Protein AF-A0A812WK33-F1 (afdb_monomer_lite)

pLDDT: mean 70.23, std 19.05, range [26.06, 97.31]

Radius of gyration: 43.23 Å; chains: 1; bounding box: 97×96×117 Å

Sequence (669 aa):
VSVQILHFWTKILGMTPVLATSDSNVAVDNICEGLRSRGVKAVRVGRPEKVRSVIEDMTLEAEVKRLKEQEAADRSGKGDADGNLEAPGQRGLVGGKGKAGGKFGGKSGMKGGEDVGEAVARHFEDRRAQNRQDFELQMKILREADVICTTTIAAGMDFLARLSSFEGILVDEVAQNDIQAAVEVDCGSGWVVLYPKQRLQIAGSAESLWMRLREDYTITSHVYIHAEAGLFSSEMCTSELGPFNIQAERWLEREKMSVALAEAQALLRKVRDKSLTTHDLEKSQKVCQRRLLIFLLLYMVLTLALSGLTMHFAPELTLKGWVAFCSVTAVFTWTMRHINKPLVHLEKRYGTGASLVLMWSSFLFFLLGPYVLLIGRICQDIQHDFWECMMAVADITDFIPLCILPVGLTIHWFVRKFHGKLAVQLYPDLLERHVAQRALENCIVFHGRVLEGMGRGCVCSWPGKYAPAWDAMVRSSKKGNTSAAVVFLPEGSQLFGLHDSIPDDDDLKDLTGSWVIVEQSACWCVPLYGERKPWGCKWWTKWIANVEEAVRQGAKLEVYFFANSKGKGKAQSFGTCGSEHLRREALWRRREFQSSALFQDALRSGLEELSKGYSREKDRLFLDWLPPDDRQFLRDSQGLGESQKAEVAWLERKGYPYEEVDVKKWLYM

Foldseek 3Di:
DLLVVLCCCCVPVVFPDEEEAEQDLVVLLVSQVSNVVVVAQEAEEDDHPDPDPVSVCRYLVNVLVVVVVVVVVVVVVVPPDDDDDDDDDDDDDDDDDDDDDDDDDDDDDDDDPDVVVVVVVVVVVVVVVVVVVSLVSSLVSRRPGNYYRYYPVVCPDPSVVPDDDGPYYHYPPAAFQCQLAWKWKDQPPDTDIFHGRFGDQRDLPRQKMKMAGPVDRVLIAIGGDDNVCVVPRPGHYPVVRPPSVVVSVVVVVVVVVVVVVVVVVVVVVVVLVVVVVVVVVVVVVVVVVVVVVVVVVVVVVVVVVVLVVCCVPPVPCSVVVVVVVVVVVVVVVVVCCVPDPVNVVVCVVVNPPVVVVVVVVVVCCVPVVVVVVVLVVVVVPDPDDPVVNVVVVVVVVVCVVVPPVVVVVVVVVVVVPVVPPPPPPPVVVVVCVVVSVVCVVVPPFDLFAADFDAAAEEELADAPVDVQLVSVQSVCVVVVNHGYLAGDADPPRPCFQEFDADDPDPLCDVLVDDDDDDPDGDTPCCLQAVDADRRYDSSVVSSVVSVVVCVVSNYAYAHEWEAVQWPFQADPASSCLRVLNVLVVVLVPPPVLCVDPLNVVCVVSHLVSSPPCNVVVSVVSSLVPDDPVSSVSVRRNHIHDSNSNNSVNVCVSVVNDHDYHYSVVSVVD

Secondary structure (DSSP, 8-state):
-HHHHHHHHHHTS---SEEEEES-HHHHHHHHHHHHTTT--EEE-S---S--HHHHTTBHHHHHHHHHHHHHHHHHHTSTTS------------------------------TTHHHHHHHHHHHHHHHHHHHHHHHHHHHHHT-SEEEEEHHHHTSTTGGGSPPPSEEEEES-----SSS-EEEESSS-EEEE-TT------TT-SEEEEEESS-TTSEEEEE--GGGGGS-----GGGGTHHHHHHHHHHHHHHHHHHHHHHHHHHHHHHHHHHHHHHHHHHHHHHHHHHHHHHHHHHHHHHHHHHHHHHH-HHHHHHHHHHHHHHHHHHHHHHHHH-HHHHHHHHHH-HHHHHHHHHHHHHHHHHHHHHHHHHHHHHH----HHHHHHHHHHHHTTHHHHHHHHHHHHHHHHHHHTTTHHHHHHHHHHHHHHHHHHHTT---B--B----TT-EEEEE--TT-HHHHHHHHHHHHTTSSEE---B--TTSTTTT---BPP--GGGHHHH-SS----S--BTHHHHHSS--TT-SHHHHHHHHHHHHHHHTT-EEEEEEPTT-TT-S--S-TTTHHHHHHHHHHHHT-GGGGGSHHHHHHHHTTGGG-TTTHHHHHHHHHHHHS-HHHHHHHHHTTTS-HHHHHHHHHHHHTT--EEEEETHHHH--

Structure (mmCIF, N/CA/C/O backbone):
data_AF-A0A812WK33-F1
#
_entry.id   AF-A0A812WK33-F1
#
loop_
_atom_site.group_PDB
_atom_site.id
_atom_site.type_symbol
_atom_site.label_atom_id
_atom_site.label_alt_id
_atom_site.label_comp_id
_atom_site.label_asym_id
_atom_site.label_entity_id
_atom_site.label_seq_id
_atom_site.pdbx_PDB_ins_code
_atom_site.Cartn_x
_atom_site.Cartn_y
_atom_site.Cartn_z
_atom_site.occupancy
_atom_site.B_iso_or_equiv
_atom_site.auth_seq_id
_atom_site.auth_comp_id
_atom_site.auth_asym_id
_atom_site.auth_atom_id
_atom_site.pdbx_PDB_model_num
ATOM 1 N N . VAL A 1 1 ? -30.652 -1.594 28.661 1.00 68.75 1 VAL A N 1
ATOM 2 C CA . VAL A 1 1 ? -30.270 -2.055 30.018 1.00 68.75 1 VAL A CA 1
ATOM 3 C C . VAL A 1 1 ? -30.083 -0.866 30.959 1.00 68.75 1 VAL A C 1
ATOM 5 O O . VAL A 1 1 ? -30.768 -0.798 31.971 1.00 68.75 1 VAL A O 1
ATOM 8 N N . SER A 1 2 ? -29.301 0.139 30.567 1.00 80.94 2 SER A N 1
ATOM 9 C CA . SER A 1 2 ? -28.993 1.379 31.309 1.00 80.94 2 SER A CA 1
ATOM 10 C C . SER A 1 2 ? -30.211 2.076 31.931 1.00 80.94 2 SER A C 1
ATOM 12 O O . SER A 1 2 ? -30.233 2.359 33.124 1.00 80.94 2 SER A O 1
ATOM 14 N N . VAL A 1 3 ? -31.297 2.251 31.166 1.00 86.81 3 VAL A N 1
ATOM 15 C CA . VAL A 1 3 ? -32.546 2.871 31.660 1.00 86.81 3 VAL A CA 1
ATOM 16 C C . VAL A 1 3 ? -33.204 2.063 32.790 1.00 86.81 3 VAL A C 1
ATOM 18 O O . VAL A 1 3 ? -33.843 2.640 33.661 1.00 86.81 3 VAL A O 1
ATOM 21 N N . GLN A 1 4 ? -33.100 0.730 32.781 1.00 81.50 4 GLN A N 1
ATOM 22 C CA . GLN A 1 4 ? -33.673 -0.106 33.848 1.00 81.50 4 GLN A CA 1
ATOM 23 C C . GLN A 1 4 ? -32.847 -0.012 35.132 1.00 81.50 4 GLN A C 1
ATOM 25 O O . GLN A 1 4 ? -33.432 0.103 36.204 1.00 81.50 4 GLN A O 1
ATOM 30 N N . ILE A 1 5 ? -31.516 0.006 35.016 1.00 83.25 5 ILE A N 1
ATOM 31 C CA . ILE A 1 5 ? -30.600 0.174 36.153 1.00 83.25 5 ILE A CA 1
ATOM 32 C C . ILE A 1 5 ? -30.833 1.532 36.821 1.00 83.25 5 ILE A C 1
ATOM 34 O O . ILE A 1 5 ? -31.105 1.597 38.015 1.00 83.25 5 ILE A O 1
ATOM 38 N N . LEU A 1 6 ? -30.833 2.612 36.037 1.00 86.62 6 LEU A N 1
ATOM 39 C CA . LEU A 1 6 ? -31.068 3.971 36.538 1.00 86.62 6 LEU A CA 1
ATOM 40 C C . LEU A 1 6 ? -32.468 4.142 37.147 1.00 86.62 6 LEU A C 1
ATOM 42 O O . LEU A 1 6 ? -32.635 4.825 38.156 1.00 86.62 6 LEU A O 1
ATOM 46 N N . HIS A 1 7 ? -33.486 3.498 36.571 1.00 87.81 7 HIS A N 1
ATOM 47 C CA . HIS A 1 7 ? -34.824 3.471 37.161 1.00 87.81 7 HIS A CA 1
ATOM 48 C C . HIS A 1 7 ? -34.848 2.726 38.502 1.00 87.81 7 HIS A C 1
ATOM 50 O O . HIS A 1 7 ? -35.475 3.197 39.445 1.00 87.81 7 HIS A O 1
ATOM 56 N N . PHE A 1 8 ? -34.146 1.596 38.609 1.00 86.75 8 PHE A N 1
ATOM 57 C CA . PHE A 1 8 ? -34.015 0.857 39.861 1.00 86.75 8 PHE A CA 1
ATOM 58 C C . PHE A 1 8 ? -33.292 1.687 40.933 1.00 86.75 8 PHE A C 1
ATOM 60 O O . PHE A 1 8 ? -33.804 1.821 42.043 1.00 86.75 8 PHE A O 1
ATOM 67 N N . TRP A 1 9 ? -32.166 2.324 40.598 1.00 87.44 9 TRP A N 1
ATOM 68 C CA . TRP A 1 9 ? -31.430 3.194 41.526 1.00 87.44 9 TRP A CA 1
ATOM 69 C C . TRP A 1 9 ? -32.299 4.329 42.061 1.00 87.44 9 TRP A C 1
ATOM 71 O O . TRP A 1 9 ? -32.370 4.542 43.265 1.00 87.44 9 TRP A O 1
ATOM 81 N N . THR A 1 10 ? -33.025 5.009 41.179 1.00 90.56 10 THR A N 1
ATOM 82 C CA . THR A 1 10 ? -33.823 6.178 41.572 1.00 90.56 10 THR A CA 1
ATOM 83 C C . THR A 1 10 ? -35.131 5.805 42.266 1.00 90.56 10 THR A C 1
ATOM 85 O O . THR A 1 10 ? -35.447 6.358 43.314 1.00 90.56 10 THR A O 1
ATOM 88 N N . LYS A 1 11 ? -35.917 4.873 41.713 1.00 88.12 11 LYS A N 1
ATOM 89 C CA . LYS A 1 11 ? -37.269 4.571 42.219 1.00 88.12 11 LYS A CA 1
ATOM 90 C C . LYS A 1 11 ? -37.317 3.476 43.275 1.00 88.12 11 LYS A C 1
ATOM 92 O O . LYS A 1 11 ? -38.278 3.451 44.037 1.00 88.12 11 LYS A O 1
ATOM 97 N N . ILE A 1 12 ? -36.330 2.582 43.315 1.00 83.00 12 ILE A N 1
ATOM 98 C CA . ILE A 1 12 ? -36.296 1.478 44.285 1.00 83.00 12 ILE A CA 1
ATOM 99 C C . ILE A 1 12 ? -35.279 1.752 45.390 1.00 83.00 12 ILE A C 1
ATOM 101 O O . ILE A 1 12 ? -35.621 1.613 46.560 1.00 83.00 12 ILE A O 1
ATOM 105 N N . LEU A 1 13 ? -34.057 2.164 45.039 1.00 80.50 13 LEU A N 1
ATOM 106 C CA . LEU A 1 13 ? -33.010 2.452 46.030 1.00 80.50 13 LEU A CA 1
ATOM 107 C C . LEU A 1 13 ? -33.055 3.888 46.570 1.00 80.50 13 LEU A C 1
ATOM 109 O O . LEU A 1 13 ? -32.399 4.173 47.566 1.00 80.50 13 LEU A O 1
ATOM 113 N N . GLY A 1 14 ? -33.827 4.781 45.942 1.00 85.62 14 GLY A N 1
ATOM 114 C CA . GLY A 1 14 ? -33.957 6.174 46.370 1.00 85.62 14 GLY A CA 1
ATOM 115 C C . GLY A 1 14 ? -32.708 7.024 46.130 1.00 85.62 14 GLY A C 1
ATOM 116 O O . GLY A 1 14 ? -32.562 8.054 46.777 1.00 85.62 14 GLY A O 1
ATOM 117 N N . MET A 1 15 ? -31.815 6.603 45.228 1.00 84.00 15 MET A N 1
ATOM 118 C CA . MET A 1 15 ? -30.568 7.315 44.951 1.00 84.00 15 MET A CA 1
ATOM 119 C C . MET A 1 15 ? -30.833 8.577 44.131 1.00 84.00 15 MET A C 1
ATOM 121 O O . MET A 1 15 ? -31.328 8.472 43.003 1.00 84.00 15 MET A O 1
ATOM 125 N N . THR A 1 16 ? -30.473 9.751 44.653 1.00 82.12 16 THR A N 1
ATOM 126 C CA . THR A 1 16 ? -30.591 11.044 43.949 1.00 82.12 16 THR A CA 1
ATOM 127 C C . THR A 1 16 ? -29.599 12.077 44.512 1.00 82.12 16 THR A C 1
ATOM 129 O O . THR A 1 16 ? -29.554 12.241 45.728 1.00 82.12 16 THR A O 1
ATOM 132 N N . PRO A 1 17 ? -28.867 12.850 43.685 1.00 85.38 17 PRO A N 1
ATOM 133 C CA . PRO A 1 17 ? -28.873 12.846 42.224 1.00 85.38 17 PRO A CA 1
ATOM 134 C C . PRO A 1 17 ? -27.938 11.773 41.638 1.00 85.38 17 PRO A C 1
ATOM 136 O O . PRO A 1 17 ? -26.831 11.545 42.134 1.00 85.38 17 PRO A O 1
ATOM 139 N N . VAL A 1 18 ? -28.364 11.152 40.535 1.00 89.88 18 VAL A N 1
ATOM 140 C CA . VAL A 1 18 ? -27.566 10.185 39.760 1.00 89.88 18 VAL A CA 1
ATOM 141 C C . VAL A 1 18 ? -27.085 10.820 38.454 1.00 89.88 18 VAL A C 1
ATOM 143 O O . VAL A 1 18 ? -27.828 11.549 37.797 1.00 89.88 18 VAL A O 1
ATOM 146 N N . LEU A 1 19 ? -25.853 10.530 38.042 1.00 89.06 19 LEU A N 1
ATOM 147 C CA . LEU A 1 19 ? -25.299 10.973 36.762 1.00 89.06 19 LEU A CA 1
ATOM 148 C C . LEU A 1 19 ? -25.362 9.838 35.733 1.00 89.06 19 LEU A C 1
ATOM 150 O O . LEU A 1 19 ? -24.887 8.737 35.992 1.00 89.06 19 LEU A O 1
ATOM 154 N N . ALA A 1 20 ? -25.914 10.113 34.554 1.00 88.75 20 ALA A N 1
ATOM 155 C CA . ALA A 1 20 ? -25.893 9.214 33.407 1.00 88.75 20 ALA A CA 1
ATOM 156 C C . ALA A 1 20 ? -25.122 9.869 32.258 1.00 88.75 20 ALA A C 1
ATOM 158 O O . ALA A 1 20 ? -25.465 10.974 31.824 1.00 88.75 20 ALA A O 1
ATOM 159 N N . THR A 1 21 ? -24.087 9.196 31.767 1.00 84.38 21 THR A N 1
ATOM 160 C CA . THR A 1 21 ? -23.199 9.744 30.744 1.00 84.38 21 THR A CA 1
ATOM 161 C C . THR A 1 21 ? -22.872 8.762 29.629 1.00 84.38 21 THR A C 1
ATOM 163 O O . THR A 1 21 ? -22.948 7.557 29.821 1.00 84.38 21 THR A O 1
ATOM 166 N N . SER A 1 22 ? -22.545 9.281 28.447 1.00 82.56 22 SER A N 1
ATOM 167 C CA . SER A 1 22 ? -22.043 8.518 27.299 1.00 82.56 22 SER A CA 1
ATOM 168 C C . SER A 1 22 ? -21.254 9.441 26.363 1.00 82.56 22 SER A C 1
ATOM 170 O O . SER A 1 22 ? -21.455 10.658 26.377 1.00 82.56 22 SER A O 1
ATOM 172 N N . ASP A 1 23 ? -20.383 8.892 25.518 1.00 76.75 23 ASP A N 1
ATOM 173 C CA . ASP A 1 23 ? -19.645 9.676 24.516 1.00 76.75 23 ASP A CA 1
ATOM 174 C C . ASP A 1 23 ? -20.528 10.129 23.341 1.00 76.75 23 ASP A C 1
ATOM 176 O O . ASP A 1 23 ? -20.226 11.114 22.665 1.00 76.75 23 ASP A O 1
ATOM 180 N N . SER A 1 24 ? -21.655 9.452 23.112 1.00 78.06 24 SER A N 1
ATOM 181 C CA . SER A 1 24 ? -22.588 9.759 22.026 1.00 78.06 24 SER A CA 1
ATOM 182 C C . SER A 1 24 ? -23.788 10.568 22.513 1.00 78.06 24 SER A C 1
ATOM 184 O O . SER A 1 24 ? -24.541 10.115 23.377 1.00 78.06 24 SER A O 1
ATOM 186 N N . ASN A 1 25 ? -24.060 11.719 21.882 1.00 82.06 25 ASN A N 1
ATOM 187 C CA . ASN A 1 25 ? -25.288 12.488 22.131 1.00 82.06 25 ASN A CA 1
ATOM 188 C C . ASN A 1 25 ? -26.549 11.629 21.945 1.00 82.06 25 ASN A C 1
ATOM 190 O O . ASN A 1 25 ? -27.485 11.741 22.729 1.00 82.06 25 ASN A O 1
ATOM 194 N N . VAL A 1 26 ? -26.560 10.736 20.947 1.00 82.62 26 VAL A N 1
ATOM 195 C CA . VAL A 1 26 ? -27.710 9.866 20.649 1.00 82.62 26 VAL A CA 1
ATOM 196 C C . VAL A 1 26 ? -27.973 8.874 21.784 1.00 82.62 26 VAL A C 1
ATOM 198 O O . VAL A 1 26 ? -29.133 8.614 22.112 1.00 82.62 26 VAL A O 1
ATOM 201 N N . ALA A 1 27 ? -26.917 8.333 22.395 1.00 80.19 27 ALA A N 1
ATOM 202 C CA . ALA A 1 27 ? -27.037 7.416 23.525 1.00 80.19 27 ALA A CA 1
ATOM 203 C C . ALA A 1 27 ? -27.597 8.138 24.761 1.00 80.19 27 ALA A C 1
ATOM 205 O O . ALA A 1 27 ? -28.577 7.678 25.350 1.00 80.19 27 ALA A O 1
ATOM 206 N N . VAL A 1 28 ? -27.066 9.323 25.083 1.00 85.12 28 VAL A N 1
ATOM 207 C CA . VAL A 1 28 ? -27.577 10.168 26.179 1.00 85.12 28 VAL A CA 1
ATOM 208 C C . VAL A 1 28 ? -29.049 10.535 25.960 1.00 85.12 28 VAL A C 1
ATOM 210 O O . VAL A 1 28 ? -29.858 10.450 26.887 1.00 85.12 28 VAL A O 1
ATOM 213 N N . ASP A 1 29 ? -29.418 10.891 24.728 1.00 87.62 29 ASP A N 1
ATOM 214 C CA . ASP A 1 29 ? -30.791 11.236 24.357 1.00 87.62 29 ASP A CA 1
ATOM 215 C C . ASP A 1 29 ? -31.744 10.034 24.553 1.00 87.62 29 ASP A C 1
ATOM 217 O O . ASP A 1 29 ? -32.834 10.194 25.105 1.00 87.62 29 ASP A O 1
ATOM 221 N N . ASN A 1 30 ? -31.324 8.816 24.178 1.00 88.38 30 ASN A N 1
ATOM 222 C CA . ASN A 1 30 ? -32.092 7.580 24.400 1.00 88.38 30 ASN A CA 1
ATOM 223 C C . ASN A 1 30 ? -32.291 7.265 25.890 1.00 88.38 30 ASN A C 1
ATOM 225 O O . ASN A 1 30 ? -33.376 6.832 26.290 1.00 88.38 30 ASN A O 1
ATOM 229 N N . ILE A 1 31 ? -31.256 7.466 26.711 1.00 89.06 31 ILE A N 1
ATOM 230 C CA . ILE A 1 31 ? -31.337 7.246 28.160 1.00 89.06 31 ILE A CA 1
ATOM 231 C C . ILE A 1 31 ? -32.334 8.226 28.778 1.00 89.06 31 ILE A C 1
ATOM 233 O O . ILE A 1 31 ? -33.231 7.808 29.514 1.00 89.06 31 ILE A O 1
ATOM 237 N N . CYS A 1 32 ? -32.214 9.513 28.444 1.00 90.81 32 CYS A N 1
ATOM 238 C CA . CYS A 1 32 ? -33.073 10.565 28.979 1.00 90.81 32 CYS A CA 1
ATOM 239 C C . CYS A 1 32 ? -34.552 10.334 28.612 1.00 90.81 32 CYS A C 1
ATOM 241 O O . CYS A 1 32 ? -35.418 10.337 29.492 1.00 90.81 32 CYS A O 1
ATOM 243 N N . GLU A 1 33 ? -34.829 10.034 27.338 1.00 89.81 33 GLU A N 1
ATOM 244 C CA . GLU A 1 33 ? -36.166 9.698 26.826 1.00 89.81 33 GLU A CA 1
ATOM 245 C C . GLU A 1 33 ? -36.745 8.459 27.530 1.00 89.81 33 GLU A C 1
ATOM 247 O O . GLU A 1 33 ? -37.875 8.476 28.033 1.00 89.81 33 GLU A O 1
ATOM 252 N N . GLY A 1 34 ? -35.943 7.398 27.654 1.00 89.81 34 GLY A N 1
ATOM 253 C CA . GLY A 1 34 ? -36.345 6.170 28.333 1.00 89.81 34 GLY A CA 1
ATOM 254 C C . GLY A 1 34 ? -36.678 6.380 29.812 1.00 89.81 34 GLY A C 1
ATOM 255 O O . GLY A 1 34 ? -37.651 5.808 30.307 1.00 89.81 34 GLY A O 1
ATOM 256 N N . LEU A 1 35 ? -35.919 7.215 30.523 1.00 92.06 35 LEU A N 1
ATOM 257 C CA . LEU A 1 35 ? -36.149 7.507 31.942 1.00 92.06 35 LEU A CA 1
ATOM 258 C C . LEU A 1 35 ? -37.421 8.323 32.166 1.00 92.06 35 LEU A C 1
ATOM 260 O O . LEU A 1 35 ? -38.223 8.002 33.048 1.00 92.06 35 LEU A O 1
ATOM 264 N N . ARG A 1 36 ? -37.646 9.335 31.327 1.00 89.88 36 ARG A N 1
ATOM 265 C CA . ARG A 1 36 ? -38.836 10.191 31.399 1.00 89.88 36 ARG A CA 1
ATOM 266 C C . ARG A 1 36 ? -40.114 9.420 31.105 1.00 89.88 36 ARG A C 1
ATOM 268 O O . ARG A 1 36 ? -41.095 9.599 31.825 1.00 89.88 36 ARG A O 1
ATOM 275 N N . SER A 1 37 ? -40.074 8.476 30.160 1.00 87.38 37 SER A N 1
ATOM 276 C CA . SER A 1 37 ? -41.200 7.564 29.896 1.00 87.38 37 SER A CA 1
ATOM 277 C C . SER A 1 37 ? -41.594 6.696 31.106 1.00 87.38 37 SER A C 1
ATOM 279 O O . SER A 1 37 ? -42.704 6.174 31.156 1.00 87.38 37 SER A O 1
ATOM 281 N N . ARG A 1 38 ? -40.707 6.569 32.104 1.00 90.19 38 ARG A N 1
ATOM 282 C CA . ARG A 1 38 ? -40.898 5.786 33.337 1.00 90.19 38 ARG A CA 1
ATOM 283 C C . ARG A 1 38 ? -41.075 6.655 34.587 1.00 90.19 38 ARG A C 1
ATOM 285 O O . ARG A 1 38 ? -40.899 6.168 35.702 1.00 90.19 38 ARG A O 1
ATOM 292 N N . GLY A 1 39 ? -41.388 7.941 34.418 1.00 88.75 39 GLY A N 1
ATOM 293 C CA . GLY A 1 39 ? -41.667 8.856 35.530 1.00 88.75 39 GLY A CA 1
ATOM 294 C C . GLY A 1 39 ? -40.443 9.236 36.375 1.00 88.75 39 GLY A C 1
ATOM 295 O O . GLY A 1 39 ? -40.593 9.676 37.517 1.00 88.75 39 GLY A O 1
ATOM 296 N N . VAL A 1 40 ? -39.227 9.057 35.852 1.00 92.00 40 VAL A N 1
ATOM 297 C CA . VAL A 1 40 ? -37.990 9.552 36.479 1.00 92.00 40 VAL A CA 1
ATOM 298 C C . VAL A 1 40 ? -37.751 10.991 36.016 1.00 92.00 40 VAL A C 1
ATOM 300 O O . VAL A 1 40 ? -37.842 11.280 34.817 1.00 92.00 40 VAL A O 1
ATOM 303 N N . LYS A 1 41 ? -37.447 11.912 36.939 1.00 92.31 41 LYS A N 1
ATOM 304 C CA . LYS A 1 41 ? -37.169 13.323 36.615 1.00 92.31 41 LYS A CA 1
ATOM 305 C C . LYS A 1 41 ? -35.753 13.468 36.040 1.00 92.31 41 LYS A C 1
ATOM 307 O O . LYS A 1 41 ? -34.840 13.914 36.726 1.00 92.31 41 LYS A O 1
ATOM 312 N N . ALA A 1 42 ? -35.571 13.060 34.782 1.00 93.38 42 ALA A N 1
ATOM 313 C CA . ALA A 1 42 ? -34.280 13.105 34.093 1.00 93.38 42 ALA A CA 1
ATOM 314 C C . ALA A 1 42 ? -34.057 14.425 33.325 1.00 93.38 42 ALA A C 1
ATOM 316 O O . ALA A 1 42 ? -34.903 14.822 32.526 1.00 93.38 42 ALA A O 1
ATOM 317 N N . VAL A 1 43 ? -32.933 15.110 33.523 1.00 93.00 43 VAL A N 1
ATOM 318 C CA . VAL A 1 43 ? -32.628 16.394 32.856 1.00 93.00 43 VAL A CA 1
ATOM 319 C C . VAL A 1 43 ? -31.466 16.221 31.882 1.00 93.00 43 VAL A C 1
ATOM 321 O O . VAL A 1 43 ? -30.407 15.738 32.279 1.00 93.00 43 VAL A O 1
ATOM 324 N N . ARG A 1 44 ? -31.642 16.622 30.616 1.00 92.62 44 ARG A N 1
ATOM 325 C CA . ARG A 1 44 ? -30.582 16.600 29.594 1.00 92.62 44 ARG A CA 1
ATOM 326 C C . ARG A 1 44 ? -29.770 17.896 29.644 1.00 92.62 44 ARG A C 1
ATOM 328 O O . ARG A 1 44 ? -30.312 18.974 29.423 1.00 92.62 44 ARG A O 1
ATOM 335 N N . VAL A 1 45 ? -28.466 17.800 29.893 1.00 89.00 45 VAL A N 1
ATOM 336 C CA . VAL A 1 45 ? -27.545 18.953 29.913 1.00 89.00 45 VAL A CA 1
ATOM 337 C C . VAL A 1 45 ? -26.707 18.961 28.641 1.00 89.00 45 VAL A C 1
ATOM 339 O O . VAL A 1 45 ? -25.936 18.032 28.420 1.00 89.00 45 VAL A O 1
ATOM 342 N N . GLY A 1 46 ? -26.844 19.995 27.810 1.00 83.00 46 GLY A N 1
ATOM 343 C CA . GLY A 1 46 ? -26.150 20.127 26.524 1.00 83.00 46 GLY A CA 1
ATOM 344 C C . GLY A 1 46 ? -27.093 20.045 25.322 1.00 83.00 46 GLY A C 1
ATOM 345 O O . GLY A 1 46 ? -28.296 19.838 25.466 1.00 83.00 46 GLY A O 1
ATOM 346 N N . ARG A 1 47 ? -26.546 20.231 24.115 1.00 72.25 47 ARG A N 1
ATOM 347 C CA . ARG A 1 47 ? -27.356 20.269 22.889 1.00 72.25 47 ARG A CA 1
ATOM 348 C C . ARG A 1 47 ? -27.784 18.856 22.470 1.00 72.25 47 ARG A C 1
ATOM 350 O O . ARG A 1 47 ? -26.901 18.016 22.299 1.00 72.25 47 ARG A O 1
ATOM 357 N N . PRO A 1 48 ? -29.089 18.599 22.273 1.00 67.69 48 PRO A N 1
ATOM 358 C CA . PRO A 1 48 ? -29.552 17.336 21.718 1.00 67.69 48 PRO A CA 1
ATOM 359 C C . PRO A 1 48 ? -29.191 17.250 20.233 1.00 67.69 48 PRO A C 1
ATOM 361 O O . PRO A 1 48 ? -29.098 18.270 19.544 1.00 67.69 48 PRO A O 1
ATOM 364 N N . GLU A 1 49 ? -28.992 16.032 19.737 1.00 61.31 49 GLU A N 1
ATOM 365 C CA . GLU A 1 49 ? -28.667 15.795 18.321 1.00 61.31 49 GLU A CA 1
ATOM 366 C C . GLU A 1 49 ? -29.847 15.170 17.565 1.00 61.31 49 GLU A C 1
ATOM 368 O O . GLU A 1 49 ? -30.003 15.358 16.355 1.00 61.31 49 GLU A O 1
ATOM 373 N N . LYS A 1 50 ? -30.756 14.494 18.280 1.00 56.72 50 LYS A N 1
ATOM 374 C CA . LYS A 1 50 ? -32.037 14.057 17.716 1.00 56.72 50 LYS A CA 1
ATOM 375 C C . LYS A 1 50 ? -32.949 15.253 17.406 1.00 56.72 50 LYS A C 1
ATOM 377 O O . LYS A 1 50 ? -33.323 16.015 18.286 1.00 56.72 50 LYS A O 1
ATOM 382 N N . VAL A 1 51 ? -33.433 15.310 16.163 1.00 52.62 51 VAL A N 1
ATOM 383 C CA . VAL A 1 51 ? -34.382 16.312 15.620 1.00 52.62 51 VAL A CA 1
ATOM 384 C C . VAL A 1 51 ? -35.837 16.086 16.103 1.00 52.62 51 VAL A C 1
ATOM 386 O O . VAL A 1 51 ? -36.788 16.259 15.343 1.00 52.62 51 VAL A O 1
ATOM 389 N N . ARG A 1 52 ? -36.055 15.605 17.336 1.00 58.84 52 ARG A N 1
ATOM 390 C CA . ARG A 1 52 ? -37.403 15.322 17.878 1.00 58.84 52 ARG A CA 1
ATOM 391 C C . ARG A 1 52 ? -37.744 16.299 19.003 1.00 58.84 52 ARG A C 1
ATOM 393 O O . ARG A 1 52 ? -37.018 16.358 19.990 1.00 58.84 52 ARG A O 1
ATOM 400 N N . SER A 1 53 ? -38.894 16.971 18.891 1.00 60.44 53 SER A N 1
ATOM 401 C CA . SER A 1 53 ? -39.375 17.989 19.845 1.00 60.44 53 SER A CA 1
ATOM 402 C C . SER A 1 53 ? -39.415 17.507 21.300 1.00 60.44 53 SER A C 1
ATOM 404 O O . SER A 1 53 ? -39.118 18.264 22.212 1.00 60.44 53 SER A O 1
ATOM 406 N N . VAL A 1 54 ? -39.698 16.218 21.517 1.00 64.69 54 VAL A N 1
ATOM 407 C CA . VAL A 1 54 ? -39.811 15.619 22.857 1.00 64.69 54 VAL A CA 1
ATOM 408 C C . VAL A 1 54 ? -38.501 15.698 23.650 1.00 64.69 54 VAL A C 1
ATOM 410 O O . VAL A 1 54 ? -38.546 15.853 24.862 1.00 64.69 54 VAL A O 1
ATOM 413 N N . ILE A 1 55 ? -37.335 15.603 22.997 1.00 73.38 55 ILE A N 1
ATOM 414 C CA . ILE A 1 55 ? -36.031 15.682 23.682 1.00 73.38 55 ILE A CA 1
ATOM 415 C C . ILE A 1 55 ? -35.615 17.127 23.936 1.00 73.38 55 ILE A C 1
ATOM 417 O O . ILE A 1 55 ? -35.017 17.403 24.974 1.00 73.38 55 ILE A O 1
ATOM 421 N N . GLU A 1 56 ? -35.981 18.049 23.044 1.00 73.00 56 GLU A N 1
ATOM 422 C CA . GLU A 1 56 ? -35.753 19.482 23.248 1.00 73.00 56 GLU A CA 1
ATOM 423 C C . GLU A 1 56 ? -36.446 19.970 24.526 1.00 73.00 56 GLU A C 1
ATOM 425 O O . GLU A 1 56 ? -35.814 20.664 25.321 1.00 73.00 56 GLU A O 1
ATOM 430 N N . ASP A 1 57 ? -37.671 19.506 24.795 1.00 79.69 57 ASP A N 1
ATOM 431 C CA . ASP A 1 57 ? -38.439 19.841 26.006 1.00 79.69 57 ASP A CA 1
ATOM 432 C C . ASP A 1 57 ? -37.808 19.314 27.311 1.00 79.69 57 ASP A C 1
ATOM 434 O O . ASP A 1 57 ? -38.128 19.790 28.398 1.00 79.69 57 ASP A O 1
ATOM 438 N N . MET A 1 58 ? -36.904 18.332 27.223 1.00 82.25 58 MET A N 1
ATOM 439 C CA . MET A 1 58 ? -36.221 17.725 28.375 1.00 82.25 58 MET A CA 1
ATOM 440 C C . MET A 1 58 ? -34.837 18.339 28.645 1.00 82.25 58 MET A C 1
ATOM 442 O O . MET A 1 58 ? -34.158 17.935 29.599 1.00 82.25 58 MET A O 1
ATOM 446 N N . THR A 1 59 ? -34.404 19.293 27.812 1.00 87.06 59 THR A N 1
ATOM 447 C CA . THR A 1 59 ? -33.143 20.019 28.000 1.00 87.06 59 THR A CA 1
ATOM 448 C C . THR A 1 59 ? -33.216 20.976 29.184 1.00 87.06 59 THR A C 1
ATOM 450 O O . THR A 1 59 ? -34.276 21.511 29.518 1.00 87.06 59 THR A O 1
ATOM 453 N N . LEU A 1 60 ? -32.069 21.226 29.816 1.00 86.56 60 LEU A N 1
ATOM 454 C CA . LEU A 1 60 ? -31.955 22.201 30.897 1.00 86.56 60 LEU A CA 1
ATOM 455 C C . LEU A 1 60 ? -32.453 23.587 30.455 1.00 86.56 60 LEU A C 1
ATOM 457 O O . LEU A 1 60 ? -33.150 24.264 31.208 1.00 86.56 60 LEU A O 1
ATOM 461 N N . GLU A 1 61 ? -32.137 23.999 29.228 1.00 86.19 61 GLU A N 1
ATOM 462 C CA . GLU A 1 61 ? -32.560 25.276 28.656 1.00 86.19 61 GLU A CA 1
ATOM 463 C C . GLU A 1 61 ? -34.084 25.375 28.499 1.00 86.19 61 GLU A C 1
ATOM 465 O O . GLU A 1 61 ? -34.666 26.420 28.810 1.00 86.19 61 GLU A O 1
ATOM 470 N N . ALA A 1 62 ? -34.740 24.301 28.049 1.00 85.00 62 ALA A N 1
ATOM 471 C CA . ALA A 1 62 ? -36.194 24.265 27.927 1.00 85.00 62 ALA A CA 1
ATOM 472 C C . ALA A 1 62 ? -36.884 24.309 29.297 1.00 85.00 62 ALA A C 1
ATOM 474 O O . ALA A 1 62 ? -37.853 25.050 29.474 1.00 85.00 62 ALA A O 1
ATOM 475 N N . GLU A 1 63 ? -36.344 23.601 30.290 1.00 85.06 63 GLU A N 1
ATOM 476 C CA . GLU A 1 63 ? -36.916 23.576 31.639 1.00 85.06 63 GLU A CA 1
ATOM 477 C C . GLU A 1 63 ? -36.788 24.939 32.344 1.00 85.06 63 GLU A C 1
ATOM 479 O O . GLU A 1 63 ? -37.738 25.410 32.974 1.00 85.06 63 GLU A O 1
ATOM 484 N N . VAL A 1 64 ? -35.657 25.634 32.163 1.00 86.44 64 VAL A N 1
ATOM 485 C CA . VAL A 1 64 ? -35.464 27.023 32.628 1.00 86.44 64 VAL A CA 1
ATOM 486 C C . VAL A 1 64 ? -36.498 27.953 32.003 1.00 86.44 64 VAL A C 1
ATOM 488 O O . VAL A 1 64 ? -37.102 28.774 32.697 1.00 86.44 64 VAL A O 1
ATOM 491 N N . LYS A 1 65 ? -36.711 27.838 30.688 1.00 86.38 65 LYS A N 1
ATOM 492 C CA . LYS A 1 65 ? -37.686 28.665 29.972 1.00 86.38 65 LYS A CA 1
ATOM 493 C C . LYS A 1 65 ? -39.103 28.430 30.501 1.00 86.38 65 LYS A C 1
ATOM 495 O O . LYS A 1 65 ? -39.810 29.398 30.773 1.00 86.38 65 LYS A O 1
ATOM 500 N N . ARG A 1 66 ? -39.480 27.169 30.719 1.00 86.56 66 ARG A N 1
ATOM 501 C CA . ARG A 1 66 ? -40.799 26.787 31.239 1.00 86.56 66 ARG A CA 1
ATOM 502 C C . ARG A 1 66 ? -41.058 27.346 32.638 1.00 86.56 66 ARG A C 1
ATOM 504 O O . ARG A 1 66 ? -42.126 27.901 32.878 1.00 86.56 66 ARG A O 1
ATOM 511 N N . LEU A 1 67 ? -40.081 27.251 33.543 1.00 84.75 67 LEU A N 1
ATOM 512 C CA . LEU A 1 67 ? -40.214 27.801 34.896 1.00 84.75 67 LEU A CA 1
ATOM 513 C C . LEU A 1 67 ? -40.354 29.328 34.885 1.00 84.75 67 LEU A C 1
ATOM 515 O O . LEU A 1 67 ? -41.193 29.866 35.600 1.00 84.75 67 LEU A O 1
ATOM 519 N N . LYS A 1 68 ? -39.607 30.032 34.027 1.00 85.88 68 LYS A N 1
ATOM 520 C CA . LYS A 1 68 ? -39.753 31.490 33.873 1.00 85.88 68 LYS A CA 1
ATOM 521 C C . LYS A 1 68 ? -41.138 31.895 33.375 1.00 85.88 68 LYS A C 1
ATOM 523 O O . LYS A 1 68 ? -41.691 32.883 33.853 1.00 85.88 68 LYS A O 1
ATOM 528 N N . GLU A 1 69 ? -41.687 31.156 32.413 1.00 85.00 69 GLU A N 1
ATOM 529 C CA . GLU A 1 69 ? -43.037 31.391 31.888 1.00 85.00 69 GLU A CA 1
ATOM 530 C C . GLU A 1 69 ? -44.106 31.135 32.962 1.00 85.00 69 GLU A C 1
ATOM 532 O O . GLU A 1 69 ? -45.031 31.935 33.099 1.00 85.00 69 GLU A O 1
ATOM 537 N N . GLN A 1 70 ? -43.938 30.091 33.782 1.00 82.50 70 GLN A N 1
ATOM 538 C CA . GLN A 1 70 ? -44.811 29.807 34.928 1.00 82.50 70 GLN A CA 1
ATOM 539 C C . GLN A 1 70 ? -44.742 30.908 35.993 1.00 82.50 70 GLN A C 1
ATOM 541 O O . GLN A 1 70 ? -45.772 31.448 36.381 1.00 82.50 70 GLN A O 1
ATOM 546 N N . GLU A 1 71 ? -43.543 31.333 36.401 1.00 82.31 71 GLU A N 1
ATOM 547 C CA . GLU A 1 71 ? -43.383 32.430 37.365 1.00 82.31 71 GLU A CA 1
ATOM 548 C C . GLU A 1 71 ? -43.917 33.770 36.833 1.00 82.31 71 GLU A C 1
ATOM 550 O O . GLU A 1 71 ? -44.303 34.646 37.608 1.00 82.31 71 GLU A O 1
ATOM 555 N N . ALA A 1 72 ? -43.892 33.988 35.516 1.00 79.19 72 ALA A N 1
ATOM 556 C CA . ALA A 1 72 ? -44.496 35.165 34.897 1.00 79.19 72 ALA A CA 1
ATOM 557 C C . ALA A 1 72 ? -46.033 35.094 34.930 1.00 79.19 72 ALA A C 1
ATOM 559 O O . ALA A 1 72 ? -46.669 36.093 35.262 1.00 79.19 72 ALA A O 1
ATOM 560 N N . ALA A 1 73 ? -46.613 33.921 34.657 1.00 76.69 73 ALA A N 1
ATOM 561 C CA . ALA A 1 73 ? -48.055 33.684 34.727 1.00 76.69 73 ALA A CA 1
ATOM 562 C C . ALA A 1 73 ? -48.603 33.763 36.166 1.00 76.69 73 ALA A C 1
ATOM 564 O O . ALA A 1 73 ? -49.652 34.359 36.404 1.00 76.69 73 ALA A O 1
ATOM 565 N N . ASP A 1 74 ? -47.866 33.241 37.148 1.00 76.00 74 ASP A N 1
ATOM 566 C CA . ASP A 1 74 ? -48.242 33.319 38.566 1.00 76.00 74 ASP A CA 1
ATOM 567 C C . ASP A 1 74 ? -48.182 34.759 39.103 1.00 76.00 74 ASP A C 1
ATOM 569 O O . ASP A 1 74 ? -48.946 35.137 39.996 1.00 76.00 74 ASP A O 1
ATOM 573 N N . ARG A 1 75 ? -47.282 35.585 38.549 1.00 72.44 75 ARG A N 1
ATOM 574 C CA . ARG A 1 75 ? -47.191 37.019 38.860 1.00 72.44 75 ARG A CA 1
ATOM 575 C C . ARG A 1 75 ? -48.333 37.822 38.244 1.00 72.44 75 ARG A C 1
ATOM 577 O O . ARG A 1 75 ? -48.827 38.730 38.905 1.00 72.44 75 ARG A O 1
ATOM 584 N N . SER A 1 76 ? -48.776 37.489 37.030 1.00 64.25 76 SER A N 1
ATOM 585 C CA . SER A 1 76 ? -49.932 38.148 36.411 1.00 64.25 76 SER A CA 1
ATOM 586 C C . SER A 1 76 ? -51.271 37.688 37.000 1.00 64.25 76 SER A C 1
ATOM 588 O O . SER A 1 76 ? -52.192 38.492 37.074 1.00 64.25 76 SER A O 1
ATOM 590 N N . GLY A 1 77 ? -51.382 36.452 37.500 1.00 58.38 77 GLY A N 1
ATOM 591 C CA . GLY A 1 77 ? -52.608 35.928 38.126 1.00 58.38 77 GLY A CA 1
ATOM 592 C C . GLY A 1 77 ? -52.900 36.430 39.550 1.00 58.38 77 GLY A C 1
ATOM 593 O O . GLY A 1 77 ? -54.017 36.273 40.033 1.00 58.38 77 GLY A O 1
ATOM 594 N N . LYS A 1 78 ? -51.924 37.044 40.234 1.00 53.66 78 LYS A N 1
ATOM 595 C CA . LYS A 1 78 ? -52.086 37.619 41.588 1.00 53.66 78 LYS A CA 1
ATOM 596 C C . LYS A 1 78 ? -52.460 39.111 41.603 1.00 53.66 78 LYS A C 1
ATOM 598 O O . LYS A 1 78 ? -52.618 39.666 42.685 1.00 53.66 78 LYS A O 1
ATOM 603 N N . GLY A 1 79 ? -52.581 39.753 40.437 1.00 47.31 79 GLY A N 1
ATOM 604 C CA . GLY A 1 79 ? -52.786 41.202 40.305 1.00 47.31 79 GLY A CA 1
ATOM 605 C C . GLY A 1 79 ? -54.239 41.701 40.313 1.00 47.31 79 GLY A C 1
ATOM 606 O O . GLY A 1 79 ? -54.443 42.892 40.510 1.00 47.31 79 GLY A O 1
ATOM 607 N N . ASP A 1 80 ? -55.244 40.832 40.162 1.00 44.16 80 ASP A N 1
ATOM 608 C CA . ASP A 1 80 ? -56.649 41.246 39.975 1.00 44.16 80 ASP A CA 1
ATOM 609 C C . ASP A 1 80 ? -57.502 41.121 41.256 1.00 44.16 80 ASP A C 1
ATOM 611 O O . ASP A 1 80 ? -58.563 40.495 41.261 1.00 44.16 80 ASP A O 1
ATOM 615 N N . ALA A 1 81 ? -57.043 41.702 42.370 1.00 45.44 81 ALA A N 1
ATOM 616 C CA . ALA A 1 81 ? -57.838 41.788 43.604 1.00 45.44 81 ALA A CA 1
ATOM 617 C C . ALA A 1 81 ? -57.737 43.126 44.359 1.00 45.44 81 ALA A C 1
ATOM 619 O O . ALA A 1 81 ? -58.224 43.205 45.485 1.00 45.44 81 ALA A O 1
ATOM 620 N N . ASP A 1 82 ? -57.175 44.185 43.768 1.00 40.16 82 ASP A N 1
ATOM 621 C CA . ASP A 1 82 ? -57.360 45.532 44.319 1.00 40.16 82 ASP A CA 1
ATOM 622 C C . ASP A 1 82 ? -57.443 46.595 43.217 1.00 40.16 82 ASP A C 1
ATOM 624 O O . ASP A 1 82 ? -56.798 46.499 42.173 1.00 40.16 82 ASP A O 1
ATOM 628 N N . GLY A 1 83 ? -58.355 47.541 43.407 1.00 36.91 83 GLY A N 1
ATOM 629 C CA . GLY A 1 83 ? -59.008 48.283 42.336 1.00 36.91 83 GLY A CA 1
ATOM 630 C C . GLY A 1 83 ? -58.219 49.433 41.696 1.00 36.91 83 GLY A C 1
ATOM 631 O O . GLY A 1 83 ? -57.512 50.184 42.351 1.00 36.91 83 GLY A O 1
ATOM 632 N N . ASN A 1 84 ? -58.500 49.610 40.401 1.00 34.97 84 ASN A N 1
ATOM 633 C CA . ASN A 1 84 ? -58.829 50.870 39.719 1.00 34.97 84 ASN A CA 1
ATOM 634 C C . ASN A 1 84 ? -57.831 52.054 39.797 1.00 34.97 84 ASN A C 1
ATOM 636 O O . ASN A 1 84 ? -57.849 52.805 40.766 1.00 34.97 84 ASN A O 1
ATOM 640 N N . LEU A 1 85 ? -57.089 52.312 38.704 1.00 37.00 85 LEU A N 1
ATOM 641 C CA . LEU A 1 85 ? -57.105 53.579 37.932 1.00 37.00 85 LEU A CA 1
ATOM 642 C C . LEU A 1 85 ? -56.056 53.586 36.789 1.00 37.00 85 LEU A C 1
ATOM 644 O O . LEU A 1 85 ? -54.855 53.523 37.011 1.00 37.00 85 LEU A O 1
ATOM 648 N N . GLU A 1 86 ? -56.600 53.702 35.573 1.00 32.81 86 GLU A N 1
ATOM 649 C CA . GLU A 1 86 ? -56.104 54.346 34.340 1.00 32.81 86 GLU A CA 1
ATOM 650 C C . GLU A 1 86 ? -54.791 53.919 33.644 1.00 32.81 86 GLU A C 1
ATOM 652 O O . GLU A 1 86 ? -53.669 54.210 34.048 1.00 32.81 86 GLU A O 1
ATOM 657 N N . ALA A 1 87 ? -54.983 53.354 32.443 1.00 34.38 87 ALA A N 1
ATOM 658 C CA . ALA A 1 87 ? -54.010 53.295 31.355 1.00 34.38 87 ALA A CA 1
ATOM 659 C C . ALA A 1 87 ? -53.873 54.658 30.646 1.00 34.38 87 ALA A C 1
ATOM 661 O O . ALA A 1 87 ? -54.840 55.420 30.573 1.00 34.38 87 ALA A O 1
ATOM 662 N N . PRO A 1 88 ? -52.742 54.900 29.958 1.00 37.62 88 PRO A N 1
ATOM 663 C CA . PRO A 1 88 ? -52.885 55.024 28.506 1.00 37.62 88 PRO A CA 1
ATOM 664 C C . PRO A 1 88 ? -51.741 54.405 27.684 1.00 37.62 88 PRO A C 1
ATOM 666 O O . PRO A 1 88 ? -50.562 54.582 27.973 1.00 37.62 88 PRO A O 1
ATOM 669 N N . GLY A 1 89 ? -52.118 53.815 26.542 1.00 27.83 89 GLY A N 1
ATOM 670 C CA . GLY A 1 89 ? -51.354 53.992 25.301 1.00 27.83 89 GLY A CA 1
ATOM 671 C C . GLY A 1 89 ? -50.702 52.756 24.682 1.00 27.83 89 GLY A C 1
ATOM 672 O O . GLY A 1 89 ? -49.490 52.590 24.733 1.00 27.83 89 GLY A O 1
ATOM 673 N N . GLN A 1 90 ? -51.502 51.953 23.975 1.00 35.84 90 GLN A N 1
ATOM 674 C CA . GLN A 1 90 ? -51.043 51.008 22.950 1.00 35.84 90 GLN A CA 1
ATOM 675 C C . GLN A 1 90 ? -50.191 51.675 21.852 1.00 35.84 90 GLN A C 1
ATOM 677 O O . GLN A 1 90 ? -50.566 52.726 21.336 1.00 35.84 90 GLN A O 1
ATOM 682 N N . ARG A 1 91 ? -49.139 50.972 21.408 1.00 26.53 91 ARG A N 1
ATOM 683 C CA . ARG A 1 91 ? -48.640 50.799 20.016 1.00 26.53 91 ARG A CA 1
ATOM 684 C C . ARG A 1 91 ? -47.469 49.806 20.132 1.00 26.53 91 ARG A C 1
ATOM 686 O O . ARG A 1 91 ? -46.474 50.133 20.754 1.00 26.53 91 ARG A O 1
ATOM 693 N N . GLY A 1 92 ? -47.538 48.541 19.725 1.00 27.53 92 GLY A N 1
ATOM 694 C CA . GLY A 1 92 ? -48.019 48.010 18.455 1.00 27.53 92 GLY A CA 1
ATOM 695 C C . GLY A 1 92 ? -46.820 47.781 17.521 1.00 27.53 92 GLY A C 1
ATOM 696 O O . GLY A 1 92 ? -46.045 48.711 17.332 1.00 27.53 92 GLY A O 1
ATOM 697 N N . LEU A 1 93 ? -46.758 46.587 16.908 1.00 30.83 93 LEU A N 1
ATOM 698 C CA . LEU A 1 93 ? -45.921 46.133 15.769 1.00 30.83 93 LEU A CA 1
ATOM 699 C C . LEU A 1 93 ? -44.812 45.128 16.146 1.00 30.83 93 LEU A C 1
ATOM 701 O O . LEU A 1 93 ? -43.797 45.478 16.730 1.00 30.83 93 LEU A O 1
ATOM 705 N N . VAL A 1 94 ? -45.081 43.823 16.015 1.00 29.61 94 VAL A N 1
ATOM 706 C CA . VAL A 1 94 ? -45.043 42.989 14.785 1.00 29.61 94 VAL A CA 1
ATOM 707 C C . VAL A 1 94 ? -43.634 42.464 14.507 1.00 29.61 94 VAL A C 1
ATOM 709 O O . VAL A 1 94 ? -42.704 43.204 14.203 1.00 29.61 94 VAL A O 1
ATOM 712 N N . GLY A 1 95 ? -43.513 41.139 14.609 1.00 32.75 95 GLY A N 1
ATOM 713 C CA . GLY A 1 95 ? -42.314 40.390 14.278 1.00 32.75 95 GLY A CA 1
ATOM 714 C C . GLY A 1 95 ? -41.976 40.442 12.789 1.00 32.75 95 GLY A C 1
ATOM 715 O O . GLY A 1 95 ? -42.844 40.380 11.921 1.00 32.75 95 GLY A O 1
ATOM 716 N N . GLY A 1 96 ? -40.677 40.485 12.509 1.00 27.92 96 GLY A N 1
ATOM 717 C CA . GLY A 1 96 ? -40.113 40.349 11.176 1.00 27.92 96 GLY A CA 1
ATOM 718 C C . GLY A 1 96 ? -38.687 39.821 11.269 1.00 27.92 96 GLY A C 1
ATOM 719 O O . GLY A 1 96 ? -37.809 40.465 11.831 1.00 27.92 96 GLY A O 1
ATOM 720 N N . LYS A 1 97 ? -38.477 38.616 10.732 1.00 32.59 97 LYS A N 1
ATOM 721 C CA . LYS A 1 97 ? -37.176 37.967 10.518 1.00 32.59 97 LYS A CA 1
ATOM 722 C C . LYS A 1 97 ? -36.188 38.901 9.805 1.00 32.59 97 LYS A C 1
ATOM 724 O O . LYS A 1 97 ? -36.546 39.509 8.803 1.00 32.59 97 LYS A O 1
ATOM 729 N N . GLY A 1 98 ? -34.915 38.867 10.201 1.00 26.06 98 GLY A N 1
ATOM 730 C CA . GLY A 1 98 ? -33.838 39.474 9.417 1.00 26.06 98 GLY A CA 1
ATOM 731 C C . GLY A 1 98 ? -32.439 39.103 9.903 1.00 26.06 98 GLY A C 1
ATOM 732 O O . GLY A 1 98 ? -31.943 39.662 10.870 1.00 26.06 98 GLY A O 1
ATOM 733 N N . LYS A 1 99 ? -31.797 38.163 9.201 1.00 35.19 99 LYS A N 1
ATOM 734 C CA . LYS A 1 99 ? -30.348 37.909 9.238 1.00 35.19 99 LYS A CA 1
ATOM 735 C C . LYS A 1 99 ? -29.564 39.167 8.832 1.00 35.19 99 LYS A C 1
ATOM 737 O O . LYS A 1 99 ? -29.863 39.719 7.781 1.00 35.19 99 LYS A O 1
ATOM 742 N N . ALA A 1 100 ? -28.491 39.490 9.555 1.00 28.38 100 ALA A N 1
ATOM 743 C CA . ALA A 1 100 ? -27.270 40.155 9.065 1.00 28.38 100 ALA A CA 1
ATOM 744 C C . ALA A 1 100 ? -26.240 40.152 10.222 1.00 28.38 100 ALA A C 1
ATOM 746 O O . ALA A 1 100 ? -26.617 40.404 11.355 1.00 28.38 100 ALA A O 1
ATOM 747 N N . GLY A 1 101 ? -24.951 39.834 10.086 1.00 32.50 101 GLY A N 1
ATOM 748 C CA . GLY A 1 101 ? -24.122 39.796 8.888 1.00 32.50 101 GLY A CA 1
ATOM 749 C C . GLY A 1 101 ? -23.702 41.201 8.451 1.00 32.50 101 GLY A C 1
ATOM 750 O O . GLY A 1 101 ? -24.269 41.721 7.501 1.00 32.50 101 GLY A O 1
ATOM 751 N N . GLY A 1 102 ? -22.705 41.806 9.105 1.00 26.67 102 GLY A N 1
ATOM 752 C CA . GLY A 1 102 ? -22.080 43.057 8.646 1.00 26.67 102 GLY A CA 1
ATOM 753 C C . GLY A 1 102 ? -21.156 43.651 9.708 1.00 26.67 102 GLY A C 1
ATOM 754 O O . GLY A 1 102 ? -21.615 44.094 10.747 1.00 26.67 102 GLY A O 1
ATOM 755 N N . LYS A 1 103 ? -19.839 43.462 9.578 1.00 29.72 103 LYS A N 1
ATOM 756 C CA . LYS A 1 103 ? -18.901 44.433 8.982 1.00 29.72 103 LYS A CA 1
ATOM 757 C C . LYS A 1 103 ? -18.832 45.756 9.750 1.00 29.72 103 LYS A C 1
ATOM 759 O O . LYS A 1 103 ? -19.604 46.675 9.516 1.00 29.72 103 LYS A O 1
ATOM 764 N N . PHE A 1 104 ? -17.801 45.843 10.587 1.00 31.55 104 PHE A N 1
ATOM 765 C CA . PHE A 1 104 ? -17.213 47.100 11.026 1.00 31.55 104 PHE A CA 1
ATOM 766 C C . PHE A 1 104 ? -16.709 47.892 9.818 1.00 31.55 104 PHE A C 1
ATOM 768 O O . PHE A 1 104 ? -15.890 47.402 9.037 1.00 31.55 104 PHE A O 1
ATOM 775 N N . GLY A 1 105 ? -17.175 49.128 9.697 1.00 29.83 105 GLY A N 1
ATOM 776 C CA . GLY A 1 105 ? -16.636 50.103 8.767 1.00 29.83 105 GLY A CA 1
ATOM 777 C C . GLY A 1 105 ? -17.373 51.432 8.864 1.00 29.83 105 GLY A C 1
ATOM 778 O O . GLY A 1 105 ? -18.544 51.504 8.519 1.00 29.83 105 GLY A O 1
ATOM 779 N N . GLY A 1 106 ? -16.650 52.482 9.259 1.00 29.88 106 GLY A N 1
ATOM 780 C CA . GLY A 1 106 ? -16.957 53.848 8.828 1.00 29.88 106 GLY A CA 1
ATOM 781 C C . GLY A 1 106 ? -17.553 54.794 9.871 1.00 29.88 106 GLY A C 1
ATOM 782 O O . GLY A 1 106 ? -18.731 54.748 10.184 1.00 29.88 106 GLY A O 1
ATOM 783 N N . LYS A 1 107 ? -16.687 55.709 10.318 1.00 38.72 107 LYS A N 1
ATOM 784 C CA . LYS A 1 107 ? -16.917 57.010 10.968 1.00 38.72 107 LYS A CA 1
ATOM 785 C C . LYS A 1 107 ? -18.238 57.728 10.622 1.00 38.72 107 LYS A C 1
ATOM 787 O O . LYS A 1 107 ? -18.483 58.006 9.454 1.00 38.72 107 LYS A O 1
ATOM 792 N N . SER A 1 108 ? -18.892 58.282 11.644 1.00 30.55 108 SER A N 1
ATOM 793 C CA . SER A 1 108 ? -19.371 59.677 11.647 1.00 30.55 108 SER A CA 1
ATOM 794 C C . SER A 1 108 ? -19.636 60.131 13.083 1.00 30.55 108 SER A C 1
ATOM 796 O O . SER A 1 108 ? -20.183 59.373 13.878 1.00 30.55 108 SER A O 1
ATOM 798 N N . GLY A 1 109 ? -19.202 61.344 13.426 1.00 38.62 109 GLY A N 1
ATOM 799 C CA . GLY A 1 109 ? -19.311 61.887 14.777 1.00 38.62 109 GLY A CA 1
ATOM 800 C C . GLY A 1 109 ? -20.741 62.208 15.205 1.00 38.62 109 GLY A C 1
ATOM 801 O O . GLY A 1 109 ? -21.584 62.542 14.380 1.00 38.62 109 GLY A O 1
ATOM 802 N N . MET A 1 110 ? -20.970 62.179 16.517 1.00 35.41 110 MET A N 1
ATOM 803 C CA . MET A 1 110 ? -22.022 62.951 17.167 1.00 35.41 110 MET A CA 1
ATOM 804 C C . MET A 1 110 ? -21.598 63.230 18.614 1.00 35.41 110 MET A C 1
ATOM 806 O O . MET A 1 110 ? -21.195 62.326 19.344 1.00 35.41 110 MET A O 1
ATOM 810 N N . LYS A 1 111 ? -21.646 64.507 19.000 1.00 42.16 111 LYS A N 1
ATOM 811 C CA . LYS A 1 111 ? -21.571 64.974 20.388 1.00 42.16 111 LYS A CA 1
ATOM 812 C C . LYS A 1 111 ? -22.772 64.417 21.165 1.00 42.16 111 LYS A C 1
ATOM 814 O O . LYS A 1 111 ? -23.887 64.487 20.661 1.00 42.16 111 LYS A O 1
ATOM 819 N N . GLY A 1 112 ? -22.535 63.912 22.375 1.00 37.50 112 GLY A N 1
ATOM 820 C CA . GLY A 1 112 ? -23.559 63.367 23.277 1.00 37.50 112 GLY A CA 1
ATOM 821 C C . GLY A 1 112 ? -22.955 62.366 24.263 1.00 37.50 112 GLY A C 1
ATOM 822 O O . GLY A 1 112 ? -23.358 61.209 24.298 1.00 37.50 112 GLY A O 1
ATOM 823 N N . GLY A 1 113 ? -21.895 62.777 24.964 1.00 48.31 113 GLY A N 1
ATOM 824 C CA . GLY A 1 113 ? -21.183 61.946 25.930 1.00 48.31 113 GLY A CA 1
ATOM 825 C C . GLY A 1 113 ? -21.704 62.206 27.335 1.00 48.31 113 GLY A C 1
ATOM 826 O O . GLY A 1 113 ? -21.358 63.232 27.895 1.00 48.31 113 GLY A O 1
ATOM 827 N N . GLU A 1 114 ? -22.559 61.308 27.825 1.00 44.97 114 GLU A N 1
ATOM 828 C CA . GLU A 1 114 ? -22.679 60.851 29.226 1.00 44.97 114 GLU A CA 1
ATOM 829 C C . GLU A 1 114 ? -23.834 59.827 29.317 1.00 44.97 114 GLU A C 1
ATOM 831 O O . GLU A 1 114 ? -23.622 58.703 29.765 1.00 44.97 114 GLU A O 1
ATOM 836 N N . ASP A 1 115 ? -24.985 60.114 28.699 1.00 51.66 115 ASP A N 1
ATOM 837 C CA . ASP A 1 115 ? -26.203 59.276 28.780 1.00 51.66 115 ASP A CA 1
ATOM 838 C C . ASP A 1 115 ? -26.102 57.901 28.076 1.00 51.66 115 ASP A C 1
ATOM 840 O O . ASP A 1 115 ? -26.641 56.890 28.533 1.00 51.66 115 ASP A O 1
ATOM 844 N N . VAL A 1 116 ? -25.372 57.817 26.953 1.00 55.09 116 VAL A N 1
ATOM 845 C CA . VAL A 1 116 ? -25.223 56.558 26.189 1.00 55.09 116 VAL A CA 1
ATOM 846 C C . VAL A 1 116 ? -24.311 55.565 26.917 1.00 55.09 116 VAL A C 1
ATOM 848 O O . VAL A 1 116 ? -24.534 54.357 26.850 1.00 55.09 116 VAL A O 1
ATOM 851 N N . GLY A 1 117 ? -23.299 56.059 27.639 1.00 55.31 117 GLY A N 1
ATOM 852 C CA . GLY A 1 117 ? -22.406 55.216 28.438 1.00 55.31 117 GLY A CA 1
ATOM 853 C C . GLY A 1 117 ? -23.142 54.569 29.608 1.00 55.31 117 GLY A C 1
ATOM 854 O O . GLY A 1 117 ? -22.976 53.376 29.857 1.00 55.31 117 GLY A O 1
ATOM 855 N N . GLU A 1 118 ? -24.022 55.329 30.259 1.00 56.16 118 GLU A N 1
ATOM 856 C CA . GLU A 1 118 ? -24.836 54.854 31.375 1.00 56.16 118 GLU A CA 1
ATOM 857 C C . GLU A 1 118 ? -25.944 53.890 30.924 1.00 56.16 118 GLU A C 1
ATOM 859 O O . GLU A 1 118 ? -26.206 52.893 31.593 1.00 56.16 118 GLU A O 1
ATOM 864 N N . ALA A 1 119 ? -26.564 54.115 29.760 1.00 60.25 119 ALA A N 1
ATOM 865 C CA . ALA A 1 119 ? -27.530 53.175 29.181 1.00 60.25 119 ALA A CA 1
ATOM 866 C C . ALA A 1 119 ? -26.879 51.837 28.780 1.00 60.25 119 ALA A C 1
ATOM 868 O O . ALA A 1 119 ? -27.448 50.766 29.005 1.00 60.25 119 ALA A O 1
ATOM 869 N N . VAL A 1 120 ? -25.665 51.882 28.222 1.00 66.00 120 VAL A N 1
ATOM 870 C CA . VAL A 1 120 ? -24.893 50.678 27.881 1.00 66.00 120 VAL A CA 1
ATOM 871 C C . VAL A 1 120 ? -24.438 49.947 29.149 1.00 66.00 120 VAL A C 1
ATOM 873 O O . VAL A 1 120 ? -24.566 48.724 29.211 1.00 66.00 120 VAL A O 1
ATOM 876 N N . ALA A 1 121 ? -23.968 50.668 30.173 1.00 66.31 121 ALA A N 1
ATOM 877 C CA . ALA A 1 121 ? -23.599 50.090 31.466 1.00 66.31 121 ALA A CA 1
ATOM 878 C C . ALA A 1 121 ? -24.796 49.409 32.151 1.00 66.31 121 ALA A C 1
ATOM 880 O O . ALA A 1 121 ? -24.685 48.239 32.520 1.00 66.31 121 ALA A O 1
ATOM 881 N N . ARG A 1 122 ? -25.960 50.075 32.198 1.00 67.88 122 ARG A N 1
ATOM 882 C CA . ARG A 1 122 ? -27.220 49.499 32.705 1.00 67.88 122 ARG A CA 1
ATOM 883 C C . ARG A 1 122 ? -27.610 48.224 31.961 1.00 67.88 122 ARG A C 1
ATOM 885 O O . ARG A 1 122 ? -27.852 47.202 32.590 1.00 67.88 122 ARG A O 1
ATOM 892 N N . HIS A 1 123 ? -27.541 48.218 30.629 1.00 70.88 123 HIS A N 1
ATOM 893 C CA . HIS A 1 123 ? -27.825 47.016 29.837 1.00 70.88 123 HIS A CA 1
ATOM 894 C C . HIS A 1 123 ? -26.852 45.854 30.137 1.00 70.88 123 HIS A C 1
ATOM 896 O O . HIS A 1 123 ? -27.241 44.682 30.128 1.00 70.88 123 HIS A O 1
ATOM 902 N N . PHE A 1 124 ? -25.570 46.137 30.396 1.00 68.75 124 PHE A N 1
ATOM 903 C CA . PHE A 1 124 ? -24.609 45.106 30.808 1.00 68.75 124 PHE A CA 1
ATOM 904 C C . PHE A 1 124 ? -24.881 44.580 32.222 1.00 68.75 124 PHE A C 1
ATOM 906 O O . PHE A 1 124 ? -24.738 43.374 32.450 1.00 68.75 124 PHE A O 1
ATOM 913 N N . GLU A 1 125 ? -25.274 45.450 33.151 1.00 74.12 125 GLU A N 1
ATOM 914 C CA . GLU A 1 125 ? -25.645 45.081 34.519 1.00 74.12 125 GLU A CA 1
ATOM 915 C C . GLU A 1 125 ? -26.925 44.248 34.559 1.00 74.12 125 GLU A C 1
ATOM 917 O O . GLU A 1 125 ? -26.920 43.184 35.185 1.00 74.12 125 GLU A O 1
ATOM 922 N N . ASP A 1 126 ? -27.953 44.645 33.807 1.00 75.69 126 ASP A N 1
ATOM 923 C CA . ASP A 1 126 ? -29.207 43.904 33.648 1.00 75.69 126 ASP A CA 1
ATOM 924 C C . ASP A 1 126 ? -28.947 42.517 33.063 1.00 75.69 126 ASP A C 1
ATOM 926 O O . ASP A 1 126 ? -29.395 41.505 33.605 1.00 75.69 126 ASP A O 1
ATOM 930 N N . ARG A 1 127 ? -28.117 42.429 32.013 1.00 73.62 127 ARG A N 1
ATOM 931 C CA . ARG A 1 127 ? -27.739 41.137 31.422 1.00 73.62 127 ARG A CA 1
ATOM 932 C C . ARG A 1 127 ? -26.951 40.267 32.399 1.00 73.62 127 ARG A C 1
ATOM 934 O O . ARG A 1 127 ? -27.099 39.048 32.407 1.00 73.62 127 ARG A O 1
ATOM 941 N N . ARG A 1 128 ? -26.107 40.867 33.243 1.00 72.88 128 ARG A N 1
ATOM 942 C CA . ARG A 1 128 ? -25.360 40.142 34.281 1.00 72.88 128 ARG A CA 1
ATOM 943 C C . ARG A 1 128 ? -26.279 39.672 35.409 1.00 72.88 128 ARG A C 1
ATOM 945 O O . ARG A 1 128 ? -26.066 38.580 35.930 1.00 72.88 128 ARG A O 1
ATOM 952 N N . ALA A 1 129 ? -27.278 40.468 35.783 1.00 76.38 129 ALA A N 1
ATOM 953 C CA . ALA A 1 129 ? -28.298 40.097 36.756 1.00 76.38 129 ALA A CA 1
ATOM 954 C C . ALA A 1 129 ? -29.172 38.953 36.230 1.00 76.38 129 ALA A C 1
ATOM 956 O O . ALA A 1 129 ? -29.335 37.957 36.930 1.00 76.38 129 ALA A O 1
ATOM 957 N N . GLN A 1 130 ? -29.612 39.038 34.975 1.00 77.19 130 GLN A N 1
ATOM 958 C CA . GLN A 1 130 ? -30.366 37.981 34.309 1.00 77.19 130 GLN A CA 1
ATOM 959 C C . GLN A 1 130 ? -29.550 36.688 34.212 1.00 77.19 130 GLN A C 1
ATOM 961 O O . GLN A 1 130 ? -30.031 35.632 34.595 1.00 77.19 130 GLN A O 1
ATOM 966 N N . ASN A 1 131 ? -28.273 36.762 33.824 1.00 75.38 131 ASN A N 1
ATOM 967 C CA . ASN A 1 131 ? -27.404 35.582 33.792 1.00 75.38 131 ASN A CA 1
ATOM 968 C C . ASN A 1 131 ? -27.212 34.941 35.179 1.00 75.38 131 ASN A C 1
ATOM 970 O O . ASN A 1 131 ? -27.067 33.725 35.265 1.00 75.38 131 ASN A O 1
ATOM 974 N N . ARG A 1 132 ? -27.192 35.733 36.262 1.00 79.69 132 ARG A N 1
ATOM 975 C CA . ARG A 1 132 ? -27.138 35.200 37.636 1.00 79.69 132 ARG A CA 1
ATOM 976 C C . ARG A 1 132 ? -28.432 34.482 38.008 1.00 79.69 132 ARG A C 1
ATOM 978 O O . ARG A 1 132 ? -28.360 33.372 38.520 1.00 79.69 132 ARG A O 1
ATOM 985 N N . GLN A 1 133 ? -29.580 35.081 37.700 1.00 79.75 133 GLN A N 1
ATOM 986 C CA . GLN A 1 133 ? -30.889 34.463 37.930 1.00 79.75 133 GLN A CA 1
ATOM 987 C C . GLN A 1 133 ? -31.045 33.163 37.131 1.00 79.75 133 GLN A C 1
ATOM 989 O O . GLN A 1 133 ? -31.478 32.148 37.669 1.00 79.75 133 GLN A O 1
ATOM 994 N N . ASP A 1 134 ? -30.621 33.165 35.867 1.00 81.94 134 ASP A N 1
ATOM 995 C CA . ASP A 1 134 ? -30.651 31.988 34.998 1.00 81.94 134 ASP A CA 1
ATOM 996 C C . ASP A 1 134 ? -29.764 30.875 35.546 1.00 81.94 134 ASP A C 1
ATOM 998 O O . ASP A 1 134 ? -30.177 29.718 35.589 1.00 81.94 134 ASP A O 1
ATOM 1002 N N . PHE A 1 135 ? -28.570 31.230 36.019 1.00 83.62 135 PHE A N 1
ATOM 1003 C CA . PHE A 1 135 ? -27.650 30.292 36.646 1.00 83.62 135 PHE A CA 1
ATOM 1004 C C . PHE A 1 135 ? -28.228 29.686 37.936 1.00 83.62 135 PHE A C 1
ATOM 1006 O O . PHE A 1 135 ? -28.144 28.477 38.146 1.00 83.62 135 PHE A O 1
ATOM 1013 N N . GLU A 1 136 ? -28.841 30.498 38.799 1.00 84.94 136 GLU A N 1
ATOM 1014 C CA . GLU A 1 136 ? -29.487 30.018 40.028 1.00 84.94 136 GLU A CA 1
ATOM 1015 C C . GLU A 1 136 ? -30.648 29.066 39.724 1.00 84.94 136 GLU A C 1
ATOM 1017 O O . GLU A 1 136 ? -30.763 28.006 40.348 1.00 84.94 136 GLU A O 1
ATOM 1022 N N . LEU A 1 137 ? -31.461 29.395 38.719 1.00 86.06 137 LEU A N 1
ATOM 1023 C CA . LEU A 1 137 ? -32.577 28.565 38.280 1.00 86.06 137 LEU A CA 1
ATOM 1024 C C . LEU A 1 137 ? -32.097 27.243 37.667 1.00 86.06 137 LEU A C 1
ATOM 1026 O O . LEU A 1 137 ? -32.638 26.186 37.986 1.00 86.06 137 LEU A O 1
ATOM 1030 N N . GLN A 1 138 ? -31.039 27.278 36.856 1.00 87.38 138 GLN A N 1
ATOM 1031 C CA . GLN A 1 138 ? -30.392 26.073 36.336 1.00 87.38 138 GLN A CA 1
ATOM 1032 C C . GLN A 1 138 ? -29.916 25.155 37.468 1.00 87.38 138 GLN A C 1
ATOM 1034 O O . GLN A 1 138 ? -30.213 23.961 37.463 1.00 87.38 138 GLN A O 1
ATOM 1039 N N . MET A 1 139 ? -29.233 25.704 38.476 1.00 88.75 139 MET A N 1
ATOM 1040 C CA . MET A 1 139 ? -28.754 24.917 39.618 1.00 88.75 139 MET A CA 1
ATOM 1041 C C . MET A 1 139 ? -29.902 24.364 40.464 1.00 88.75 139 MET A C 1
ATOM 1043 O O . MET A 1 139 ? -29.797 23.250 40.975 1.00 88.75 139 MET A O 1
ATOM 1047 N N . LYS A 1 140 ? -31.012 25.100 40.588 1.00 88.50 140 LYS A N 1
ATOM 1048 C CA . LYS A 1 140 ? -32.232 24.607 41.238 1.00 88.50 140 LYS A CA 1
ATOM 1049 C C . LYS A 1 140 ? -32.795 23.387 40.502 1.00 88.50 140 LYS A C 1
ATOM 1051 O O . LYS A 1 140 ? -33.013 22.357 41.131 1.00 88.50 140 LYS A O 1
ATOM 1056 N N . ILE A 1 141 ? -32.945 23.465 39.178 1.00 89.56 141 ILE A N 1
ATOM 1057 C CA . ILE A 1 141 ? -33.454 22.357 38.350 1.00 89.56 141 ILE A CA 1
ATOM 1058 C C . ILE A 1 141 ? -32.579 21.109 38.490 1.00 89.56 141 ILE A C 1
ATOM 1060 O O . ILE A 1 141 ? -33.104 20.011 38.656 1.00 89.56 141 ILE A O 1
ATOM 1064 N N . LEU A 1 142 ? -31.254 21.277 38.447 1.00 89.50 142 LEU A N 1
ATOM 1065 C CA . LEU A 1 142 ? -30.313 20.159 38.541 1.00 89.50 142 LEU A CA 1
ATOM 1066 C C . LEU A 1 142 ? -30.305 19.508 39.927 1.00 89.50 142 LEU A C 1
ATOM 1068 O O . LEU A 1 142 ? -30.193 18.290 40.013 1.00 89.50 142 LEU A O 1
ATOM 1072 N N . ARG A 1 143 ? -30.464 20.288 41.005 1.00 87.50 143 ARG A N 1
ATOM 1073 C CA . ARG A 1 143 ? -30.565 19.755 42.378 1.00 87.50 143 ARG A CA 1
ATOM 1074 C C . ARG A 1 143 ? -31.843 18.965 42.621 1.00 87.50 143 ARG A C 1
ATOM 1076 O O . ARG A 1 143 ? -31.846 18.059 43.440 1.00 87.50 143 ARG A O 1
ATOM 1083 N N . GLU A 1 144 ? -32.922 19.321 41.936 1.00 89.69 144 GLU A N 1
ATOM 1084 C CA . GLU A 1 144 ? -34.194 18.612 42.046 1.00 89.69 144 GLU A CA 1
ATOM 1085 C C . GLU A 1 144 ? -34.340 17.469 41.025 1.00 89.69 144 GLU A C 1
ATOM 1087 O O . GLU A 1 144 ? -35.431 16.906 40.913 1.00 89.69 144 GLU A O 1
ATOM 1092 N N . ALA A 1 145 ? -33.322 17.186 40.207 1.00 91.25 145 ALA A N 1
ATOM 1093 C CA . ALA A 1 145 ? -33.365 16.120 39.212 1.00 91.25 145 ALA A CA 1
ATOM 1094 C C . ALA A 1 145 ? -33.027 14.761 39.844 1.00 91.25 145 ALA A C 1
ATOM 1096 O O . ALA A 1 145 ? -32.066 14.646 40.602 1.00 91.25 145 ALA A O 1
ATOM 1097 N N . ASP A 1 146 ? -33.770 13.719 39.461 1.00 92.94 146 ASP A N 1
ATOM 1098 C CA . ASP A 1 146 ? -33.460 12.339 39.856 1.00 92.94 146 ASP A CA 1
ATOM 1099 C C . ASP A 1 146 ? -32.188 11.864 39.124 1.00 92.94 146 ASP A C 1
ATOM 1101 O O . ASP A 1 146 ? -31.301 11.243 39.710 1.00 92.94 146 ASP A O 1
ATOM 1105 N N . VAL A 1 147 ? -32.100 12.175 37.821 1.00 93.75 147 VAL A N 1
ATOM 1106 C CA . VAL A 1 147 ? -30.976 11.800 36.950 1.00 93.75 147 VAL A CA 1
ATOM 1107 C C . VAL A 1 147 ? -30.550 12.978 36.081 1.00 93.75 147 VAL A C 1
ATOM 1109 O O . VAL A 1 147 ? -31.369 13.578 35.384 1.00 93.75 147 VAL A O 1
ATOM 1112 N N . ILE A 1 148 ? -29.255 13.266 36.044 1.00 93.62 148 ILE A N 1
ATOM 1113 C CA . ILE A 1 148 ? -28.660 14.229 35.114 1.00 93.62 148 ILE A CA 1
ATOM 1114 C C . ILE A 1 148 ? -28.054 13.448 33.947 1.00 93.62 148 ILE A C 1
ATOM 1116 O O . ILE A 1 148 ? -27.175 12.617 34.146 1.00 93.62 148 ILE A O 1
ATOM 1120 N N . CYS A 1 149 ? -28.540 13.691 32.731 1.00 93.12 149 CYS A N 1
ATOM 1121 C CA . CYS A 1 149 ? -28.084 13.042 31.501 1.00 93.12 14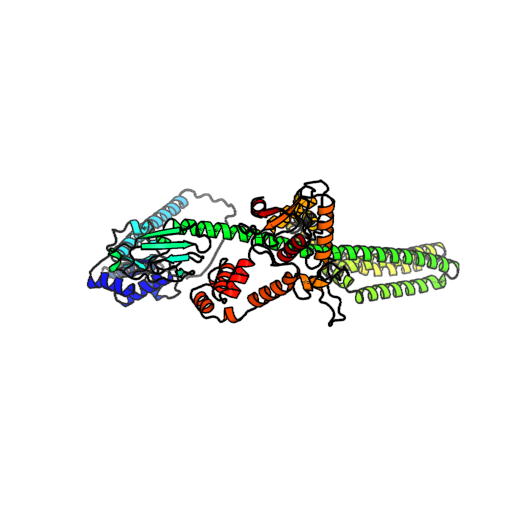9 CYS A CA 1
ATOM 1122 C C . CYS A 1 149 ? -27.196 14.008 30.707 1.00 93.12 149 CYS A C 1
ATOM 1124 O O . CYS A 1 149 ? -27.654 15.074 30.287 1.00 93.12 149 CYS A O 1
ATOM 1126 N N . THR A 1 150 ? -25.937 13.656 30.476 1.00 90.62 150 THR A N 1
ATOM 1127 C CA . THR A 1 150 ? -24.977 14.520 29.770 1.00 90.62 150 THR A CA 1
ATOM 1128 C C . THR A 1 150 ? -23.944 13.689 29.013 1.00 90.62 150 THR A C 1
ATOM 1130 O O . THR A 1 150 ? -23.852 12.492 29.231 1.00 90.62 150 THR A O 1
ATOM 1133 N N . THR A 1 151 ? -23.179 14.280 28.098 1.00 86.94 151 THR A N 1
ATOM 1134 C CA . THR A 1 151 ? -22.047 13.564 27.475 1.00 86.94 151 THR A CA 1
ATOM 1135 C C . THR A 1 151 ? -20.849 13.490 28.418 1.00 86.94 151 THR A C 1
ATOM 1137 O O . THR A 1 151 ? -20.693 14.402 29.231 1.00 86.94 151 THR A O 1
ATOM 1140 N N . THR A 1 152 ? -19.940 12.526 28.246 1.00 82.69 152 THR A N 1
ATOM 1141 C CA . THR A 1 152 ? -18.770 12.336 29.137 1.00 82.69 152 THR A CA 1
ATOM 1142 C C . THR A 1 152 ? -17.907 13.587 29.253 1.00 82.69 152 THR A C 1
ATOM 1144 O O . THR A 1 152 ? -17.527 13.991 30.348 1.00 82.69 152 THR A O 1
ATOM 1147 N N . ILE A 1 153 ? -17.695 14.293 28.141 1.00 79.00 153 ILE A N 1
ATOM 1148 C CA . ILE A 1 153 ? -16.972 15.574 28.127 1.00 79.00 153 ILE A CA 1
ATOM 1149 C C . ILE A 1 153 ? -17.722 16.642 28.935 1.00 79.00 153 ILE A C 1
ATOM 1151 O O . ILE A 1 153 ? -17.130 17.388 29.712 1.00 79.00 153 ILE A O 1
ATOM 1155 N N . ALA A 1 154 ? -19.041 16.715 28.764 1.00 77.62 154 ALA A N 1
ATOM 1156 C CA . ALA A 1 154 ? -19.876 17.697 29.443 1.00 77.62 154 ALA A CA 1
ATOM 1157 C C . ALA A 1 154 ? -20.075 17.380 30.940 1.00 77.62 154 ALA A C 1
ATOM 1159 O O . ALA A 1 154 ? -20.343 18.293 31.720 1.00 77.62 154 ALA A O 1
ATOM 1160 N N . ALA A 1 155 ? -19.904 16.124 31.364 1.00 80.12 155 ALA A N 1
ATOM 1161 C CA . ALA A 1 155 ? -19.886 15.741 32.776 1.00 80.12 155 ALA A CA 1
ATOM 1162 C C . ALA A 1 155 ? -18.742 16.425 33.550 1.00 80.12 155 ALA A C 1
ATOM 1164 O O . ALA A 1 155 ? -18.909 16.755 34.721 1.00 80.12 155 ALA A O 1
ATOM 1165 N N . GLY A 1 156 ? -17.612 16.691 32.884 1.00 73.25 156 GLY A N 1
ATOM 1166 C CA . GLY A 1 156 ? -16.427 17.328 33.469 1.00 73.25 156 GLY A CA 1
ATOM 1167 C C . GLY A 1 156 ? -16.445 18.861 33.504 1.00 73.25 156 GLY A C 1
ATOM 1168 O O . GLY A 1 156 ? -15.431 19.468 33.833 1.00 73.25 156 GLY A O 1
ATOM 1169 N N . MET A 1 157 ? -17.550 19.516 33.134 1.00 74.38 157 MET A N 1
ATOM 1170 C CA . MET A 1 157 ? -17.620 20.982 33.122 1.00 74.38 157 MET A CA 1
ATOM 1171 C C . MET A 1 157 ? -17.691 21.555 34.546 1.00 74.38 157 MET A C 1
ATOM 1173 O O . MET A 1 157 ? -18.473 21.074 35.367 1.00 74.38 157 MET A O 1
ATOM 1177 N N . ASP A 1 158 ? -17.001 22.678 34.794 1.00 71.88 158 ASP A N 1
ATOM 1178 C CA . ASP A 1 158 ? -17.061 23.446 36.059 1.00 71.88 158 ASP A CA 1
ATOM 1179 C C . ASP A 1 158 ? -18.494 23.752 36.521 1.00 71.88 158 ASP A C 1
ATOM 1181 O O . ASP A 1 158 ? -18.770 23.937 37.705 1.00 71.88 158 ASP A O 1
ATOM 1185 N N . PHE A 1 159 ? -19.419 23.821 35.566 1.00 78.50 159 PHE A N 1
ATOM 1186 C CA . PHE A 1 159 ? -20.842 23.991 35.803 1.00 78.50 159 PHE A CA 1
ATOM 1187 C C . PHE A 1 159 ? -21.439 22.872 36.677 1.00 78.50 159 PHE A C 1
ATOM 1189 O O . PHE A 1 159 ? -22.125 23.170 37.653 1.00 78.50 159 PHE A O 1
ATOM 1196 N N . LEU A 1 160 ? -21.138 21.603 36.375 1.00 79.19 160 LEU A N 1
ATOM 1197 C CA . LEU A 1 160 ? -21.617 20.449 37.145 1.00 79.19 160 LEU A CA 1
ATOM 1198 C C . LEU A 1 160 ? -20.774 20.197 38.398 1.00 79.19 160 LEU A C 1
ATOM 1200 O O . LEU A 1 160 ? -21.305 19.696 39.383 1.00 79.19 160 LEU A O 1
ATOM 1204 N N . ALA A 1 161 ? -19.510 20.633 38.415 1.00 75.25 161 ALA A N 1
ATOM 1205 C CA . ALA A 1 161 ? -18.649 20.564 39.602 1.00 75.25 161 ALA A CA 1
ATOM 1206 C C . ALA A 1 161 ? -19.186 21.374 40.801 1.00 75.25 161 ALA A C 1
ATOM 1208 O O . ALA A 1 161 ? -18.754 21.178 41.934 1.00 75.25 161 ALA A O 1
ATOM 1209 N N . ARG A 1 162 ? -20.126 22.299 40.565 1.00 77.31 162 ARG A N 1
ATOM 1210 C CA . ARG A 1 162 ? -20.807 23.081 41.611 1.00 77.31 162 ARG A CA 1
ATOM 1211 C C . ARG A 1 162 ? -21.998 22.354 42.247 1.00 77.31 162 ARG A C 1
ATOM 1213 O O . ARG A 1 162 ? -22.611 22.899 43.170 1.00 77.31 162 ARG A O 1
ATOM 1220 N N . LEU A 1 163 ? -22.373 21.184 41.735 1.00 75.50 163 LEU A N 1
ATOM 1221 C CA . LEU A 1 163 ? -23.326 20.290 42.388 1.00 75.50 163 LEU A CA 1
ATOM 1222 C C . LEU A 1 163 ? -22.608 19.493 43.488 1.00 75.50 163 LEU A C 1
ATOM 1224 O O . LEU A 1 163 ? -21.388 19.353 43.478 1.00 75.50 163 LEU A O 1
ATOM 1228 N N . SER A 1 164 ? -23.367 18.997 44.466 1.00 67.81 164 SER A N 1
ATOM 1229 C CA . SER A 1 164 ? -22.853 18.019 45.430 1.00 67.81 164 SER A CA 1
ATOM 1230 C C . SER A 1 164 ? -22.440 16.723 44.719 1.00 67.81 164 SER A C 1
ATOM 1232 O O . SER A 1 164 ? -22.790 16.508 43.559 1.00 67.81 164 SER A O 1
ATOM 1234 N N . SER A 1 165 ? -21.716 15.843 45.415 1.00 76.50 165 SER A N 1
ATOM 1235 C CA . SER A 1 165 ? -21.371 14.514 44.898 1.00 76.50 165 SER A CA 1
ATOM 1236 C C . SER A 1 165 ? -22.609 13.760 44.400 1.00 76.50 165 SER A C 1
ATOM 1238 O O . SER A 1 165 ? -23.661 13.810 45.036 1.00 76.50 165 SER A O 1
ATOM 1240 N N . PHE A 1 166 ? -22.464 13.043 43.286 1.00 82.81 166 PHE A N 1
ATOM 1241 C CA . PHE A 1 166 ? -23.482 12.126 42.780 1.00 82.81 166 PHE A CA 1
ATOM 1242 C C . PHE A 1 166 ? -23.480 10.837 43.600 1.00 82.81 166 PHE A C 1
ATOM 1244 O O . PHE A 1 166 ? -22.413 10.299 43.893 1.00 82.81 166 PHE A O 1
ATOM 1251 N N . GLU A 1 167 ? -24.660 10.324 43.940 1.00 83.19 167 GLU A N 1
ATOM 1252 C CA . GLU A 1 167 ? -24.782 9.062 44.687 1.00 83.19 167 GLU A CA 1
ATOM 1253 C C . GLU A 1 167 ? -24.507 7.839 43.803 1.00 83.19 167 GLU A C 1
ATOM 1255 O O . GLU A 1 167 ? -24.130 6.779 44.295 1.00 83.19 167 GLU A O 1
ATOM 1260 N N . GLY A 1 168 ? -24.663 7.990 42.485 1.00 79.75 168 GLY A N 1
ATOM 1261 C CA . GLY A 1 168 ? -24.326 6.973 41.498 1.00 79.75 168 GLY A CA 1
ATOM 1262 C C . GLY A 1 168 ? -23.969 7.597 40.155 1.00 79.75 168 GLY A C 1
ATOM 1263 O O . GLY A 1 168 ? -24.516 8.635 39.774 1.00 79.75 168 GLY A O 1
ATOM 1264 N N . ILE A 1 169 ? -23.054 6.953 39.433 1.00 84.25 169 ILE A N 1
ATOM 1265 C CA . ILE A 1 169 ? -22.663 7.330 38.075 1.00 84.25 169 ILE A CA 1
ATOM 1266 C C . ILE A 1 169 ? -22.821 6.098 37.185 1.00 84.25 169 ILE A C 1
ATOM 1268 O O . ILE A 1 169 ? -22.275 5.041 37.490 1.00 84.25 169 ILE A O 1
ATOM 1272 N N . LEU A 1 170 ? -23.569 6.235 36.092 1.00 82.12 170 LEU A N 1
ATOM 1273 C CA . LEU A 1 170 ? -23.651 5.241 35.028 1.00 82.12 170 LEU A CA 1
ATOM 1274 C C . LEU A 1 170 ? -23.035 5.822 33.758 1.00 82.12 170 LEU A C 1
ATOM 1276 O O . LEU A 1 170 ? -23.471 6.870 33.280 1.00 82.12 170 LEU A O 1
ATOM 1280 N N . VAL A 1 171 ? -22.056 5.116 33.202 1.00 81.62 171 VAL A N 1
ATOM 1281 C CA . VAL A 1 171 ? -21.480 5.402 31.886 1.00 81.62 171 VAL A CA 1
ATOM 1282 C C . VAL A 1 171 ? -22.018 4.354 30.911 1.00 81.62 171 VAL A C 1
ATOM 1284 O O . VAL A 1 171 ? -21.901 3.161 31.176 1.00 81.62 171 VAL A O 1
ATOM 1287 N N . ASP A 1 172 ? -22.667 4.786 29.833 1.00 74.19 172 ASP A N 1
ATOM 1288 C CA . ASP A 1 172 ? -23.201 3.926 28.772 1.00 74.19 172 ASP A CA 1
ATOM 1289 C C . ASP A 1 172 ? -22.298 3.991 27.532 1.00 74.19 172 ASP A C 1
ATOM 1291 O O . ASP A 1 172 ? -21.714 5.042 27.251 1.00 74.19 172 ASP A O 1
ATOM 1295 N N . GLU A 1 173 ? -22.235 2.897 26.769 1.00 63.91 173 GLU A N 1
ATOM 1296 C CA . GLU A 1 173 ? -21.302 2.684 25.642 1.00 63.91 173 GLU A CA 1
ATOM 1297 C C . GLU A 1 173 ? -19.818 2.551 26.055 1.00 63.91 173 GLU A C 1
ATOM 1299 O O . GLU A 1 173 ? -18.928 3.050 25.371 1.00 63.91 173 GLU A O 1
ATOM 1304 N N . VAL A 1 174 ? -19.532 1.864 27.171 1.00 57.53 174 VAL A N 1
ATOM 1305 C CA . VAL A 1 174 ? -18.157 1.725 27.693 1.00 57.53 174 VAL A CA 1
ATOM 1306 C C . VAL A 1 174 ? -17.324 0.709 26.895 1.00 57.53 174 VAL A C 1
ATOM 1308 O O . VAL A 1 174 ? -16.160 0.977 26.637 1.00 57.53 174 VAL A O 1
ATOM 1311 N N . ALA A 1 175 ? -17.862 -0.418 26.410 1.00 48.66 175 ALA A N 1
ATOM 1312 C CA . ALA A 1 175 ? -17.056 -1.375 25.632 1.00 48.66 175 ALA A CA 1
ATOM 1313 C C . ALA A 1 175 ? -17.152 -1.148 24.120 1.00 48.66 175 ALA A C 1
ATOM 1315 O O . ALA A 1 175 ? -18.041 -1.677 23.451 1.00 48.66 175 ALA A O 1
ATOM 1316 N N . GLN A 1 176 ? -16.181 -0.437 23.551 1.00 52.56 176 GLN A N 1
ATOM 1317 C CA . GLN A 1 176 ? -15.964 -0.386 22.109 1.00 52.56 176 GLN A CA 1
ATOM 1318 C C . GLN A 1 176 ? -14.463 -0.296 21.828 1.00 52.56 176 GLN A C 1
ATOM 1320 O O . GLN A 1 176 ? -13.794 0.533 22.433 1.00 52.56 176 GLN A O 1
ATOM 1325 N N . ASN A 1 177 ? -13.934 -1.107 20.898 1.00 56.59 177 ASN A N 1
ATOM 1326 C CA . ASN A 1 177 ? -12.616 -0.829 20.322 1.00 56.59 177 ASN A CA 1
ATOM 1327 C C . ASN A 1 177 ? -12.695 0.495 19.537 1.00 56.59 177 ASN A C 1
ATOM 1329 O O . ASN A 1 177 ? -13.183 0.533 18.402 1.00 56.59 177 ASN A O 1
ATOM 1333 N N . ASP A 1 178 ? -12.293 1.581 20.187 1.00 60.16 178 ASP A N 1
ATOM 1334 C CA . ASP A 1 178 ? -12.262 2.957 19.679 1.00 60.16 178 ASP A CA 1
ATOM 1335 C C . ASP A 1 178 ? -11.019 3.244 18.820 1.00 60.16 178 ASP A C 1
ATOM 1337 O O . ASP A 1 178 ? -10.985 4.206 18.045 1.00 60.16 178 ASP A O 1
ATOM 1341 N N . ILE A 1 179 ? -10.022 2.360 18.883 1.00 66.56 179 ILE A N 1
ATOM 1342 C CA . ILE A 1 179 ? -8.795 2.452 18.103 1.00 66.56 179 ILE A CA 1
ATOM 1343 C C . ILE A 1 179 ? -9.096 2.042 16.654 1.00 66.56 179 ILE A C 1
ATOM 1345 O O . ILE A 1 179 ? -9.588 0.952 16.368 1.00 66.56 179 ILE A O 1
ATOM 1349 N N . GLN A 1 180 ? -8.740 2.899 15.690 1.00 72.44 180 GLN A N 1
ATOM 1350 C CA . GLN A 1 180 ? -8.851 2.614 14.246 1.00 72.44 180 GLN A CA 1
ATOM 1351 C C . GLN A 1 180 ? -7.785 1.608 13.743 1.00 72.44 180 GLN A C 1
ATOM 1353 O O . GLN A 1 180 ? -7.255 1.758 12.637 1.00 72.44 180 GLN A O 1
ATOM 1358 N N . ALA A 1 181 ? -7.437 0.614 14.559 1.00 76.50 181 ALA A N 1
ATOM 1359 C CA . ALA A 1 181 ? -6.461 -0.437 14.287 1.00 76.50 181 ALA A CA 1
ATOM 1360 C C . ALA A 1 181 ? -6.928 -1.774 14.883 1.00 76.50 181 ALA A C 1
ATOM 1362 O O . ALA A 1 181 ? -7.794 -1.810 15.760 1.00 76.50 181 ALA A O 1
ATOM 1363 N N . ALA A 1 182 ? -6.365 -2.880 14.394 1.00 82.44 182 ALA A N 1
ATOM 1364 C CA . ALA A 1 182 ? -6.678 -4.197 14.929 1.00 82.44 182 ALA A CA 1
ATOM 1365 C C . ALA A 1 182 ? -5.857 -4.458 16.200 1.00 82.44 182 ALA A C 1
ATOM 1367 O O . ALA A 1 182 ? -4.639 -4.262 16.230 1.00 82.44 182 ALA A O 1
ATOM 1368 N N . VAL A 1 183 ? -6.515 -4.936 17.250 1.00 80.31 183 VAL A N 1
ATOM 1369 C CA . VAL A 1 183 ? -5.885 -5.251 18.538 1.00 80.31 183 VAL A CA 1
ATOM 1370 C C . VAL A 1 183 ? -6.028 -6.743 18.794 1.00 80.31 183 VAL A C 1
ATOM 1372 O O . VAL A 1 183 ? -7.065 -7.328 18.509 1.00 80.31 183 VAL A O 1
ATOM 1375 N N . GLU A 1 184 ? -4.988 -7.384 19.311 1.00 86.31 184 GLU A N 1
ATOM 1376 C CA . GLU A 1 184 ? -5.074 -8.766 19.777 1.00 86.31 184 GLU A CA 1
ATOM 1377 C C . GLU A 1 184 ? -5.209 -8.780 21.295 1.00 86.31 184 GLU A C 1
ATOM 1379 O O . GLU A 1 184 ? -4.468 -8.076 21.984 1.00 86.31 184 GLU A O 1
ATOM 1384 N N . VAL A 1 185 ? -6.138 -9.588 21.803 1.00 80.44 185 VAL A N 1
ATOM 1385 C CA . VAL A 1 185 ? -6.438 -9.723 23.231 1.00 80.44 185 VAL A CA 1
ATOM 1386 C C . VAL A 1 185 ? -6.396 -11.189 23.633 1.00 80.44 185 VAL A C 1
ATOM 1388 O O . VAL A 1 185 ? -6.972 -12.027 22.947 1.00 80.44 185 VAL A O 1
ATOM 1391 N N . ASP A 1 186 ? -5.728 -11.501 24.738 1.00 82.31 186 ASP A N 1
ATOM 1392 C CA . ASP A 1 186 ? -5.678 -12.841 25.324 1.00 82.31 186 ASP A CA 1
ATOM 1393 C C . ASP A 1 186 ? -6.190 -12.803 26.766 1.00 82.31 186 ASP A C 1
ATOM 1395 O O . ASP A 1 186 ? -5.648 -12.101 27.622 1.00 82.31 186 ASP A O 1
ATOM 1399 N N . CYS A 1 187 ? -7.247 -13.571 27.025 1.00 73.81 187 CYS A N 1
ATOM 1400 C CA . CYS A 1 187 ? -7.861 -13.744 28.345 1.00 73.81 187 CYS A CA 1
ATOM 1401 C C . CYS A 1 187 ? -7.562 -15.136 28.944 1.00 73.81 187 CYS A C 1
ATOM 1403 O O . CYS A 1 187 ? -8.349 -15.648 29.738 1.00 73.81 187 CYS A O 1
ATOM 1405 N N . GLY A 1 188 ? -6.476 -15.793 28.519 1.00 70.69 188 GLY A N 1
ATOM 1406 C CA . GLY A 1 188 ? -6.047 -17.112 29.005 1.00 70.69 188 GLY A CA 1
ATOM 1407 C C . GLY A 1 188 ? -6.546 -18.303 28.179 1.00 70.69 188 GLY A C 1
ATOM 1408 O O . GLY A 1 188 ? -6.228 -19.445 28.500 1.00 70.69 188 GLY A O 1
ATOM 1409 N N . SER A 1 189 ? -7.302 -18.057 27.105 1.00 70.19 189 SER A N 1
ATOM 1410 C CA . SER A 1 189 ? -7.767 -19.081 26.149 1.00 70.19 189 SER A CA 1
ATOM 1411 C C . SER A 1 189 ? -7.129 -18.942 24.761 1.00 70.19 189 SER A C 1
ATOM 1413 O O . SER A 1 189 ? -7.471 -19.690 23.843 1.00 70.19 189 SER A O 1
ATOM 1415 N N . GLY A 1 190 ? -6.167 -18.025 24.618 1.00 77.94 190 GLY A N 1
ATOM 1416 C CA . GLY A 1 190 ? -5.489 -17.715 23.369 1.00 77.94 190 GLY A CA 1
ATOM 1417 C C . GLY A 1 190 ? -5.852 -16.330 22.834 1.00 77.94 190 GLY A C 1
ATOM 1418 O O . GLY A 1 190 ? -6.789 -15.675 23.285 1.00 77.94 190 GLY A O 1
ATOM 1419 N N . TRP A 1 191 ? -5.081 -15.887 21.841 1.00 83.00 191 TRP A N 1
ATOM 1420 C CA . TRP A 1 191 ? -5.218 -14.561 21.245 1.00 83.00 191 TRP A CA 1
ATOM 1421 C C . TRP A 1 191 ? -6.439 -14.471 20.327 1.00 83.00 191 TRP A C 1
ATOM 1423 O O . TRP A 1 191 ? -6.556 -15.214 19.350 1.00 83.00 191 TRP A O 1
ATOM 1433 N N . VAL A 1 192 ? -7.299 -13.497 20.598 1.00 81.75 192 VAL A N 1
ATOM 1434 C CA . VAL A 1 192 ? -8.462 -13.127 19.789 1.00 81.75 192 VAL A CA 1
ATOM 1435 C C . VAL A 1 192 ? -8.215 -11.765 19.149 1.00 81.75 192 VAL A C 1
ATOM 1437 O O . VAL A 1 192 ? -7.673 -10.859 19.776 1.00 81.75 192 VAL A O 1
ATOM 1440 N N . VAL A 1 193 ? -8.612 -11.611 17.885 1.00 83.25 193 VAL A N 1
ATOM 1441 C CA . VAL A 1 193 ? -8.488 -10.345 17.150 1.00 83.25 193 VAL A CA 1
ATOM 1442 C C . VAL A 1 193 ? -9.739 -9.509 17.355 1.00 83.25 193 VAL A C 1
ATOM 1444 O O . VAL A 1 193 ? -10.843 -9.963 17.060 1.00 83.25 193 VAL A O 1
ATOM 1447 N N . LEU A 1 194 ? -9.549 -8.279 17.815 1.00 78.56 194 LEU A N 1
ATOM 1448 C CA . LEU A 1 194 ? -10.574 -7.257 17.928 1.00 78.56 194 LEU A CA 1
ATOM 1449 C C . LEU A 1 194 ? -10.364 -6.199 16.854 1.00 78.56 194 LEU A C 1
ATOM 1451 O O . LEU A 1 194 ? -9.376 -5.461 16.843 1.00 78.56 194 LEU A O 1
ATOM 1455 N N . TYR A 1 195 ? -11.326 -6.133 15.947 1.00 80.12 195 TYR A N 1
ATOM 1456 C CA . TYR A 1 195 ? -11.424 -5.090 14.937 1.00 80.12 195 TYR A CA 1
ATOM 1457 C C . TYR A 1 195 ? -12.070 -3.823 15.519 1.00 80.12 195 TYR A C 1
ATOM 1459 O O . TYR A 1 195 ? -12.660 -3.878 16.605 1.00 80.12 195 TYR A O 1
ATOM 1467 N N . PRO A 1 196 ? -11.952 -2.664 14.845 1.00 72.88 196 PRO A N 1
ATOM 1468 C CA . PRO A 1 196 ? -12.593 -1.437 15.303 1.00 72.88 196 PRO A CA 1
ATOM 1469 C C . PRO A 1 196 ? -14.099 -1.638 15.496 1.00 72.88 196 PRO A C 1
ATOM 1471 O O . PRO A 1 196 ? -14.748 -2.316 14.701 1.00 72.88 196 PRO A O 1
ATOM 1474 N N . LYS A 1 197 ? -14.660 -1.019 16.538 1.00 66.50 197 LYS A N 1
ATOM 1475 C CA . LYS A 1 197 ? -16.080 -1.102 16.933 1.00 66.50 197 LYS A CA 1
ATOM 1476 C C . LYS A 1 197 ? -16.559 -2.469 17.449 1.00 66.50 197 LYS A C 1
ATOM 1478 O O . LYS A 1 197 ? -17.711 -2.580 17.866 1.00 66.50 197 LYS A O 1
ATOM 1483 N N . GLN A 1 198 ? -15.705 -3.493 17.464 1.00 66.12 198 GLN A N 1
ATOM 1484 C CA . GLN A 1 198 ? -16.049 -4.810 17.992 1.00 66.12 198 GLN A CA 1
ATOM 1485 C C . GLN A 1 198 ? -15.983 -4.824 19.526 1.00 66.12 198 GLN A C 1
ATOM 1487 O O . GLN A 1 198 ? -15.123 -4.179 20.129 1.00 66.12 198 GLN A O 1
ATOM 1492 N N . ARG A 1 199 ? -16.891 -5.583 20.152 1.00 64.25 199 ARG A N 1
ATOM 1493 C CA . ARG A 1 199 ? -16.919 -5.815 21.603 1.00 64.25 199 ARG A CA 1
ATOM 1494 C C . ARG A 1 199 ? -16.427 -7.221 21.916 1.00 64.25 199 ARG A C 1
ATOM 1496 O O . ARG A 1 199 ? -16.788 -8.164 21.212 1.00 64.25 199 ARG A O 1
ATOM 1503 N N . LEU A 1 200 ? -15.647 -7.359 22.984 1.00 66.06 200 LEU A N 1
ATOM 1504 C CA . LEU A 1 200 ? -15.274 -8.654 23.545 1.00 66.06 200 LEU A CA 1
ATOM 1505 C C . LEU A 1 200 ? -16.035 -8.862 24.850 1.00 66.06 200 LEU A C 1
ATOM 1507 O O . LEU A 1 200 ? -15.918 -8.046 25.759 1.00 66.06 200 LEU A O 1
ATOM 1511 N N . GLN A 1 201 ? -16.779 -9.963 24.958 1.00 59.78 201 GLN A N 1
ATOM 1512 C CA . GLN A 1 201 ? -17.286 -10.393 26.257 1.00 59.78 201 GLN A CA 1
ATOM 1513 C C . GLN A 1 201 ? -16.187 -11.150 26.990 1.00 59.78 201 GLN A C 1
ATOM 1515 O O . GLN A 1 201 ? -15.750 -12.215 26.552 1.00 59.78 201 GLN A O 1
ATOM 1520 N N . ILE A 1 202 ? -15.738 -10.584 28.103 1.00 60.88 202 ILE A N 1
ATOM 1521 C CA . ILE A 1 202 ? -14.765 -11.222 28.981 1.00 60.88 202 ILE A CA 1
ATOM 1522 C C . ILE A 1 202 ? -15.521 -12.224 29.857 1.00 60.88 202 ILE A C 1
ATOM 1524 O O . ILE A 1 202 ? -16.525 -11.881 30.485 1.00 60.88 202 ILE A O 1
ATOM 1528 N N . ALA A 1 203 ? -15.053 -13.473 29.890 1.00 55.44 203 ALA A N 1
ATOM 1529 C CA . ALA A 1 203 ? -15.600 -14.478 30.792 1.00 55.44 203 ALA A CA 1
ATOM 1530 C C . ALA A 1 203 ? -15.405 -14.017 32.245 1.00 55.44 203 ALA A C 1
ATOM 1532 O O . ALA A 1 203 ? -14.297 -13.644 32.625 1.00 55.44 203 ALA A O 1
ATOM 1533 N N . GLY A 1 204 ? -16.457 -14.074 33.068 1.00 53.16 204 GLY A N 1
ATOM 1534 C CA . GLY A 1 204 ? -16.448 -13.551 34.444 1.00 53.16 204 GLY A CA 1
ATOM 1535 C C . GLY A 1 204 ? -15.433 -14.189 35.408 1.00 53.16 204 GLY A C 1
ATOM 1536 O O . GLY A 1 204 ? -15.361 -13.776 36.557 1.00 53.16 204 GLY A O 1
ATOM 1537 N N . SER A 1 205 ? -14.658 -15.185 34.964 1.00 54.66 205 SER A N 1
ATOM 1538 C CA . SER A 1 205 ? -13.578 -15.839 35.714 1.00 54.66 205 SER A CA 1
ATOM 1539 C C . SER A 1 205 ? -12.166 -15.355 35.348 1.00 54.66 205 SER A C 1
ATOM 1541 O O . SER A 1 205 ? -11.198 -15.884 35.888 1.00 54.66 205 SER A O 1
ATOM 1543 N N . ALA A 1 206 ? -12.009 -14.437 34.390 1.00 57.91 206 ALA A N 1
ATOM 1544 C CA . ALA A 1 206 ? -10.693 -13.941 33.993 1.00 57.91 206 ALA A CA 1
ATOM 1545 C C . ALA A 1 206 ? -10.173 -12.908 35.010 1.00 57.91 206 ALA A C 1
ATOM 1547 O O . ALA A 1 206 ? -10.806 -11.881 35.225 1.00 57.91 206 ALA A O 1
ATOM 1548 N N . GLU A 1 207 ? -9.012 -13.172 35.619 1.00 66.50 207 GLU A N 1
ATOM 1549 C CA . GLU A 1 207 ? -8.369 -12.266 36.594 1.00 66.50 207 GLU A CA 1
ATOM 1550 C C . GLU A 1 207 ? -7.501 -11.188 35.921 1.00 66.50 207 GLU A C 1
ATOM 1552 O O . GLU A 1 207 ? -7.230 -10.132 36.493 1.00 66.50 207 GLU A O 1
ATOM 1557 N N . SER A 1 208 ? -7.034 -11.443 34.696 1.00 72.25 208 SER A N 1
ATOM 1558 C CA . SER A 1 208 ? -6.270 -10.483 33.901 1.00 72.25 208 SER A CA 1
ATOM 1559 C C . SER A 1 208 ? -6.380 -10.778 32.405 1.00 72.25 208 SER A C 1
ATOM 1561 O O . SER A 1 208 ? -6.753 -11.883 32.005 1.00 72.25 208 SER A O 1
ATOM 1563 N N . LEU A 1 209 ? -6.043 -9.790 31.580 1.00 77.81 209 LEU A N 1
ATOM 1564 C CA . LEU A 1 209 ? -5.969 -9.906 30.129 1.00 77.81 209 LEU A CA 1
ATOM 1565 C C . LEU A 1 209 ? -4.689 -9.261 29.587 1.00 77.81 209 LEU A C 1
ATOM 1567 O O . LEU A 1 209 ? -4.172 -8.286 30.139 1.00 77.81 209 LEU A O 1
ATOM 1571 N N . TRP A 1 210 ? -4.178 -9.814 28.494 1.00 80.81 210 TRP A N 1
ATOM 1572 C CA . TRP A 1 210 ? -3.074 -9.256 27.719 1.00 80.81 210 TRP A CA 1
ATOM 1573 C C . TRP A 1 210 ? -3.599 -8.632 26.439 1.00 80.81 210 TRP A C 1
ATOM 1575 O O . TRP A 1 210 ? -4.490 -9.181 25.798 1.00 80.81 210 TRP A O 1
ATOM 1585 N N . MET A 1 211 ? -3.019 -7.505 26.038 1.00 81.94 211 MET A N 1
ATOM 1586 C CA . MET A 1 211 ? -3.375 -6.808 24.806 1.00 81.94 211 MET A CA 1
ATOM 1587 C C . MET A 1 211 ? -2.127 -6.405 24.042 1.00 81.94 211 MET A C 1
ATOM 1589 O O . MET A 1 211 ? -1.116 -6.027 24.639 1.00 81.94 211 MET A O 1
ATOM 1593 N N . ARG A 1 212 ? -2.189 -6.453 22.713 1.00 87.06 212 ARG A N 1
ATOM 1594 C CA . ARG A 1 212 ? -1.121 -5.942 21.849 1.00 87.06 212 ARG A CA 1
ATOM 1595 C C . ARG A 1 212 ? -1.655 -5.392 20.541 1.00 87.06 212 ARG A C 1
ATOM 1597 O O . ARG A 1 212 ? -2.651 -5.885 20.011 1.00 87.06 212 ARG A O 1
ATOM 1604 N N . LEU A 1 213 ? -0.969 -4.389 20.001 1.00 84.56 213 LEU A N 1
ATOM 1605 C CA . LEU A 1 213 ? -1.287 -3.875 18.676 1.00 84.56 213 LEU A CA 1
ATOM 1606 C C . LEU A 1 213 ? -0.903 -4.925 17.631 1.00 84.56 213 LEU A C 1
ATOM 1608 O O . LEU A 1 213 ? 0.221 -5.432 17.628 1.00 84.56 213 LEU A O 1
ATOM 1612 N N . ARG A 1 214 ? -1.822 -5.251 16.722 1.00 83.81 214 ARG A N 1
ATOM 1613 C CA . ARG A 1 214 ? -1.593 -6.310 15.732 1.00 83.81 214 ARG A CA 1
ATOM 1614 C C . ARG A 1 214 ? -0.553 -5.911 14.685 1.00 83.81 214 ARG A C 1
ATOM 1616 O O . ARG A 1 214 ? 0.076 -6.759 14.052 1.00 83.81 214 ARG A O 1
ATOM 1623 N N . GLU A 1 215 ? -0.369 -4.619 14.457 1.00 78.38 215 GLU A N 1
ATOM 1624 C CA . GLU A 1 215 ? 0.615 -4.064 13.532 1.00 78.38 215 GLU A CA 1
ATOM 1625 C C . GLU A 1 215 ? 2.003 -3.871 14.155 1.00 78.38 215 GLU A C 1
ATOM 1627 O O . GLU A 1 215 ? 2.985 -3.835 13.411 1.00 78.38 215 GLU A O 1
ATOM 1632 N N . ASP A 1 216 ? 2.100 -3.793 15.484 1.00 78.00 216 ASP A N 1
ATOM 1633 C CA . ASP A 1 216 ? 3.359 -3.644 16.212 1.00 78.00 216 ASP A CA 1
ATOM 1634 C C . ASP A 1 216 ? 3.287 -4.336 17.581 1.00 78.00 216 ASP A C 1
ATOM 1636 O O . ASP A 1 216 ? 2.840 -3.763 18.573 1.00 78.00 216 ASP A O 1
ATOM 1640 N N . TYR A 1 217 ? 3.784 -5.574 17.641 1.00 83.81 217 TYR A N 1
ATOM 1641 C CA . TYR A 1 217 ? 3.799 -6.373 18.868 1.00 83.81 217 TYR A CA 1
ATOM 1642 C C . TYR A 1 217 ? 4.720 -5.827 19.968 1.00 83.81 217 TYR A C 1
ATOM 1644 O O . TYR A 1 217 ? 4.758 -6.408 21.048 1.00 83.81 217 TYR A O 1
ATOM 1652 N N . THR A 1 218 ? 5.468 -4.743 19.729 1.00 80.50 218 THR A N 1
ATOM 1653 C CA . THR A 1 218 ? 6.185 -4.041 20.809 1.00 80.50 218 THR A CA 1
ATOM 1654 C C . THR A 1 218 ? 5.246 -3.188 21.659 1.00 80.50 218 THR A C 1
ATOM 1656 O O . THR A 1 218 ? 5.531 -2.940 22.831 1.00 80.50 218 THR A O 1
ATOM 1659 N N . ILE A 1 219 ? 4.102 -2.786 21.099 1.00 81.44 219 ILE A N 1
ATOM 1660 C CA . ILE A 1 219 ? 3.060 -2.044 21.800 1.00 81.44 219 ILE A CA 1
ATOM 1661 C C . ILE A 1 219 ? 2.138 -3.067 22.462 1.00 81.44 219 ILE A C 1
ATOM 1663 O O . ILE A 1 219 ? 1.281 -3.668 21.811 1.00 81.44 219 ILE A O 1
ATOM 1667 N N . THR A 1 220 ? 2.338 -3.287 23.760 1.00 84.88 220 THR A N 1
ATOM 1668 C CA . THR A 1 220 ? 1.587 -4.268 24.558 1.00 84.88 220 THR A CA 1
ATOM 1669 C C . THR A 1 220 ? 1.134 -3.669 25.883 1.00 84.88 220 THR A C 1
ATOM 1671 O O . THR A 1 220 ? 1.681 -2.662 26.336 1.00 84.88 220 THR A O 1
ATOM 1674 N N . SER A 1 221 ? 0.127 -4.281 26.497 1.00 79.88 221 SER A N 1
ATOM 1675 C CA . SER A 1 221 ? -0.348 -3.939 27.833 1.00 79.88 221 SER A CA 1
ATOM 1676 C C . SER A 1 221 ? -0.903 -5.169 28.539 1.00 79.88 221 SER A C 1
ATOM 1678 O O . SER A 1 221 ? -1.415 -6.087 27.896 1.00 79.88 221 SER A O 1
ATOM 1680 N N . HIS A 1 222 ? -0.799 -5.180 29.864 1.00 79.81 222 HIS A N 1
ATOM 1681 C CA . HIS A 1 222 ? -1.355 -6.212 30.734 1.00 79.81 222 HIS A CA 1
ATOM 1682 C C . HIS A 1 222 ? -2.292 -5.542 31.731 1.00 79.81 222 HIS A C 1
ATOM 1684 O O . HIS A 1 222 ? -1.918 -4.547 32.355 1.00 79.81 222 HIS A O 1
ATOM 1690 N N . VAL A 1 223 ? -3.519 -6.046 31.833 1.00 71.00 223 VAL A N 1
ATOM 1691 C CA . VAL A 1 223 ? -4.603 -5.402 32.583 1.00 71.00 223 VAL A CA 1
ATOM 1692 C C . VAL A 1 223 ? -5.224 -6.398 33.551 1.00 71.00 223 VAL A C 1
ATOM 1694 O O . VAL A 1 223 ? -5.577 -7.505 33.156 1.00 71.00 223 VAL A O 1
ATOM 1697 N N . TYR A 1 224 ? -5.363 -6.003 34.817 1.00 67.31 224 TYR A N 1
ATOM 1698 C CA . TYR A 1 224 ? -5.998 -6.805 35.864 1.00 67.31 224 TYR A CA 1
ATOM 1699 C C . TYR A 1 224 ? -7.491 -6.475 35.957 1.00 67.31 224 TYR A C 1
ATOM 1701 O O . TYR A 1 224 ? -7.872 -5.305 35.948 1.00 67.31 224 TYR A O 1
ATOM 1709 N N . ILE A 1 225 ? -8.330 -7.505 36.051 1.00 64.69 225 ILE A N 1
ATOM 1710 C CA . ILE A 1 225 ? -9.788 -7.377 36.141 1.00 64.69 225 ILE A CA 1
ATOM 1711 C C . ILE A 1 225 ? -10.161 -7.452 37.628 1.00 64.69 225 ILE A C 1
ATOM 1713 O O . ILE A 1 225 ? -10.028 -8.498 38.261 1.00 64.69 225 ILE A O 1
ATOM 1717 N N . HIS A 1 226 ? -10.580 -6.331 38.221 1.00 53.72 226 HIS A N 1
ATOM 1718 C CA . HIS A 1 226 ? -10.912 -6.271 39.649 1.00 53.72 226 HIS A CA 1
ATOM 1719 C C . HIS A 1 226 ? -12.262 -6.949 39.962 1.00 53.72 226 HIS A C 1
ATOM 1721 O O . HIS A 1 226 ? -13.273 -6.683 39.317 1.00 53.72 226 HIS A O 1
ATOM 1727 N N . ALA A 1 227 ? -12.286 -7.792 41.003 1.00 41.81 227 ALA A N 1
ATOM 1728 C CA . ALA A 1 227 ? -13.409 -8.663 41.379 1.00 41.81 227 ALA A CA 1
ATOM 1729 C C . ALA A 1 227 ? -14.724 -7.943 41.772 1.00 41.81 227 ALA A C 1
ATOM 1731 O O . ALA A 1 227 ? -15.790 -8.556 41.739 1.00 41.81 227 ALA A O 1
ATOM 1732 N N . GLU A 1 228 ? -14.694 -6.646 42.094 1.00 41.81 228 GLU A N 1
ATOM 1733 C CA . GLU A 1 228 ? -15.907 -5.853 42.383 1.00 41.81 228 GLU A CA 1
ATOM 1734 C C . GLU A 1 228 ? -16.731 -5.520 41.121 1.00 41.81 228 GLU A C 1
ATOM 1736 O O . GLU A 1 228 ? -17.896 -5.133 41.220 1.00 41.81 228 GLU A O 1
ATOM 1741 N N . ALA A 1 229 ? -16.185 -5.772 39.926 1.00 43.06 229 ALA A N 1
ATOM 1742 C CA . ALA A 1 229 ? -16.916 -5.712 38.660 1.00 43.06 229 ALA A CA 1
ATOM 1743 C C . ALA A 1 229 ? -17.922 -6.870 38.476 1.00 43.06 229 ALA A C 1
ATOM 1745 O O . ALA A 1 229 ? -18.674 -6.877 37.509 1.00 43.06 229 ALA A O 1
ATOM 1746 N N . GLY A 1 230 ? -17.994 -7.834 39.405 1.00 36.28 230 GLY A N 1
ATOM 1747 C CA . GLY A 1 230 ? -18.931 -8.965 39.342 1.00 36.28 230 GLY A CA 1
ATOM 1748 C C . GLY A 1 230 ? -20.422 -8.609 39.482 1.00 36.28 230 GLY A C 1
ATOM 1749 O O . GLY A 1 230 ? -21.265 -9.472 39.243 1.00 36.28 230 GLY A O 1
ATOM 1750 N N . LEU A 1 231 ? -20.769 -7.366 39.847 1.00 34.81 231 LEU A N 1
ATOM 1751 C CA . LEU A 1 231 ? -22.159 -6.872 39.904 1.00 34.81 231 LEU A CA 1
ATOM 1752 C C . LEU A 1 231 ? -22.538 -5.900 38.772 1.00 34.81 231 LEU A C 1
ATOM 1754 O O . LEU A 1 231 ? -23.713 -5.556 38.635 1.00 34.81 231 LEU A O 1
ATOM 1758 N N . PHE A 1 232 ? -21.578 -5.476 37.952 1.00 36.25 232 PHE A N 1
ATOM 1759 C CA . PHE A 1 232 ? -21.780 -4.521 36.863 1.00 36.25 232 PHE A CA 1
ATOM 1760 C C . PHE A 1 232 ? -21.478 -5.223 35.538 1.00 36.25 232 PHE A C 1
ATOM 1762 O O . PHE A 1 232 ? -20.585 -6.058 35.472 1.00 36.25 232 PHE A O 1
ATOM 1769 N N . SER A 1 233 ? -22.254 -4.960 34.483 1.00 38.00 233 SER A N 1
ATOM 1770 C CA . SER A 1 233 ? -22.034 -5.600 33.181 1.00 38.00 233 SER A CA 1
ATOM 1771 C C . SER A 1 233 ? -20.573 -5.444 32.757 1.00 38.00 233 SER A C 1
ATOM 1773 O O . SER A 1 233 ? -20.091 -4.319 32.649 1.00 38.00 233 SER A O 1
ATOM 1775 N N . SER A 1 234 ? -19.886 -6.568 32.546 1.00 42.56 234 SER A N 1
ATOM 1776 C CA . SER A 1 234 ? -18.466 -6.656 32.207 1.00 42.56 234 SER A CA 1
ATOM 1777 C C . SER A 1 234 ? -18.197 -6.141 30.791 1.00 42.56 234 SER A C 1
ATOM 1779 O O . SER A 1 234 ? -18.001 -6.898 29.841 1.00 42.56 234 SER A O 1
ATOM 1781 N N . GLU A 1 235 ? -18.205 -4.822 30.656 1.00 48.47 235 GLU A N 1
ATOM 1782 C CA . GLU A 1 235 ? -17.844 -4.080 29.457 1.00 48.47 235 GLU A CA 1
ATOM 1783 C C . GLU A 1 235 ? -16.670 -3.151 29.818 1.00 48.47 235 GLU A C 1
ATOM 1785 O O . GLU A 1 235 ? -16.869 -2.133 30.468 1.00 48.47 235 GLU A O 1
ATOM 1790 N N . MET A 1 236 ? -15.441 -3.531 29.435 1.00 46.06 236 MET A N 1
ATOM 1791 C CA . MET A 1 236 ? -14.231 -2.701 29.584 1.00 46.06 236 MET A CA 1
ATOM 1792 C C . MET A 1 236 ? -13.958 -1.921 28.295 1.00 46.06 236 MET A C 1
ATOM 1794 O O . MET A 1 236 ? -14.035 -2.494 27.201 1.00 46.06 236 MET A O 1
ATOM 1798 N N . CYS A 1 237 ? -13.596 -0.642 28.415 1.00 44.97 237 CYS A N 1
ATOM 1799 C CA . CYS A 1 237 ? -13.192 0.165 27.261 1.00 44.97 237 CYS A CA 1
ATOM 1800 C C . CYS A 1 237 ? -11.713 -0.039 26.921 1.00 44.97 237 CYS A C 1
ATOM 1802 O O . CYS A 1 237 ? -10.875 -0.192 27.811 1.00 44.97 237 CYS A O 1
ATOM 1804 N N . THR A 1 238 ? -11.345 0.082 25.643 1.00 45.66 238 THR A N 1
ATOM 1805 C CA . THR A 1 238 ? -9.936 0.266 25.260 1.00 45.66 238 THR A CA 1
ATOM 1806 C C . THR A 1 238 ? -9.357 1.594 25.766 1.00 45.66 238 THR A C 1
ATOM 1808 O O . THR A 1 238 ? -8.147 1.697 25.978 1.00 45.66 238 THR A O 1
ATOM 1811 N N . SER A 1 239 ? -10.203 2.592 26.039 1.00 42.28 239 SER A N 1
ATOM 1812 C CA . SER A 1 239 ? -9.798 3.875 26.626 1.00 42.28 239 SER A CA 1
ATOM 1813 C C . SER A 1 239 ? -9.392 3.775 28.106 1.00 42.28 239 SER A C 1
ATOM 1815 O O . SER A 1 239 ? -8.563 4.561 28.568 1.00 42.28 239 SER A O 1
ATOM 1817 N N . GLU A 1 240 ? -9.859 2.750 28.829 1.00 46.38 240 GLU A N 1
ATOM 1818 C CA . GLU A 1 240 ? -9.474 2.461 30.222 1.00 46.38 240 GLU A CA 1
ATOM 1819 C C . GLU A 1 240 ? -8.094 1.773 30.328 1.00 46.38 240 GLU A C 1
ATOM 1821 O O . GLU A 1 240 ? -7.559 1.596 31.421 1.00 46.38 240 GLU A O 1
ATOM 1826 N N . LEU A 1 241 ? -7.459 1.440 29.195 1.00 54.31 241 LEU A N 1
ATOM 1827 C CA . LEU A 1 241 ? -6.159 0.747 29.116 1.00 54.31 241 LEU A CA 1
ATOM 1828 C C . LEU A 1 241 ? -4.935 1.674 29.247 1.00 54.31 241 LEU A C 1
ATOM 1830 O O . LEU A 1 241 ? -3.796 1.241 29.028 1.00 54.31 241 LEU A O 1
ATOM 1834 N N . GLY A 1 242 ? -5.150 2.955 29.556 1.00 56.00 242 GLY A N 1
ATOM 1835 C CA . GLY A 1 242 ? -4.108 3.932 29.878 1.00 56.00 242 GLY A CA 1
ATOM 1836 C C . GLY A 1 242 ? -2.955 4.007 28.850 1.00 56.00 242 GLY A C 1
ATOM 1837 O O . GLY A 1 242 ? -3.177 4.464 27.725 1.00 56.00 242 GLY A O 1
ATOM 1838 N N . PRO A 1 243 ? -1.708 3.601 29.193 1.00 62.12 243 PRO A N 1
ATOM 1839 C CA . PRO A 1 243 ? -0.520 3.757 28.338 1.00 62.12 243 PRO A CA 1
ATOM 1840 C C . PRO A 1 243 ? -0.601 3.082 26.964 1.00 62.12 243 PRO A C 1
ATOM 1842 O O . PRO A 1 243 ? 0.132 3.483 26.055 1.00 62.12 243 PRO A O 1
ATOM 1845 N N . PHE A 1 244 ? -1.438 2.050 26.815 1.00 71.19 244 PHE A N 1
ATOM 1846 C CA . PHE A 1 244 ? -1.607 1.329 25.553 1.00 71.19 244 PHE A CA 1
ATOM 1847 C C . PHE A 1 244 ? -2.221 2.221 24.477 1.00 71.19 244 PHE A C 1
ATOM 1849 O O . PHE A 1 244 ? -1.673 2.322 23.379 1.00 71.19 244 PHE A O 1
ATOM 1856 N N . ASN A 1 245 ? -3.316 2.911 24.814 1.00 68.44 245 ASN A N 1
ATOM 1857 C CA . ASN A 1 245 ? -4.074 3.701 23.851 1.00 68.44 245 ASN A CA 1
ATOM 1858 C C . ASN A 1 245 ? -3.224 4.860 23.309 1.00 68.44 245 ASN A C 1
ATOM 1860 O O . ASN A 1 245 ? -3.064 5.010 22.105 1.00 68.44 245 ASN A O 1
ATOM 1864 N N . ILE A 1 246 ? -2.512 5.569 24.194 1.00 69.44 246 ILE A N 1
ATOM 1865 C CA . ILE A 1 246 ? -1.592 6.653 23.805 1.00 69.44 246 ILE A CA 1
ATOM 1866 C C . ILE A 1 246 ? -0.510 6.156 22.831 1.00 69.44 246 ILE A C 1
ATOM 1868 O O . ILE A 1 246 ? -0.136 6.858 21.889 1.00 69.44 246 ILE A O 1
ATOM 1872 N N . GLN A 1 247 ? 0.036 4.956 23.047 1.00 74.75 247 GLN A N 1
ATOM 1873 C CA . GLN A 1 247 ? 1.058 4.390 22.163 1.00 74.75 247 GLN A CA 1
ATOM 1874 C C . GLN A 1 247 ? 0.473 3.948 20.817 1.00 74.75 247 GLN A C 1
ATOM 1876 O O . GLN A 1 247 ? 1.080 4.225 19.777 1.00 74.75 247 GLN A O 1
ATOM 1881 N N . ALA A 1 248 ? -0.702 3.317 20.830 1.00 74.44 248 ALA A N 1
ATOM 1882 C CA . ALA A 1 248 ? -1.419 2.892 19.633 1.00 74.44 248 ALA A CA 1
ATOM 1883 C C . ALA A 1 248 ? -1.879 4.091 18.781 1.00 74.44 248 ALA A C 1
ATOM 1885 O O . ALA A 1 248 ? -1.647 4.106 17.570 1.00 74.44 248 ALA A O 1
ATOM 1886 N N . GLU A 1 249 ? -2.425 5.143 19.395 1.00 73.38 249 GLU A N 1
ATOM 1887 C CA . GLU A 1 249 ? -2.813 6.389 18.721 1.00 73.38 249 GLU A CA 1
ATOM 1888 C C . GLU A 1 249 ? -1.609 7.116 18.120 1.00 73.38 249 GLU A C 1
ATOM 1890 O O . GLU A 1 249 ? -1.628 7.484 16.946 1.00 73.38 249 GLU A O 1
ATOM 1895 N N . ARG A 1 250 ? -0.505 7.254 18.867 1.00 75.19 250 ARG A N 1
ATOM 1896 C CA . ARG A 1 250 ? 0.737 7.848 18.334 1.00 75.19 250 ARG A CA 1
ATOM 1897 C C . ARG A 1 250 ? 1.328 7.036 17.187 1.00 75.19 250 ARG A C 1
ATOM 1899 O O . ARG A 1 250 ? 1.975 7.588 16.293 1.00 75.19 250 ARG A O 1
ATOM 1906 N N . TRP A 1 251 ? 1.189 5.713 17.220 1.00 80.81 251 TRP A N 1
ATOM 1907 C CA . TRP A 1 251 ? 1.566 4.861 16.095 1.00 80.81 251 TRP A CA 1
ATOM 1908 C C . TRP A 1 251 ? 0.664 5.138 14.880 1.00 80.81 251 TRP A C 1
ATOM 1910 O O . TRP A 1 251 ? 1.179 5.404 13.791 1.00 80.81 251 TRP A O 1
ATOM 1920 N N . LEU A 1 252 ? -0.655 5.204 15.087 1.00 74.81 252 LEU A N 1
ATOM 1921 C CA . LEU A 1 252 ? -1.650 5.540 14.064 1.00 74.81 252 LEU A CA 1
ATOM 1922 C C . LEU A 1 252 ? -1.401 6.916 13.432 1.00 74.81 252 LEU A C 1
ATOM 1924 O O . LEU A 1 252 ? -1.476 7.045 12.211 1.00 74.81 252 LEU A O 1
ATOM 1928 N N . GLU A 1 253 ? -1.082 7.941 14.220 1.00 70.19 253 GLU A N 1
ATOM 1929 C CA . GLU A 1 253 ? -0.771 9.287 13.722 1.00 70.19 253 GLU A CA 1
ATOM 1930 C C . GLU A 1 253 ? 0.488 9.308 12.852 1.00 70.19 253 GLU A C 1
ATOM 1932 O O . GLU A 1 253 ? 0.477 9.870 11.750 1.00 70.19 253 GLU A O 1
ATOM 1937 N N . ARG A 1 254 ? 1.564 8.647 13.301 1.00 70.50 254 ARG A N 1
ATOM 1938 C CA . ARG A 1 254 ? 2.805 8.520 12.519 1.00 70.50 254 ARG A CA 1
ATOM 1939 C C . ARG A 1 254 ? 2.549 7.832 11.181 1.00 70.50 254 ARG A C 1
ATOM 1941 O O . ARG A 1 254 ? 3.032 8.307 10.151 1.00 70.50 254 ARG A O 1
ATOM 1948 N N . GLU A 1 255 ? 1.746 6.773 11.181 1.00 68.12 255 GLU A N 1
ATOM 1949 C CA . GLU A 1 255 ? 1.391 6.050 9.960 1.00 68.12 255 GLU A CA 1
ATOM 1950 C C . GLU A 1 255 ? 0.438 6.857 9.064 1.00 68.12 255 GLU A C 1
ATOM 1952 O O . GLU A 1 255 ? 0.525 6.832 7.831 1.00 68.12 255 GLU A O 1
ATOM 1957 N N . LYS A 1 256 ? -0.459 7.652 9.658 1.00 65.62 256 LYS A N 1
ATOM 1958 C CA . LYS A 1 256 ? -1.315 8.566 8.897 1.00 65.62 256 LYS A CA 1
ATOM 1959 C C . LYS A 1 256 ? -0.474 9.597 8.144 1.00 65.62 256 LYS A C 1
ATOM 1961 O O . LYS A 1 256 ? -0.732 9.814 6.956 1.00 65.62 256 LYS A O 1
ATOM 1966 N N . MET A 1 257 ? 0.537 10.158 8.803 1.00 58.44 257 MET A N 1
ATOM 1967 C CA . MET A 1 257 ? 1.425 11.178 8.246 1.00 58.44 257 MET A CA 1
ATOM 1968 C C . MET A 1 257 ? 2.394 10.623 7.189 1.00 58.44 257 MET A C 1
ATOM 1970 O O . MET A 1 257 ? 2.570 11.252 6.143 1.00 58.44 257 MET A O 1
ATOM 1974 N N . SER A 1 258 ? 2.967 9.432 7.400 1.00 58.56 258 SER A N 1
ATOM 1975 C CA . SER A 1 258 ? 3.866 8.783 6.428 1.00 58.56 258 SER A CA 1
ATOM 1976 C C . SER A 1 258 ? 3.166 8.503 5.090 1.00 58.56 258 SER A C 1
ATOM 1978 O O . SER A 1 258 ? 3.713 8.767 4.016 1.00 58.56 258 SER A O 1
ATOM 1980 N N . VAL A 1 259 ? 1.913 8.046 5.144 1.00 56.78 259 VAL A N 1
ATOM 1981 C CA . VAL A 1 259 ? 1.097 7.767 3.956 1.00 56.78 259 VAL A CA 1
ATOM 1982 C C . VAL A 1 259 ? 0.632 9.048 3.275 1.00 56.78 259 VAL A C 1
ATOM 1984 O O . VAL A 1 259 ? 0.720 9.130 2.055 1.00 56.78 259 VAL A O 1
ATOM 1987 N N . ALA A 1 260 ? 0.192 10.063 4.028 1.00 55.44 260 ALA A N 1
ATOM 1988 C CA . ALA A 1 260 ? -0.193 11.351 3.443 1.00 55.44 260 ALA A CA 1
ATOM 1989 C C . ALA A 1 260 ? 0.973 11.973 2.653 1.00 55.44 260 ALA A C 1
ATOM 1991 O O . ALA A 1 260 ? 0.782 12.504 1.558 1.00 55.44 260 ALA A O 1
ATOM 1992 N N . LEU A 1 261 ? 2.198 11.831 3.168 1.00 50.78 261 LEU A N 1
ATOM 1993 C CA . LEU A 1 261 ? 3.410 12.236 2.463 1.00 50.78 261 LEU A CA 1
ATOM 1994 C C . LEU A 1 261 ? 3.626 11.422 1.175 1.00 50.78 261 LEU A C 1
ATOM 1996 O O . LEU A 1 261 ? 3.914 12.004 0.128 1.00 50.78 261 LEU A O 1
ATOM 2000 N N . ALA A 1 262 ? 3.455 10.098 1.220 1.00 51.38 262 ALA A N 1
ATOM 2001 C CA . ALA A 1 262 ? 3.596 9.230 0.050 1.00 51.38 262 ALA A CA 1
ATOM 2002 C C . ALA A 1 262 ? 2.520 9.490 -1.027 1.00 51.38 262 ALA A C 1
ATOM 2004 O O . ALA A 1 262 ? 2.831 9.515 -2.219 1.00 51.38 262 ALA A O 1
ATOM 2005 N N . GLU A 1 263 ? 1.269 9.730 -0.632 1.00 53.41 263 GLU A N 1
ATOM 2006 C CA . GLU A 1 263 ? 0.164 10.079 -1.532 1.00 53.41 263 GLU A CA 1
ATOM 2007 C C . GLU A 1 263 ? 0.368 11.452 -2.169 1.00 53.41 263 GLU A C 1
ATOM 2009 O O . GLU A 1 263 ? 0.215 11.592 -3.384 1.00 53.41 263 GLU A O 1
ATOM 2014 N N . ALA A 1 264 ? 0.788 12.450 -1.385 1.00 49.97 264 ALA A N 1
ATOM 2015 C CA . ALA A 1 264 ? 1.155 13.762 -1.907 1.00 49.97 264 ALA A CA 1
ATOM 2016 C C . ALA A 1 264 ? 2.291 13.644 -2.936 1.00 49.97 264 ALA A C 1
ATOM 2018 O O . ALA A 1 264 ? 2.208 14.211 -4.028 1.00 49.97 264 ALA A O 1
ATOM 2019 N N . GLN A 1 265 ? 3.315 12.836 -2.648 1.00 50.31 265 GLN A N 1
ATOM 2020 C CA . GLN A 1 265 ? 4.386 12.538 -3.601 1.00 50.31 265 GLN A CA 1
ATOM 2021 C C . GLN A 1 265 ? 3.858 11.830 -4.858 1.00 50.31 265 GLN A C 1
ATOM 2023 O O . GLN A 1 265 ? 4.234 12.200 -5.970 1.00 50.31 265 GLN A O 1
ATOM 2028 N N . ALA A 1 266 ? 2.959 10.853 -4.725 1.00 49.91 266 ALA A N 1
ATOM 2029 C CA . ALA A 1 266 ? 2.363 10.151 -5.861 1.00 49.91 266 ALA A CA 1
ATOM 2030 C C . ALA A 1 266 ? 1.491 11.072 -6.734 1.00 49.91 266 ALA A C 1
ATOM 2032 O O . ALA A 1 266 ? 1.534 10.982 -7.963 1.00 49.91 266 ALA A O 1
ATOM 2033 N N . LEU A 1 267 ? 0.736 11.991 -6.127 1.00 52.50 267 LEU A N 1
ATOM 2034 C CA . LEU A 1 267 ? -0.035 13.012 -6.840 1.00 52.50 267 LEU A CA 1
ATOM 2035 C C . LEU A 1 267 ? 0.884 13.960 -7.611 1.00 52.50 267 LEU A C 1
ATOM 2037 O O . LEU A 1 267 ? 0.645 14.204 -8.795 1.00 52.50 267 LEU A O 1
ATOM 2041 N N . LEU A 1 268 ? 1.978 14.411 -6.992 1.00 53.91 268 LEU A N 1
ATOM 2042 C CA . LEU A 1 268 ? 2.998 15.213 -7.673 1.00 53.91 268 LEU A CA 1
ATOM 2043 C C . LEU A 1 268 ? 3.598 14.465 -8.874 1.00 53.91 268 LEU A C 1
ATOM 2045 O O . LEU A 1 268 ? 3.805 15.067 -9.929 1.00 53.91 268 LEU A O 1
ATOM 2049 N N . ARG A 1 269 ? 3.805 13.144 -8.769 1.00 52.84 269 ARG A N 1
ATOM 2050 C CA . ARG A 1 269 ? 4.246 12.308 -9.902 1.00 52.84 269 ARG A CA 1
ATOM 2051 C C . ARG A 1 269 ? 3.197 12.234 -11.019 1.00 52.84 269 ARG A C 1
ATOM 2053 O O . ARG A 1 269 ? 3.553 12.399 -12.179 1.00 52.84 269 ARG A O 1
ATOM 2060 N N . LYS A 1 270 ? 1.909 12.066 -10.698 1.00 50.00 270 LYS A N 1
ATOM 2061 C CA . LYS A 1 270 ? 0.827 12.042 -11.707 1.00 50.00 270 LYS A CA 1
ATOM 2062 C C . LYS A 1 270 ? 0.676 13.376 -12.442 1.00 50.00 270 LYS A C 1
ATOM 2064 O O . LYS A 1 270 ? 0.431 13.395 -13.648 1.00 50.00 270 LYS A O 1
ATOM 2069 N N . VAL A 1 271 ? 0.814 14.494 -11.726 1.00 55.12 271 VAL A N 1
ATOM 2070 C CA . VAL A 1 271 ? 0.802 15.840 -12.325 1.00 55.12 271 VAL A CA 1
ATOM 2071 C C . VAL A 1 271 ? 2.014 16.026 -13.244 1.00 55.12 271 VAL A C 1
ATOM 2073 O O . VAL A 1 271 ? 1.873 16.529 -14.359 1.00 55.12 271 VAL A O 1
ATOM 2076 N N . ARG A 1 272 ? 3.187 15.539 -12.823 1.00 49.25 272 ARG A N 1
ATOM 2077 C CA . ARG A 1 272 ? 4.421 15.525 -13.620 1.00 49.25 272 ARG A CA 1
ATOM 2078 C C . ARG A 1 272 ? 4.277 14.731 -14.922 1.00 49.25 272 ARG A C 1
ATOM 2080 O O . ARG A 1 272 ? 4.657 15.248 -15.969 1.00 49.25 272 ARG A O 1
ATOM 2087 N N . ASP A 1 273 ? 3.688 13.539 -14.882 1.00 48.31 273 ASP A N 1
ATOM 2088 C CA . ASP A 1 273 ? 3.537 12.690 -16.075 1.00 48.31 273 ASP A CA 1
ATOM 2089 C C . ASP A 1 273 ? 2.575 13.310 -17.102 1.00 48.31 273 ASP A C 1
ATOM 2091 O O . ASP A 1 273 ? 2.850 13.300 -18.302 1.00 48.31 273 ASP A O 1
ATOM 2095 N N . LYS A 1 274 ? 1.501 13.971 -16.642 1.00 50.97 274 LYS A N 1
ATOM 2096 C CA . LYS A 1 274 ? 0.622 14.756 -17.528 1.00 50.97 274 LYS A CA 1
ATOM 2097 C C . LYS A 1 274 ? 1.347 15.942 -18.175 1.00 50.97 274 LYS A C 1
ATOM 2099 O O . LYS A 1 274 ? 1.135 16.212 -19.359 1.00 50.97 274 LYS A O 1
ATOM 2104 N N . SER A 1 275 ? 2.213 16.625 -17.425 1.00 50.03 275 SER A N 1
ATOM 2105 C CA . SER A 1 275 ? 2.997 17.764 -17.926 1.00 50.03 275 SER A CA 1
ATOM 2106 C C . SER A 1 275 ? 4.007 17.347 -19.010 1.00 50.03 275 SER A C 1
ATOM 2108 O O . SER A 1 275 ? 4.150 18.020 -20.037 1.00 50.03 275 SER A O 1
ATOM 2110 N N . LEU A 1 276 ? 4.628 16.174 -18.853 1.00 47.69 276 LEU A N 1
ATOM 2111 C CA . LEU A 1 276 ? 5.530 15.574 -19.844 1.00 47.69 276 LEU A CA 1
ATOM 2112 C C . LEU A 1 276 ? 4.840 15.317 -21.186 1.00 47.69 276 LEU A C 1
ATOM 2114 O O . LEU A 1 276 ? 5.325 15.772 -22.224 1.00 47.69 276 LEU A O 1
ATOM 2118 N N . THR A 1 277 ? 3.657 14.694 -21.166 1.00 48.31 277 THR A N 1
ATOM 2119 C CA . THR A 1 277 ? 2.871 14.479 -22.392 1.00 48.31 277 THR A CA 1
ATOM 2120 C C . THR A 1 277 ? 2.510 15.786 -23.099 1.00 48.31 277 THR A C 1
ATOM 2122 O O . THR A 1 277 ? 2.536 15.848 -24.328 1.00 48.31 277 THR A O 1
ATOM 2125 N N . THR A 1 278 ? 2.222 16.860 -22.355 1.00 51.59 278 THR A N 1
ATOM 2126 C CA . THR A 1 278 ? 1.921 18.166 -22.962 1.00 51.59 278 THR A CA 1
ATOM 2127 C C . THR A 1 278 ? 3.147 18.839 -23.580 1.00 51.59 278 THR A C 1
ATOM 2129 O O . THR A 1 278 ? 3.025 19.477 -24.625 1.00 51.59 278 THR A O 1
ATOM 2132 N N . HIS A 1 279 ? 4.332 18.658 -22.996 1.00 49.81 279 HIS A N 1
ATOM 2133 C CA . HIS A 1 279 ? 5.567 19.255 -23.503 1.00 49.81 279 HIS A CA 1
ATOM 2134 C C . HIS A 1 279 ? 6.035 18.610 -24.825 1.00 49.81 279 HIS A C 1
ATOM 2136 O O . HIS A 1 279 ? 6.483 19.314 -25.736 1.00 49.81 279 HIS A O 1
ATOM 2142 N N . ASP A 1 280 ? 5.873 17.292 -24.988 1.00 45.94 280 ASP A N 1
ATOM 2143 C CA . ASP A 1 280 ? 6.211 16.592 -26.242 1.00 45.94 280 ASP A CA 1
ATOM 2144 C C . ASP A 1 280 ? 5.274 16.958 -27.407 1.00 45.94 280 ASP A C 1
ATOM 2146 O O . ASP A 1 280 ? 5.714 17.096 -28.559 1.00 45.94 280 ASP A O 1
ATOM 2150 N N . LEU A 1 281 ? 3.998 17.221 -27.104 1.00 50.53 281 LEU A N 1
ATOM 2151 C CA . LEU A 1 281 ? 3.036 17.787 -28.055 1.00 50.53 281 LEU A CA 1
ATOM 2152 C C . LEU A 1 281 ? 3.457 19.198 -28.509 1.00 50.53 281 LEU A C 1
ATOM 2154 O O . LEU A 1 281 ? 3.438 19.488 -29.709 1.00 50.53 281 LEU A O 1
ATOM 2158 N N . GLU A 1 282 ? 3.916 20.055 -27.590 1.00 52.94 282 GLU A N 1
ATOM 2159 C CA . GLU A 1 282 ? 4.384 21.414 -27.915 1.00 52.94 282 GLU A CA 1
ATOM 2160 C C . GLU A 1 282 ? 5.681 21.421 -28.742 1.00 52.94 282 GLU A C 1
ATOM 2162 O O . GLU A 1 282 ? 5.852 22.255 -29.641 1.00 52.94 282 GLU A O 1
ATOM 2167 N N . LYS A 1 283 ? 6.591 20.469 -28.504 1.00 47.38 283 LYS A N 1
ATOM 2168 C CA . LYS A 1 283 ? 7.826 20.328 -29.292 1.00 47.38 283 LYS A CA 1
ATOM 2169 C C . LYS A 1 283 ? 7.529 19.908 -30.735 1.00 47.38 283 LYS A C 1
ATOM 2171 O O . LYS A 1 283 ? 8.067 20.515 -31.665 1.00 47.38 283 LYS A O 1
ATOM 2176 N N . SER A 1 284 ? 6.623 18.948 -30.932 1.00 47.81 284 SER A N 1
ATOM 2177 C CA . SER A 1 284 ? 6.154 18.548 -32.270 1.00 47.81 284 SER A CA 1
ATOM 2178 C C . SER A 1 284 ? 5.414 19.687 -32.987 1.00 47.81 284 SER A C 1
ATOM 2180 O O . SER A 1 284 ? 5.591 19.891 -34.192 1.00 47.81 284 SER A O 1
ATOM 2182 N N . GLN A 1 285 ? 4.664 20.505 -32.241 1.00 50.31 285 GLN A N 1
ATOM 2183 C CA . GLN A 1 285 ? 3.962 21.680 -32.763 1.00 50.31 285 GLN A CA 1
ATOM 2184 C C . GLN A 1 285 ? 4.923 22.760 -33.295 1.00 50.31 285 GLN A C 1
ATOM 2186 O O . GLN A 1 285 ? 4.706 23.282 -34.391 1.00 50.31 285 GLN A O 1
ATOM 2191 N N . LYS A 1 286 ? 6.016 23.064 -32.578 1.00 51.53 286 LYS A N 1
ATOM 2192 C CA . LYS A 1 286 ? 7.021 24.056 -33.019 1.00 51.53 286 LYS A CA 1
ATOM 2193 C C . LYS A 1 286 ? 7.750 23.630 -34.298 1.00 51.53 286 LYS A C 1
ATOM 2195 O O . LYS A 1 286 ? 8.029 24.467 -35.157 1.00 51.53 286 LYS A O 1
ATOM 2200 N N . VAL A 1 287 ? 8.023 22.333 -34.461 1.00 58.19 287 VAL A N 1
ATOM 2201 C CA . VAL A 1 287 ? 8.639 21.790 -35.686 1.00 58.19 287 VAL A CA 1
ATOM 2202 C C . VAL A 1 287 ? 7.691 21.922 -36.882 1.00 58.19 287 VAL A C 1
ATOM 2204 O O . VAL A 1 287 ? 8.120 22.342 -37.959 1.00 58.19 287 VAL A O 1
ATOM 2207 N N . CYS A 1 288 ? 6.400 21.634 -36.690 1.00 50.72 288 CYS A N 1
ATOM 2208 C CA . CYS A 1 288 ? 5.381 21.797 -37.728 1.00 50.72 288 CYS A CA 1
ATOM 2209 C C . CYS A 1 288 ? 5.220 23.272 -38.146 1.00 50.72 288 CYS A C 1
ATOM 2211 O O . CYS A 1 288 ? 5.245 23.579 -39.339 1.00 50.72 288 CYS A O 1
ATOM 2213 N N . GLN A 1 289 ? 5.169 24.197 -37.180 1.00 52.66 289 GLN A N 1
ATOM 2214 C CA . GLN A 1 289 ? 5.095 25.640 -37.448 1.00 52.66 289 GLN A CA 1
ATOM 2215 C C . GLN A 1 289 ? 6.306 26.159 -38.231 1.00 52.66 289 GLN A C 1
ATOM 2217 O O . GLN A 1 289 ? 6.142 26.937 -39.169 1.00 52.66 289 GLN A O 1
ATOM 2222 N N . ARG A 1 290 ? 7.520 25.701 -37.901 1.00 60.91 290 ARG A N 1
ATOM 2223 C CA . ARG A 1 290 ? 8.739 26.126 -38.606 1.00 60.91 290 ARG A CA 1
ATOM 2224 C C . ARG A 1 290 ? 8.756 25.646 -40.060 1.00 60.91 290 ARG A C 1
ATOM 2226 O O . ARG A 1 290 ? 9.138 26.409 -40.939 1.00 60.91 290 ARG A O 1
ATOM 2233 N N . ARG A 1 291 ? 8.297 24.416 -40.326 1.00 61.56 291 ARG A N 1
ATOM 2234 C CA . ARG A 1 291 ? 8.165 23.884 -41.696 1.00 61.56 291 ARG A CA 1
ATOM 2235 C C . ARG A 1 291 ? 7.111 24.641 -42.508 1.00 61.56 291 ARG A C 1
ATOM 2237 O O . ARG A 1 291 ? 7.361 24.951 -43.667 1.00 61.56 291 ARG A O 1
ATOM 2244 N N . LEU A 1 292 ? 5.983 24.990 -41.888 1.00 62.53 292 LEU A N 1
ATOM 2245 C CA . LEU A 1 292 ? 4.938 25.790 -42.531 1.00 62.53 292 LEU A CA 1
ATOM 2246 C C . LEU A 1 292 ? 5.425 27.211 -42.862 1.00 62.53 292 LEU A C 1
ATOM 2248 O O . LEU A 1 292 ? 5.167 27.699 -43.957 1.00 62.53 292 LEU A O 1
ATOM 2252 N N . LEU A 1 293 ? 6.169 27.853 -41.955 1.00 63.25 293 LEU A N 1
ATOM 2253 C CA . LEU A 1 293 ? 6.732 29.187 -42.184 1.00 63.25 293 LEU A CA 1
ATOM 2254 C C . LEU A 1 293 ? 7.729 29.193 -43.353 1.00 63.25 293 LEU A C 1
ATOM 2256 O O . LEU A 1 293 ? 7.681 30.084 -44.194 1.00 63.25 293 LEU A O 1
ATOM 2260 N N . ILE A 1 294 ? 8.602 28.182 -43.428 1.00 67.94 294 ILE A N 1
ATOM 2261 C CA . ILE A 1 294 ? 9.557 28.028 -44.536 1.00 67.94 294 ILE A CA 1
ATOM 2262 C C . ILE A 1 294 ? 8.812 27.828 -45.861 1.00 67.94 294 ILE A C 1
ATOM 2264 O O . ILE A 1 294 ? 9.157 28.462 -46.854 1.00 67.94 294 ILE A O 1
ATOM 2268 N N . PHE A 1 295 ? 7.767 26.997 -45.871 1.00 68.81 295 PHE A N 1
ATOM 2269 C CA . PHE A 1 295 ? 6.937 26.792 -47.058 1.00 68.81 295 PHE A CA 1
ATOM 2270 C C . PHE A 1 295 ? 6.267 28.094 -47.524 1.00 68.81 295 PHE A C 1
ATOM 2272 O O . PHE A 1 295 ? 6.336 28.422 -48.705 1.00 68.81 295 PHE A O 1
ATOM 2279 N N . LEU A 1 296 ? 5.687 28.872 -46.602 1.00 62.94 296 LEU A N 1
ATOM 2280 C CA . LEU A 1 296 ? 5.067 30.165 -46.916 1.00 62.94 296 LEU A CA 1
ATOM 2281 C C . LEU A 1 296 ? 6.080 31.189 -47.451 1.00 62.94 296 LEU A C 1
ATOM 2283 O O . LEU A 1 296 ? 5.763 31.917 -48.387 1.00 62.94 296 LEU A O 1
ATOM 2287 N N . LEU A 1 297 ? 7.299 31.225 -46.902 1.00 67.94 297 LEU A N 1
ATOM 2288 C CA . LEU A 1 297 ? 8.384 32.086 -47.390 1.00 67.94 297 LEU A CA 1
ATOM 2289 C C . LEU A 1 297 ? 8.824 31.711 -48.809 1.00 67.94 297 LEU A C 1
ATOM 2291 O O . LEU A 1 297 ? 8.925 32.586 -49.665 1.00 67.94 297 LEU A O 1
ATOM 2295 N N . LEU A 1 298 ? 9.044 30.422 -49.078 1.00 71.50 298 LEU A N 1
ATOM 2296 C CA . LEU A 1 298 ? 9.421 29.946 -50.414 1.00 71.50 298 LEU A CA 1
ATOM 2297 C C . LEU A 1 298 ? 8.317 30.214 -51.441 1.00 71.50 298 LEU A C 1
ATOM 2299 O O . LEU A 1 298 ? 8.602 30.646 -52.556 1.00 71.50 298 LEU A O 1
ATOM 2303 N N . TYR A 1 299 ? 7.060 30.015 -51.046 1.00 69.19 299 TYR A N 1
ATOM 2304 C CA . TYR A 1 299 ? 5.903 30.324 -51.875 1.00 69.19 299 TYR A CA 1
ATOM 2305 C C . TYR A 1 299 ? 5.815 31.824 -52.183 1.00 69.19 299 TYR A C 1
ATOM 2307 O O . TYR A 1 299 ? 5.679 32.197 -53.344 1.00 69.19 299 TYR A O 1
ATOM 2315 N N . MET A 1 300 ? 6.000 32.689 -51.178 1.00 66.69 300 MET A N 1
ATOM 2316 C CA . MET A 1 300 ? 6.023 34.144 -51.363 1.00 66.69 300 MET A CA 1
ATOM 2317 C C . MET A 1 300 ? 7.111 34.567 -52.359 1.00 66.69 300 MET A C 1
ATOM 2319 O O . MET A 1 300 ? 6.824 35.305 -53.300 1.00 66.69 300 MET A O 1
ATOM 2323 N N . VAL A 1 301 ? 8.335 34.052 -52.209 1.00 74.44 301 VAL A N 1
ATOM 2324 C CA . VAL A 1 301 ? 9.454 34.359 -53.115 1.00 74.44 301 VAL A CA 1
ATOM 2325 C C . VAL A 1 301 ? 9.155 33.903 -54.543 1.00 74.44 301 VAL A C 1
ATOM 2327 O O . VAL A 1 301 ? 9.352 34.675 -55.480 1.00 74.44 301 VAL A O 1
ATOM 2330 N N . LEU A 1 302 ? 8.623 32.689 -54.717 1.00 73.81 302 LEU A N 1
ATOM 2331 C CA . LEU A 1 302 ? 8.243 32.169 -56.032 1.00 73.81 302 LEU A CA 1
ATOM 2332 C C . LEU A 1 302 ? 7.176 33.046 -56.697 1.00 73.81 302 LEU A C 1
ATOM 2334 O O . LEU A 1 302 ? 7.232 33.296 -57.898 1.00 73.81 302 LEU A O 1
ATOM 2338 N N . THR A 1 303 ? 6.224 33.545 -55.913 1.00 62.72 303 THR A N 1
ATOM 2339 C CA . THR A 1 303 ? 5.102 34.342 -56.427 1.00 62.72 303 THR A CA 1
ATOM 2340 C C . THR A 1 303 ? 5.513 35.767 -56.765 1.00 62.72 303 THR A C 1
ATOM 2342 O O . THR A 1 303 ? 5.104 36.283 -57.801 1.00 62.72 303 THR A O 1
ATOM 2345 N N . LEU A 1 304 ? 6.420 36.359 -55.982 1.00 67.38 304 LEU A N 1
ATOM 2346 C CA . LEU A 1 304 ? 7.071 37.622 -56.322 1.00 67.38 304 LEU A CA 1
ATOM 2347 C C . LEU A 1 304 ? 7.899 37.485 -57.608 1.00 67.38 304 LEU A C 1
ATOM 2349 O O . LEU A 1 304 ? 7.773 38.324 -58.499 1.00 67.38 304 LEU A O 1
ATOM 2353 N N . ALA A 1 305 ? 8.661 36.397 -57.757 1.00 71.12 305 ALA A N 1
ATOM 2354 C CA . ALA A 1 305 ? 9.439 36.127 -58.966 1.00 71.12 305 ALA A CA 1
ATOM 2355 C C . ALA A 1 305 ? 8.547 35.943 -60.208 1.00 71.12 305 ALA A C 1
ATOM 2357 O O . ALA A 1 305 ? 8.806 36.561 -61.241 1.00 71.12 305 ALA A O 1
ATOM 2358 N N . LEU A 1 306 ? 7.464 35.160 -60.100 1.00 67.06 306 LEU A N 1
ATOM 2359 C CA . LEU A 1 306 ? 6.487 35.003 -61.184 1.00 67.06 306 LEU A CA 1
ATOM 2360 C C . LEU A 1 306 ? 5.813 36.335 -61.526 1.00 67.06 306 LEU A C 1
ATOM 2362 O O . LEU A 1 306 ? 5.664 36.650 -62.703 1.00 67.06 306 LEU A O 1
ATOM 2366 N N . SER A 1 307 ? 5.446 37.129 -60.516 1.00 62.34 307 SER A N 1
ATOM 2367 C CA . SER A 1 307 ? 4.788 38.419 -60.728 1.00 62.34 307 SER A CA 1
ATOM 2368 C C . SER A 1 307 ? 5.682 39.401 -61.489 1.00 62.34 307 SER A C 1
ATOM 2370 O O . SER A 1 307 ? 5.227 39.999 -62.465 1.00 62.34 307 SER A O 1
ATOM 2372 N N . GLY A 1 308 ? 6.972 39.481 -61.136 1.00 67.94 308 GLY A N 1
ATOM 2373 C CA . GLY A 1 308 ? 7.958 40.280 -61.865 1.00 67.94 308 GLY A CA 1
ATOM 2374 C C . GLY A 1 308 ? 8.116 39.831 -63.319 1.00 67.94 308 GLY A C 1
ATOM 2375 O O . GLY A 1 308 ? 8.173 40.671 -64.215 1.00 67.94 308 GLY A O 1
ATOM 2376 N N . LEU A 1 309 ? 8.090 38.515 -63.568 1.00 66.81 309 LEU A N 1
ATOM 2377 C CA . LEU A 1 309 ? 8.116 37.964 -64.924 1.00 66.81 309 LEU A CA 1
ATOM 2378 C C . LEU A 1 309 ? 6.862 38.367 -65.719 1.00 66.81 309 LEU A C 1
ATOM 2380 O O . LEU A 1 309 ? 6.967 38.845 -66.845 1.00 66.81 309 LEU A O 1
ATOM 2384 N N . THR A 1 310 ? 5.670 38.230 -65.130 1.00 61.91 310 THR A N 1
ATOM 2385 C CA . THR A 1 310 ? 4.407 38.566 -65.811 1.00 61.91 310 THR A CA 1
ATOM 2386 C C . THR A 1 310 ? 4.259 40.058 -66.106 1.00 61.91 310 THR A C 1
ATOM 2388 O O . THR A 1 310 ? 3.761 40.406 -67.175 1.00 61.91 310 THR A O 1
ATOM 2391 N N . MET A 1 311 ? 4.768 40.939 -65.233 1.00 62.59 311 MET A N 1
ATOM 2392 C CA . MET A 1 311 ? 4.772 42.384 -65.489 1.00 62.59 311 MET A CA 1
ATOM 2393 C C . MET A 1 311 ? 5.659 42.775 -66.677 1.00 62.59 311 MET A C 1
ATOM 2395 O O . MET A 1 311 ? 5.404 43.803 -67.298 1.00 62.59 311 MET A O 1
ATOM 2399 N N . HIS A 1 312 ? 6.680 41.976 -67.005 1.00 68.44 312 HIS A N 1
ATOM 2400 C CA . HIS A 1 312 ? 7.572 42.259 -68.130 1.00 68.44 312 HIS A CA 1
ATOM 2401 C C . HIS A 1 312 ? 6.986 41.827 -69.483 1.00 68.44 312 HIS A C 1
ATOM 2403 O O . HIS A 1 312 ? 7.235 42.484 -70.489 1.00 68.44 312 HIS A O 1
ATOM 2409 N N . PHE A 1 313 ? 6.193 40.749 -69.511 1.00 61.75 313 PHE A N 1
ATOM 2410 C CA . PHE A 1 313 ? 5.716 40.146 -70.762 1.00 61.75 313 PHE A CA 1
ATOM 2411 C C . PHE A 1 313 ? 4.226 40.378 -71.069 1.00 61.75 313 PHE A C 1
ATOM 2413 O O . PHE A 1 313 ? 3.857 40.351 -72.240 1.00 61.75 313 PHE A O 1
ATOM 2420 N N . ALA A 1 314 ? 3.360 40.592 -70.068 1.00 64.31 314 ALA A N 1
ATOM 2421 C CA . ALA A 1 314 ? 1.914 40.762 -70.276 1.00 64.31 314 ALA A CA 1
ATOM 2422 C C . ALA A 1 314 ? 1.231 41.510 -69.101 1.00 64.31 314 ALA A C 1
ATOM 2424 O O . ALA A 1 314 ? 0.498 40.897 -68.315 1.00 64.31 314 ALA A O 1
ATOM 2425 N N . PRO A 1 315 ? 1.432 42.837 -68.966 1.00 63.09 315 PRO A N 1
ATOM 2426 C CA . PRO A 1 315 ? 0.975 43.614 -67.811 1.00 63.09 315 PRO A CA 1
ATOM 2427 C C . PRO A 1 315 ? -0.548 43.563 -67.592 1.00 63.09 315 PRO A C 1
ATOM 2429 O O . PRO A 1 315 ? -0.992 43.510 -66.444 1.00 63.09 315 PRO A O 1
ATOM 2432 N N . GLU A 1 316 ? -1.344 43.466 -68.660 1.00 60.06 316 GLU A N 1
ATOM 2433 C CA . GLU A 1 316 ? -2.814 43.443 -68.587 1.00 60.06 316 GLU A CA 1
ATOM 2434 C C . GLU A 1 316 ? -3.396 42.159 -67.967 1.00 60.06 316 GLU A C 1
ATOM 2436 O O . GLU A 1 316 ? -4.491 42.175 -67.399 1.00 60.06 316 GLU A O 1
ATOM 2441 N N . LEU A 1 317 ? -2.660 41.041 -68.009 1.00 56.41 317 LEU A N 1
ATOM 2442 C CA . LEU A 1 317 ? -3.070 39.796 -67.348 1.00 56.41 317 LEU A CA 1
ATOM 2443 C C . LEU A 1 317 ? -2.646 39.727 -65.877 1.00 56.41 317 LEU A C 1
ATOM 2445 O O . LEU A 1 317 ? -3.181 38.906 -65.129 1.00 56.41 317 LEU A O 1
ATOM 2449 N N . THR A 1 318 ? -1.733 40.596 -65.441 1.00 61.34 318 THR A N 1
ATOM 2450 C CA . THR A 1 318 ? -1.140 40.542 -64.097 1.00 61.34 318 THR A CA 1
ATOM 2451 C C . THR A 1 318 ? -2.193 40.737 -63.010 1.00 61.34 318 THR A C 1
ATOM 2453 O O . THR A 1 318 ? -2.222 39.980 -62.043 1.00 61.34 318 THR A O 1
ATOM 2456 N N . LEU A 1 319 ? -3.115 41.690 -63.187 1.00 58.62 319 LEU A N 1
ATOM 2457 C CA . LEU A 1 319 ? -4.153 41.978 -62.191 1.00 58.62 319 LEU A CA 1
ATOM 2458 C C . LEU A 1 319 ? -5.146 40.811 -62.045 1.00 58.62 319 LEU A C 1
ATOM 2460 O O . LEU A 1 319 ? -5.466 40.399 -60.931 1.00 58.62 319 LEU A O 1
ATOM 2464 N N . LYS A 1 320 ? -5.582 40.221 -63.167 1.00 60.28 320 LYS A N 1
ATOM 2465 C CA . LYS A 1 320 ? -6.495 39.062 -63.169 1.00 60.28 320 LYS A CA 1
ATOM 2466 C C . LYS A 1 320 ? -5.816 37.806 -62.612 1.00 60.28 320 LYS A C 1
ATOM 2468 O O . LYS A 1 320 ? -6.437 37.063 -61.852 1.00 60.28 320 LYS A O 1
ATOM 2473 N N . GLY A 1 321 ? -4.534 37.609 -62.929 1.00 59.91 321 GLY A N 1
ATOM 2474 C CA . GLY A 1 321 ? -3.706 36.545 -62.362 1.00 59.91 321 GLY A CA 1
ATOM 2475 C C . GLY A 1 321 ? -3.542 36.674 -60.847 1.00 59.91 321 GLY A C 1
ATOM 2476 O O . GLY A 1 321 ? -3.695 35.685 -60.134 1.00 59.91 321 GLY A O 1
ATOM 2477 N N . TRP A 1 322 ? -3.333 37.893 -60.340 1.00 64.81 322 TRP A N 1
ATOM 2478 C CA . TRP A 1 322 ? -3.226 38.165 -58.903 1.00 64.81 322 TRP A CA 1
ATOM 2479 C C . TRP A 1 322 ? -4.528 37.905 -58.143 1.00 64.81 322 TRP A C 1
ATOM 2481 O O . TRP A 1 322 ? -4.501 37.287 -57.079 1.00 64.81 322 TRP A O 1
ATOM 2491 N N . VAL A 1 323 ? -5.678 38.302 -58.694 1.00 59.78 323 VAL A N 1
ATOM 2492 C CA . VAL A 1 323 ? -6.985 38.029 -58.070 1.00 59.78 323 VAL A CA 1
ATOM 2493 C C . VAL A 1 323 ? -7.267 36.524 -58.013 1.00 59.78 323 VAL A C 1
ATOM 2495 O O . VAL A 1 323 ? -7.674 36.010 -56.965 1.00 59.78 323 VAL A O 1
ATOM 2498 N N . ALA A 1 324 ? -6.993 35.788 -59.095 1.00 56.22 324 ALA A N 1
ATOM 2499 C CA . ALA A 1 324 ? -7.127 34.331 -59.112 1.00 56.22 324 ALA A CA 1
ATOM 2500 C C . ALA A 1 324 ? -6.169 33.658 -58.109 1.00 56.22 324 ALA A C 1
ATOM 2502 O O . ALA A 1 324 ? -6.565 32.764 -57.362 1.00 56.22 324 ALA A O 1
ATOM 2503 N N . PHE A 1 325 ? -4.930 34.141 -58.028 1.00 61.22 325 PHE A N 1
ATOM 2504 C CA . PHE A 1 325 ? -3.901 33.632 -57.128 1.00 61.22 325 PHE A CA 1
ATOM 2505 C C . PHE A 1 325 ? -4.232 33.849 -55.637 1.00 61.22 325 PHE A C 1
ATOM 2507 O O . PHE A 1 325 ? -4.120 32.919 -54.827 1.00 61.22 325 PHE A O 1
ATOM 2514 N N . CYS A 1 326 ? -4.707 35.043 -55.269 1.00 62.06 326 CYS A N 1
ATOM 2515 C CA . CYS A 1 326 ? -5.180 35.342 -53.914 1.00 62.06 326 CYS A CA 1
ATOM 2516 C C . CYS A 1 326 ? -6.385 34.471 -53.537 1.00 62.06 326 CYS A C 1
ATOM 2518 O O . CYS A 1 326 ? -6.450 33.956 -52.419 1.00 62.06 326 CYS A O 1
ATOM 2520 N N . SER A 1 327 ? -7.293 34.238 -54.488 1.00 57.50 327 SER A N 1
ATOM 2521 C CA . SER A 1 327 ? -8.472 33.388 -54.287 1.00 57.50 327 SER A CA 1
ATOM 2522 C C . SER A 1 327 ? -8.084 31.926 -54.033 1.00 57.50 327 SER A C 1
ATOM 2524 O O . SER A 1 327 ? -8.560 31.319 -53.074 1.00 57.50 327 SER A O 1
ATOM 2526 N N . VAL A 1 328 ? -7.152 31.368 -54.815 1.00 56.75 328 VAL A N 1
ATOM 2527 C CA . VAL A 1 328 ? -6.655 29.991 -54.625 1.00 56.75 328 VAL A CA 1
ATOM 2528 C C . VAL A 1 328 ? -5.887 29.846 -53.310 1.00 56.75 328 VAL A C 1
ATOM 2530 O O . VAL A 1 328 ? -6.060 28.855 -52.602 1.00 56.75 328 VAL A O 1
ATOM 2533 N N . THR A 1 329 ? -5.091 30.847 -52.927 1.00 59.28 329 THR A N 1
ATOM 2534 C CA . THR A 1 329 ? -4.338 30.830 -51.661 1.00 59.28 329 THR A CA 1
ATOM 2535 C C . THR A 1 329 ? -5.270 30.917 -50.444 1.00 59.28 329 THR A C 1
ATOM 2537 O O . THR A 1 329 ? -5.052 30.216 -49.449 1.00 59.28 329 THR A O 1
ATOM 2540 N N . ALA A 1 330 ? -6.346 31.708 -50.529 1.00 59.44 330 ALA A N 1
ATOM 2541 C CA . ALA A 1 330 ? -7.390 31.787 -49.504 1.00 59.44 330 ALA A CA 1
ATOM 2542 C C . ALA A 1 330 ? -8.165 30.465 -49.367 1.00 59.44 330 ALA A C 1
ATOM 2544 O O . ALA A 1 330 ? -8.380 29.980 -48.254 1.00 59.44 330 ALA A O 1
ATOM 2545 N N . VAL A 1 331 ? -8.517 29.828 -50.490 1.00 56.28 331 VAL A N 1
ATOM 2546 C CA . VAL A 1 331 ? -9.174 28.512 -50.487 1.00 56.28 331 VAL A CA 1
ATOM 2547 C C . VAL A 1 331 ? -8.243 27.444 -49.915 1.00 56.28 331 VAL A C 1
ATOM 2549 O O . VAL A 1 331 ? -8.659 26.700 -49.033 1.00 56.28 331 VAL A O 1
ATOM 2552 N N . PHE A 1 332 ? -6.969 27.414 -50.321 1.00 56.88 332 PHE A N 1
ATOM 2553 C CA . PHE A 1 332 ? -5.987 26.446 -49.827 1.00 56.88 332 PHE A CA 1
ATOM 2554 C C . PHE A 1 332 ? -5.777 26.559 -48.309 1.00 56.88 332 PHE A C 1
ATOM 2556 O O . PHE A 1 332 ? -5.829 25.549 -47.598 1.00 56.88 332 PHE A O 1
ATOM 2563 N N . THR A 1 333 ? -5.617 27.781 -47.788 1.00 57.00 333 THR A N 1
ATOM 2564 C CA . THR A 1 333 ? -5.506 28.027 -46.339 1.00 57.00 333 THR A CA 1
ATOM 2565 C C . THR A 1 333 ? -6.786 27.666 -45.582 1.00 57.00 333 THR A C 1
ATOM 2567 O O . THR A 1 333 ? -6.696 27.116 -44.480 1.00 57.00 333 THR A O 1
ATOM 2570 N N . TRP A 1 334 ? -7.966 27.873 -46.175 1.00 54.56 334 TRP A N 1
ATOM 2571 C CA . TRP A 1 334 ? -9.244 27.427 -45.613 1.00 54.56 334 TRP A CA 1
ATOM 2572 C C . TRP A 1 334 ? -9.372 25.891 -45.573 1.00 54.56 334 TRP A C 1
ATOM 2574 O O . TRP A 1 334 ? -9.700 25.330 -44.525 1.00 54.56 334 TRP A O 1
ATOM 2584 N N . THR A 1 335 ? -9.016 25.177 -46.646 1.00 50.03 335 THR A N 1
ATOM 2585 C CA . THR A 1 335 ? -9.013 23.698 -46.661 1.00 50.03 335 THR A CA 1
ATOM 2586 C C . THR A 1 335 ? -8.002 23.104 -45.681 1.00 50.03 335 THR A C 1
ATOM 2588 O O . THR A 1 335 ? -8.326 22.166 -44.950 1.00 50.03 335 THR A O 1
ATOM 2591 N N . MET A 1 336 ? -6.800 23.681 -45.581 1.00 50.25 336 MET A N 1
ATOM 2592 C CA . MET A 1 336 ? -5.788 23.245 -44.612 1.00 50.25 336 MET A CA 1
ATOM 2593 C C . MET A 1 336 ? -6.233 23.483 -43.161 1.00 50.25 336 MET A C 1
ATOM 2595 O O . MET A 1 336 ? -5.861 22.711 -42.278 1.00 50.25 336 MET A O 1
ATOM 2599 N N . ARG A 1 337 ? -7.074 24.495 -42.903 1.00 49.69 337 ARG A N 1
ATOM 2600 C CA . ARG A 1 337 ? -7.691 24.743 -41.588 1.00 49.69 337 ARG A CA 1
ATOM 2601 C C . ARG A 1 337 ? -8.717 23.672 -41.202 1.00 49.69 337 ARG A C 1
ATOM 2603 O O . ARG A 1 337 ? -8.783 23.319 -40.027 1.00 49.69 337 ARG A O 1
ATOM 2610 N N . HIS A 1 338 ? -9.482 23.143 -42.158 1.00 46.44 338 HIS A N 1
ATOM 2611 C CA . HIS A 1 338 ? -10.542 22.163 -41.887 1.00 46.44 338 HIS A CA 1
ATOM 2612 C C . HIS A 1 338 ? -10.075 20.700 -41.868 1.00 46.44 338 HIS A C 1
ATOM 2614 O O . HIS A 1 338 ? -10.667 19.889 -41.157 1.00 46.44 338 HIS A O 1
ATOM 2620 N N . ILE A 1 339 ? -9.007 20.355 -42.591 1.00 45.25 339 ILE A N 1
ATOM 2621 C CA . ILE A 1 339 ? -8.517 18.968 -42.683 1.00 45.25 339 ILE A CA 1
ATOM 2622 C C . ILE A 1 339 ? -7.531 18.634 -41.542 1.00 45.25 339 ILE A C 1
ATOM 2624 O O . ILE A 1 339 ? -7.452 17.487 -41.098 1.00 45.25 339 ILE A O 1
ATOM 2628 N N . ASN A 1 340 ? -6.810 19.624 -40.996 1.00 44.59 340 ASN A N 1
ATOM 2629 C CA . ASN A 1 340 ? -5.800 19.401 -39.956 1.00 44.59 340 ASN A CA 1
ATOM 2630 C C . ASN A 1 340 ? -6.354 19.581 -38.527 1.00 44.59 340 ASN A C 1
ATOM 2632 O O . ASN A 1 340 ? -6.446 20.689 -37.994 1.00 44.59 340 ASN A O 1
ATOM 2636 N N . LYS A 1 341 ? -6.602 18.454 -37.843 1.00 42.97 341 LYS A N 1
ATOM 2637 C CA . LYS A 1 341 ? -6.978 18.371 -36.413 1.00 42.97 341 LYS A CA 1
ATOM 2638 C C . LYS A 1 341 ? -6.141 19.235 -35.433 1.00 42.97 341 LYS A C 1
ATOM 2640 O O . LYS A 1 341 ? -6.735 19.721 -34.468 1.00 42.97 341 LYS A O 1
ATOM 2645 N N . PRO A 1 342 ? -4.825 19.488 -35.619 1.00 44.25 342 PRO A N 1
ATOM 2646 C CA . PRO A 1 342 ? -4.073 20.364 -34.707 1.00 44.25 342 PRO A CA 1
ATOM 2647 C C . PRO A 1 342 ? -4.432 21.862 -34.796 1.00 44.25 342 PRO A C 1
ATOM 2649 O O . PRO A 1 342 ? -4.281 22.572 -33.801 1.00 44.25 342 PRO A O 1
ATOM 2652 N N . LEU A 1 343 ? -4.959 22.363 -35.923 1.00 41.53 343 LEU A N 1
ATOM 2653 C CA . LEU A 1 343 ? -5.374 23.774 -36.057 1.00 41.53 343 LEU A CA 1
ATOM 2654 C C . LEU A 1 343 ? -6.681 24.072 -35.303 1.00 41.53 343 LEU A C 1
ATOM 2656 O O . LEU A 1 343 ? -6.819 25.135 -34.700 1.00 41.53 343 LEU A O 1
ATOM 2660 N N . VAL A 1 344 ? -7.578 23.086 -35.220 1.00 46.28 344 VAL A N 1
ATOM 2661 C CA . VAL A 1 344 ? -8.803 23.129 -34.398 1.00 46.28 344 VAL A CA 1
ATOM 2662 C C . VAL A 1 344 ? -8.476 23.252 -32.896 1.00 46.28 344 VAL A C 1
ATOM 2664 O O . VAL A 1 344 ? -9.231 23.842 -32.124 1.00 46.28 344 VAL A O 1
ATOM 2667 N N . HIS A 1 345 ? -7.317 22.748 -32.453 1.00 45.31 345 HIS A N 1
ATOM 2668 C CA . HIS A 1 345 ? -6.855 22.901 -31.065 1.00 45.31 345 HIS A CA 1
ATOM 2669 C C . HIS A 1 345 ? -6.295 24.300 -30.753 1.00 45.31 345 HIS A C 1
ATOM 2671 O O . HIS A 1 345 ? -6.448 24.784 -29.629 1.00 45.31 345 HIS A O 1
ATOM 2677 N N . LEU A 1 346 ? -5.700 24.985 -31.736 1.00 40.69 346 LEU A N 1
ATOM 2678 C CA . LEU A 1 346 ? -5.260 26.381 -31.599 1.00 40.69 346 LEU A CA 1
ATOM 2679 C C . LEU A 1 346 ? -6.445 27.344 -31.434 1.00 40.69 346 LEU A C 1
ATOM 2681 O O . LEU A 1 346 ? -6.367 28.271 -30.626 1.00 40.69 346 LEU A O 1
ATOM 2685 N N . GLU A 1 347 ? -7.559 27.082 -32.120 1.00 42.06 347 GLU A N 1
ATOM 2686 C CA . GLU A 1 347 ? -8.815 27.834 -31.986 1.00 42.06 347 GLU A CA 1
ATOM 2687 C C . GLU A 1 347 ? -9.399 27.730 -30.567 1.00 42.06 347 GLU A C 1
ATOM 2689 O O . GLU A 1 347 ? -9.846 28.729 -30.001 1.00 42.06 347 GLU A O 1
ATOM 2694 N N . LYS A 1 348 ? -9.284 26.554 -29.932 1.00 46.53 348 LYS A N 1
ATOM 2695 C CA . LYS A 1 348 ? -9.660 26.352 -28.522 1.00 46.53 348 LYS A CA 1
ATOM 2696 C C . LYS A 1 348 ? -8.749 27.081 -27.523 1.00 46.53 348 LYS A C 1
ATOM 2698 O O . LYS A 1 348 ? -9.239 27.476 -26.467 1.00 46.53 348 LYS A O 1
ATOM 2703 N N . ARG A 1 349 ? -7.449 27.257 -27.813 1.00 43.72 349 ARG A N 1
ATOM 2704 C CA . ARG A 1 349 ? -6.462 27.811 -26.852 1.00 43.72 349 ARG A CA 1
ATOM 2705 C C . ARG A 1 349 ? -6.267 29.330 -26.970 1.00 43.72 349 ARG A C 1
ATOM 2707 O O . ARG A 1 349 ? -6.116 29.987 -25.944 1.00 43.72 349 ARG A O 1
ATOM 2714 N N . TYR A 1 350 ? -6.319 29.896 -28.178 1.00 45.19 350 TYR A N 1
ATOM 2715 C CA . TYR A 1 350 ? -6.108 31.337 -28.423 1.00 45.19 350 TYR A CA 1
ATOM 2716 C C . TYR A 1 350 ? -7.380 32.094 -28.832 1.00 45.19 350 TYR A C 1
ATOM 2718 O O . TYR A 1 350 ? -7.386 33.325 -28.847 1.00 45.19 350 TYR A O 1
ATOM 2726 N N . GLY A 1 351 ? -8.479 31.374 -29.076 1.00 46.78 351 GLY A N 1
ATOM 2727 C CA . GLY A 1 351 ? -9.751 31.942 -29.502 1.00 46.78 351 GLY A CA 1
ATOM 2728 C C . GLY A 1 351 ? -9.733 32.389 -30.964 1.00 46.78 351 GLY A C 1
ATOM 2729 O O . GLY A 1 351 ? -8.731 32.877 -31.485 1.00 46.78 351 GLY A O 1
ATOM 2730 N N . THR A 1 352 ? -10.888 32.267 -31.611 1.00 46.22 352 THR A N 1
ATOM 2731 C CA . THR A 1 352 ? -11.167 32.560 -33.028 1.00 46.22 352 THR A CA 1
ATOM 2732 C C . THR A 1 352 ? -10.631 33.920 -33.512 1.00 46.22 352 THR A C 1
ATOM 2734 O O . THR A 1 352 ? -10.326 34.083 -34.691 1.00 46.22 352 THR A O 1
ATOM 2737 N N . GLY A 1 353 ? -10.471 34.887 -32.601 1.00 46.06 353 GLY A N 1
ATOM 2738 C CA . GLY A 1 353 ? -10.055 36.260 -32.894 1.00 46.06 353 GLY A CA 1
ATOM 2739 C C . GLY A 1 353 ? -8.597 36.431 -33.337 1.00 46.06 353 GLY A C 1
ATOM 2740 O O . GLY A 1 353 ? -8.349 37.183 -34.274 1.00 46.06 353 GLY A O 1
ATOM 2741 N N . ALA A 1 354 ? -7.627 35.723 -32.744 1.00 49.12 354 ALA A N 1
ATOM 2742 C CA . ALA A 1 354 ? -6.208 35.910 -33.099 1.00 49.12 354 ALA A CA 1
ATOM 2743 C C . ALA A 1 354 ? -5.900 35.438 -34.533 1.00 49.12 354 ALA A C 1
ATOM 2745 O O . ALA A 1 354 ? -5.095 36.034 -35.248 1.00 49.12 354 ALA A O 1
ATOM 2746 N N . SER A 1 355 ? -6.597 34.389 -34.972 1.00 53.34 355 SER A N 1
ATOM 2747 C CA . SER A 1 355 ? -6.501 33.842 -36.326 1.00 53.34 355 SER A CA 1
ATOM 2748 C C . SER A 1 355 ? -7.147 34.754 -37.373 1.00 53.34 355 SER A C 1
ATOM 2750 O O . SER A 1 355 ? -6.666 34.817 -38.499 1.00 53.34 355 SER A O 1
ATOM 2752 N N . LEU A 1 356 ? -8.218 35.467 -37.007 1.00 50.12 356 LEU A N 1
ATOM 2753 C CA . LEU A 1 356 ? -8.861 36.468 -37.863 1.00 50.12 356 LEU A CA 1
ATOM 2754 C C . LEU A 1 356 ? -7.963 37.698 -38.046 1.00 50.12 356 LEU A C 1
ATOM 2756 O O . LEU A 1 356 ? -7.795 38.154 -39.170 1.00 50.12 356 LEU A O 1
ATOM 2760 N N . VAL A 1 357 ? -7.315 38.181 -36.981 1.00 51.72 357 VAL A N 1
ATOM 2761 C CA . VAL A 1 357 ? -6.426 39.357 -37.044 1.00 51.72 357 VAL A CA 1
ATOM 2762 C C . VAL A 1 357 ? -5.234 39.132 -37.980 1.00 51.72 357 VAL A C 1
ATOM 2764 O O . VAL A 1 357 ? -4.962 39.984 -38.817 1.00 51.72 357 VAL A O 1
ATOM 2767 N N . LEU A 1 358 ? -4.561 37.979 -37.892 1.00 54.25 358 LEU A N 1
ATOM 2768 C CA . LEU A 1 358 ? -3.427 37.634 -38.767 1.00 54.25 358 LEU A CA 1
ATOM 2769 C C . LEU A 1 358 ? -3.826 37.465 -40.241 1.00 54.25 358 LEU A C 1
ATOM 2771 O O . LEU A 1 358 ? -3.047 37.773 -41.144 1.00 54.25 358 LEU A O 1
ATOM 2775 N N . MET A 1 359 ? -5.039 36.970 -40.487 1.00 55.34 359 MET A N 1
ATOM 2776 C CA . MET A 1 359 ? -5.568 36.784 -41.837 1.00 55.34 359 MET A CA 1
ATOM 2777 C C . MET A 1 359 ? -5.925 38.130 -42.474 1.00 55.34 359 MET A C 1
ATOM 2779 O O . MET A 1 359 ? -5.552 38.387 -43.616 1.00 55.34 359 MET A O 1
ATOM 2783 N N . TRP A 1 360 ? -6.570 39.018 -41.714 1.00 55.03 360 TRP A N 1
ATOM 2784 C CA . TRP A 1 360 ? -6.968 40.343 -42.188 1.00 55.03 360 TRP A CA 1
ATOM 2785 C C . TRP A 1 360 ? -5.795 41.318 -42.314 1.00 55.03 360 TRP A C 1
ATOM 2787 O O . TRP A 1 360 ? -5.773 42.105 -43.257 1.00 55.03 360 TRP A O 1
ATOM 2797 N N . SER A 1 361 ? -4.784 41.237 -41.443 1.00 52.72 361 SER A N 1
ATOM 2798 C CA . SER A 1 361 ? -3.562 42.038 -41.593 1.00 52.72 361 SER A CA 1
ATOM 2799 C C . SER A 1 361 ? -2.763 41.635 -42.832 1.00 52.72 361 SER A C 1
ATOM 2801 O O . SER A 1 361 ? -2.252 42.500 -43.539 1.00 52.72 361 SER A O 1
ATOM 2803 N N . SER A 1 362 ? -2.725 40.337 -43.149 1.00 55.00 362 SER A N 1
ATOM 2804 C CA . SER A 1 362 ? -2.126 39.843 -44.392 1.00 55.00 362 SER A CA 1
ATOM 2805 C C . SER A 1 362 ? -2.946 40.280 -45.613 1.00 55.00 362 SER A C 1
ATOM 2807 O O . SER A 1 362 ? -2.379 40.749 -46.594 1.00 55.00 362 SER A O 1
ATOM 2809 N N . PHE A 1 363 ? -4.278 40.210 -45.542 1.00 57.41 363 PHE A N 1
ATOM 2810 C CA . PHE A 1 363 ? -5.163 40.665 -46.619 1.00 57.41 363 PHE A CA 1
ATOM 2811 C C . PHE A 1 363 ? -4.983 42.161 -46.925 1.00 57.41 363 PHE A C 1
ATOM 2813 O O . PHE A 1 363 ? -4.772 42.527 -48.077 1.00 57.41 363 PHE A O 1
ATOM 2820 N N . LEU A 1 364 ? -4.963 43.017 -45.897 1.00 55.47 364 LEU A N 1
ATOM 2821 C CA . LEU A 1 364 ? -4.734 44.458 -46.048 1.00 55.47 364 LEU A CA 1
ATOM 2822 C C . LEU A 1 364 ? -3.350 44.769 -46.630 1.00 55.47 364 LEU A C 1
ATOM 2824 O O . LEU A 1 364 ? -3.236 45.619 -47.507 1.00 55.47 364 LEU A O 1
ATOM 2828 N N . PHE A 1 365 ? -2.299 44.072 -46.195 1.00 56.41 365 PHE A N 1
ATOM 2829 C CA . PHE A 1 365 ? -0.942 44.369 -46.657 1.00 56.41 365 PHE A CA 1
ATOM 2830 C C . PHE A 1 365 ? -0.703 43.941 -48.115 1.00 56.41 365 PHE A C 1
ATOM 2832 O O . PHE A 1 365 ? -0.064 44.670 -48.874 1.00 56.41 365 PHE A O 1
ATOM 2839 N N . PHE A 1 366 ? -1.248 42.791 -48.529 1.00 54.28 366 PHE A N 1
ATOM 2840 C CA . PHE A 1 366 ? -1.018 42.235 -49.868 1.00 54.28 366 PHE A CA 1
ATOM 2841 C C . PHE A 1 366 ? -1.975 42.756 -50.952 1.00 54.28 366 PHE A C 1
ATOM 2843 O O . PHE A 1 366 ? -1.608 42.709 -52.121 1.00 54.28 366 PHE A O 1
ATOM 2850 N N . LEU A 1 367 ? -3.158 43.280 -50.606 1.00 55.12 367 LEU A N 1
ATOM 2851 C CA . LEU A 1 367 ? -4.065 43.910 -51.582 1.00 55.12 367 LEU A CA 1
ATOM 2852 C C . LEU A 1 367 ? -3.894 45.428 -51.658 1.00 55.12 367 LEU A C 1
ATOM 2854 O O . LEU A 1 367 ? -3.862 45.977 -52.757 1.00 55.12 367 LEU A O 1
ATOM 2858 N N . LEU A 1 368 ? -3.747 46.109 -50.518 1.00 56.12 368 LEU A N 1
ATOM 2859 C CA . LEU A 1 368 ? -3.709 47.573 -50.499 1.00 56.12 368 LEU A CA 1
ATOM 2860 C C . LEU A 1 368 ? -2.362 48.112 -51.011 1.00 56.12 368 LEU A C 1
ATOM 2862 O O . LEU A 1 368 ? -2.333 49.098 -51.739 1.00 56.12 368 LEU A O 1
ATOM 2866 N N . GLY A 1 369 ? -1.249 47.440 -50.691 1.00 59.94 369 GLY A N 1
ATOM 2867 C CA . GLY A 1 369 ? 0.098 47.868 -51.090 1.00 59.94 369 GLY A CA 1
ATOM 2868 C C . GLY A 1 369 ? 0.304 47.939 -52.613 1.00 59.94 369 GLY A C 1
ATOM 2869 O O . GLY A 1 369 ? 0.670 48.999 -53.123 1.00 59.94 369 GLY A O 1
ATOM 2870 N N . PRO A 1 370 ? 0.033 46.858 -53.369 1.00 59.22 370 PRO A N 1
ATOM 2871 C CA . PRO A 1 370 ? 0.163 46.868 -54.826 1.00 59.22 370 PRO A CA 1
ATOM 2872 C C . PRO A 1 370 ? -0.846 47.793 -55.517 1.00 59.22 370 PRO A C 1
ATOM 2874 O O . PRO A 1 370 ? -0.514 48.400 -56.532 1.00 59.22 370 PRO A O 1
ATOM 2877 N N . TYR A 1 371 ? -2.054 47.941 -54.960 1.00 57.09 371 TYR A N 1
ATOM 2878 C CA . TYR A 1 371 ? -3.098 48.811 -55.508 1.00 57.09 371 TYR A CA 1
ATOM 2879 C C . TYR A 1 371 ? -2.738 50.300 -55.382 1.00 57.09 371 TYR A C 1
ATOM 2881 O O . TYR A 1 371 ? -2.890 51.055 -56.340 1.00 57.09 371 TYR A O 1
ATOM 2889 N N . VAL A 1 372 ? -2.156 50.711 -54.248 1.00 60.62 372 VAL A N 1
ATOM 2890 C CA . VAL A 1 372 ? -1.652 52.083 -54.048 1.00 60.62 372 VAL A CA 1
ATOM 2891 C C . VAL A 1 372 ? -0.480 52.391 -54.985 1.00 60.62 372 VAL A C 1
ATOM 2893 O O . VAL A 1 372 ? -0.411 53.486 -55.539 1.00 60.62 372 VAL A O 1
ATOM 2896 N N . LEU A 1 373 ? 0.417 51.428 -55.223 1.00 62.50 373 LEU A N 1
ATOM 2897 C CA . LEU A 1 373 ? 1.523 51.598 -56.174 1.00 62.50 373 LEU A CA 1
ATOM 2898 C C . LEU A 1 373 ? 1.042 51.663 -57.635 1.00 62.50 373 LEU A C 1
ATOM 2900 O O . LEU A 1 373 ? 1.617 52.407 -58.430 1.00 62.50 373 LEU A O 1
ATOM 2904 N N . LEU A 1 374 ? -0.018 50.926 -57.984 1.00 62.16 374 LEU A N 1
ATOM 2905 C CA . LEU A 1 374 ? -0.645 50.968 -59.308 1.00 62.16 374 LEU A CA 1
ATOM 2906 C C . LEU A 1 374 ? -1.334 52.318 -59.558 1.00 62.16 374 LEU A C 1
ATOM 2908 O O . LEU A 1 374 ? -1.086 52.928 -60.594 1.00 62.16 374 LEU A O 1
ATOM 2912 N N . ILE A 1 375 ? -2.122 52.819 -58.599 1.00 58.06 375 ILE A N 1
ATOM 2913 C CA . ILE A 1 375 ? -2.740 54.156 -58.682 1.00 58.06 375 ILE A CA 1
ATOM 2914 C C . ILE A 1 375 ? -1.663 55.243 -58.730 1.00 58.06 375 ILE A C 1
ATOM 2916 O O . ILE A 1 375 ? -1.758 56.159 -59.540 1.00 58.06 375 ILE A O 1
ATOM 2920 N N . GLY A 1 376 ? -0.598 55.114 -57.932 1.00 58.94 376 GLY A N 1
ATOM 2921 C CA . GLY A 1 376 ? 0.535 56.040 -57.961 1.00 58.94 376 GLY A CA 1
ATOM 2922 C C . GLY A 1 376 ? 1.203 56.137 -59.335 1.00 58.94 376 GLY A C 1
ATOM 2923 O O . GLY A 1 376 ? 1.588 57.231 -59.737 1.00 58.94 376 GLY A O 1
ATOM 2924 N N . ARG A 1 377 ? 1.288 55.026 -60.082 1.00 60.38 377 ARG A N 1
ATOM 2925 C CA . ARG A 1 377 ? 1.780 55.030 -61.470 1.00 60.38 377 ARG A CA 1
ATOM 2926 C C . ARG A 1 377 ? 0.762 55.562 -62.475 1.00 60.38 377 ARG A C 1
ATOM 2928 O O . ARG A 1 377 ? 1.144 56.340 -63.338 1.00 60.38 377 ARG A O 1
ATOM 2935 N N . ILE A 1 378 ? -0.514 55.195 -62.354 1.00 59.41 378 ILE A N 1
ATOM 2936 C CA . ILE A 1 378 ? -1.576 55.697 -63.245 1.00 59.41 378 ILE A CA 1
ATOM 2937 C C . ILE A 1 378 ? -1.693 57.226 -63.133 1.00 59.41 378 ILE A C 1
ATOM 2939 O O . ILE A 1 378 ? -1.801 57.906 -64.148 1.00 59.41 378 ILE A O 1
ATOM 2943 N N . CYS A 1 379 ? -1.567 57.775 -61.921 1.00 55.84 379 CYS A N 1
ATOM 2944 C CA . CYS A 1 379 ? -1.539 59.221 -61.686 1.00 55.84 379 CYS A CA 1
ATOM 2945 C C . CYS A 1 379 ? -0.267 59.916 -62.206 1.00 55.84 379 CYS A C 1
ATOM 2947 O O . CYS A 1 379 ? -0.267 61.137 -62.333 1.00 55.84 379 CYS A O 1
ATOM 2949 N N . GLN A 1 380 ? 0.820 59.181 -62.470 1.00 57.75 380 GLN A N 1
ATOM 2950 C CA . GLN A 1 380 ? 2.063 59.746 -63.009 1.00 57.75 380 GLN A CA 1
ATOM 2951 C C . GLN A 1 380 ? 2.101 59.766 -64.545 1.00 57.75 380 GLN A C 1
ATOM 2953 O O . GLN A 1 380 ? 2.761 60.642 -65.097 1.00 57.75 380 GLN A O 1
ATOM 2958 N N . ASP A 1 381 ? 1.386 58.861 -65.224 1.00 56.94 381 ASP A N 1
ATOM 2959 C CA . ASP A 1 381 ? 1.501 58.671 -66.681 1.00 56.94 381 ASP A CA 1
ATOM 2960 C C . ASP A 1 381 ? 0.380 59.319 -67.530 1.00 56.94 381 ASP A C 1
ATOM 2962 O O . ASP A 1 381 ? 0.479 59.300 -68.756 1.00 56.94 381 ASP A O 1
ATOM 2966 N N . ILE A 1 382 ? -0.675 59.920 -66.953 1.00 50.16 382 ILE A N 1
ATOM 2967 C CA . ILE A 1 382 ? -1.828 60.429 -67.736 1.00 50.16 382 ILE A CA 1
ATOM 2968 C C . ILE A 1 382 ? -2.198 61.881 -67.369 1.00 50.16 382 ILE A C 1
ATOM 2970 O O . ILE A 1 382 ? -2.598 62.172 -66.245 1.00 50.16 382 ILE A O 1
ATOM 2974 N N . GLN A 1 383 ? -2.139 62.797 -68.348 1.00 54.47 383 GLN A N 1
ATOM 2975 C CA . GLN A 1 383 ? -2.815 64.105 -68.297 1.00 54.47 383 GLN A CA 1
ATOM 2976 C C . GLN A 1 383 ? -4.330 63.915 -68.508 1.00 54.47 383 GLN A C 1
ATOM 2978 O O . GLN A 1 383 ? -4.805 63.993 -69.639 1.00 54.47 383 GLN A O 1
ATOM 2983 N N . HIS A 1 384 ? -5.099 63.689 -67.442 1.00 52.00 384 HIS A N 1
ATOM 2984 C CA . HIS A 1 384 ? -6.558 63.859 -67.474 1.00 52.00 384 HIS A CA 1
ATOM 2985 C C . HIS A 1 384 ? -7.104 64.543 -66.215 1.00 52.00 384 HIS A C 1
ATOM 2987 O O . HIS A 1 384 ? -6.427 64.641 -65.192 1.00 52.00 384 HIS A O 1
ATOM 2993 N N . ASP A 1 385 ? -8.316 65.086 -66.363 1.00 57.94 385 ASP A N 1
ATOM 2994 C CA . ASP A 1 385 ? -8.960 66.055 -65.480 1.00 57.94 385 ASP A CA 1
ATOM 2995 C C . ASP A 1 385 ? -9.060 65.597 -64.020 1.00 57.94 385 ASP A C 1
ATOM 2997 O O . ASP A 1 385 ? -9.456 64.476 -63.702 1.00 57.94 385 ASP A O 1
ATOM 3001 N N . PHE A 1 386 ? -8.787 66.548 -63.124 1.00 55.03 386 PHE A N 1
ATOM 3002 C CA . PHE A 1 386 ? -8.815 66.433 -61.661 1.00 55.03 386 PHE A CA 1
ATOM 3003 C C . PHE A 1 386 ? -10.057 65.708 -61.101 1.00 55.03 386 PHE A C 1
ATOM 3005 O O . PHE A 1 386 ? -9.992 65.088 -60.038 1.00 55.03 386 PHE A O 1
ATOM 3012 N N . TRP A 1 387 ? -11.183 65.765 -61.817 1.00 55.28 387 TRP A N 1
ATOM 3013 C CA . TRP A 1 387 ? -12.458 65.200 -61.388 1.00 55.28 387 TRP A CA 1
ATOM 3014 C C . TRP A 1 387 ? -12.506 63.664 -61.423 1.00 55.28 387 TRP A C 1
ATOM 3016 O O . TRP A 1 387 ? -13.095 63.064 -60.525 1.00 55.28 387 TRP A O 1
ATOM 3026 N N . GLU A 1 388 ? -11.834 63.003 -62.373 1.00 55.28 388 GLU A N 1
ATOM 3027 C CA . GLU A 1 388 ? -11.814 61.529 -62.419 1.00 55.28 388 GLU A CA 1
ATOM 3028 C C . GLU A 1 388 ? -10.907 60.927 -61.336 1.00 55.28 388 GLU A C 1
ATOM 3030 O O . GLU A 1 388 ? -11.273 59.941 -60.691 1.00 55.28 388 GLU A O 1
ATOM 3035 N N . CYS A 1 389 ? -9.779 61.579 -61.034 1.00 55.56 389 CYS A N 1
ATOM 3036 C CA . CYS A 1 389 ? -8.929 61.214 -59.896 1.00 55.56 389 CYS A CA 1
ATOM 3037 C C . CYS A 1 389 ? -9.666 61.368 -58.556 1.00 55.56 389 CYS A C 1
ATOM 3039 O O . CYS A 1 389 ? -9.501 60.545 -57.657 1.00 55.56 389 CYS A O 1
ATOM 3041 N N . MET A 1 390 ? -10.509 62.395 -58.424 1.00 53.66 390 MET A N 1
ATOM 3042 C CA . MET A 1 390 ? -11.329 62.609 -57.230 1.00 53.66 390 MET A CA 1
ATOM 3043 C C . MET A 1 390 ? -12.388 61.517 -57.036 1.00 53.66 390 MET A C 1
ATOM 3045 O O . MET A 1 390 ? -12.591 61.076 -55.906 1.00 53.66 390 MET A O 1
ATOM 3049 N N . MET A 1 391 ? -13.019 61.033 -58.110 1.00 57.16 391 MET A N 1
ATOM 3050 C CA . MET A 1 391 ? -13.987 59.929 -58.029 1.00 57.16 391 MET A CA 1
ATOM 3051 C C . MET A 1 391 ? -13.316 58.606 -57.630 1.00 57.16 391 MET A C 1
ATOM 3053 O O . MET A 1 391 ? -13.827 57.902 -56.762 1.00 57.16 391 MET A O 1
ATOM 3057 N N . ALA A 1 392 ? -12.120 58.316 -58.155 1.00 56.09 392 ALA A N 1
ATOM 3058 C CA . ALA A 1 392 ? -11.341 57.142 -57.748 1.00 56.09 392 ALA A CA 1
ATOM 3059 C C . ALA A 1 392 ? -10.888 57.198 -56.273 1.00 56.09 392 ALA A C 1
ATOM 3061 O O . ALA A 1 392 ? -10.747 56.161 -55.625 1.00 56.09 392 ALA A O 1
ATOM 3062 N N . VAL A 1 393 ? -10.672 58.400 -55.722 1.00 55.34 393 VAL A N 1
ATOM 3063 C CA . VAL A 1 393 ? -10.351 58.607 -54.297 1.00 55.34 393 VAL A CA 1
ATOM 3064 C C . VAL A 1 393 ? -11.607 58.560 -53.414 1.00 55.34 393 VAL A C 1
ATOM 3066 O O . VAL A 1 393 ? -11.534 58.068 -52.287 1.00 55.34 393 VAL A O 1
ATOM 3069 N N . ALA A 1 394 ? -12.764 59.005 -53.909 1.00 52.78 394 ALA A N 1
ATOM 3070 C CA . ALA A 1 394 ? -14.036 58.914 -53.191 1.00 52.78 394 ALA A CA 1
ATOM 3071 C C . ALA A 1 394 ? -14.485 57.451 -52.991 1.00 52.78 394 ALA A C 1
ATOM 3073 O O . ALA A 1 394 ? -14.870 57.088 -51.877 1.00 52.78 394 ALA A O 1
ATOM 3074 N N . ASP A 1 395 ? -14.291 56.575 -53.984 1.00 55.84 395 ASP A N 1
ATOM 3075 C CA . ASP A 1 395 ? -14.558 55.129 -53.850 1.00 55.84 395 ASP A CA 1
ATOM 3076 C C . ASP A 1 395 ? -13.680 54.451 -52.771 1.00 55.84 395 ASP A C 1
ATOM 3078 O O . ASP A 1 395 ? -14.063 53.441 -52.175 1.00 55.84 395 ASP A O 1
ATOM 3082 N N . ILE A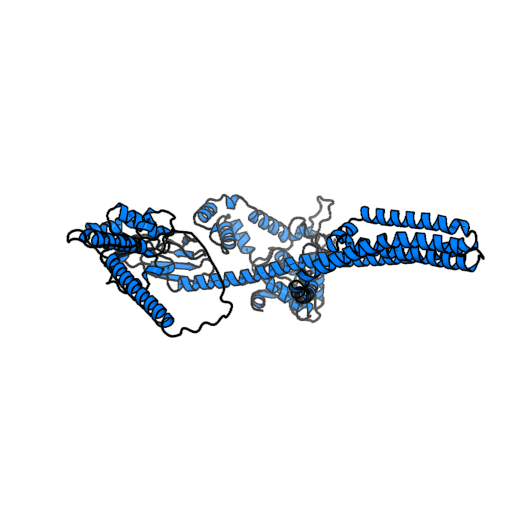 1 396 ? -12.510 55.022 -52.447 1.00 53.72 396 ILE A N 1
ATOM 3083 C CA . ILE A 1 396 ? -11.634 54.533 -51.365 1.00 53.72 396 ILE A CA 1
ATOM 3084 C C . ILE A 1 396 ? -12.210 54.887 -49.983 1.00 53.72 396 ILE A C 1
ATOM 3086 O O . ILE A 1 396 ? -12.017 54.134 -49.022 1.00 53.72 396 ILE A O 1
ATOM 3090 N N . THR A 1 397 ? -12.942 56.000 -49.857 1.00 53.69 397 THR A N 1
ATOM 3091 C CA . THR A 1 397 ? -13.508 56.428 -48.566 1.00 53.69 397 THR A CA 1
ATOM 3092 C C . THR A 1 397 ? -14.679 55.565 -48.092 1.00 53.69 397 THR A C 1
ATOM 3094 O O . THR A 1 397 ? -14.839 55.393 -46.881 1.00 53.69 397 THR A O 1
ATOM 3097 N N . ASP A 1 398 ? -15.385 54.893 -49.003 1.00 52.19 398 ASP A N 1
ATOM 3098 C CA . ASP A 1 398 ? -16.456 53.941 -48.669 1.00 52.19 398 ASP A CA 1
ATOM 3099 C C . ASP A 1 398 ? -15.939 52.618 -48.064 1.00 52.19 398 ASP A C 1
ATOM 3101 O O . ASP A 1 398 ? -16.683 51.891 -47.400 1.00 52.19 398 ASP A O 1
ATOM 3105 N N . PHE A 1 399 ? -14.638 52.323 -48.187 1.00 52.38 399 PHE A N 1
ATOM 3106 C CA . PHE A 1 399 ? -13.996 51.153 -47.566 1.00 52.38 399 PHE A CA 1
ATOM 3107 C C . PHE A 1 399 ? -13.463 51.402 -46.146 1.00 52.38 399 PHE A C 1
ATOM 3109 O O . PHE A 1 399 ? -13.172 50.454 -45.405 1.00 52.38 399 PHE A O 1
ATOM 3116 N N . ILE A 1 400 ? -13.353 52.663 -45.724 1.00 53.75 400 ILE A N 1
ATOM 3117 C CA . ILE A 1 400 ? -12.825 53.041 -44.404 1.00 53.75 400 ILE A CA 1
ATOM 3118 C C . ILE A 1 400 ? -13.722 52.532 -43.248 1.00 53.75 400 ILE A C 1
ATOM 3120 O O . ILE A 1 400 ? -13.180 51.973 -42.284 1.00 53.75 400 ILE A O 1
ATOM 3124 N N . PRO A 1 401 ? -15.070 52.601 -43.322 1.00 51.00 401 PRO A N 1
ATOM 3125 C CA . PRO A 1 401 ? -15.950 52.070 -42.274 1.00 51.00 401 PRO A CA 1
ATOM 3126 C C . PRO A 1 401 ? -15.835 50.548 -42.078 1.00 51.00 401 PRO A C 1
ATOM 3128 O O . PRO A 1 401 ? -15.952 50.063 -40.948 1.00 51.00 401 PRO A O 1
ATOM 3131 N N . LEU A 1 402 ? -15.535 49.797 -43.147 1.00 51.88 402 LEU A N 1
ATOM 3132 C CA . LEU A 1 402 ? -15.345 48.339 -43.112 1.00 51.88 402 LEU A CA 1
ATOM 3133 C C . LEU A 1 402 ? -14.075 47.920 -42.352 1.00 51.88 402 LEU A C 1
ATOM 3135 O O . LEU A 1 402 ? -14.017 46.809 -41.823 1.00 51.88 402 LEU A O 1
ATOM 3139 N N . CYS A 1 403 ? -13.084 48.809 -42.235 1.00 52.19 403 CYS A N 1
ATOM 3140 C CA . CYS A 1 403 ? -11.821 48.529 -41.546 1.00 52.19 403 CYS A CA 1
ATOM 3141 C C . CYS A 1 403 ? -11.827 48.952 -40.064 1.00 52.19 403 CYS A C 1
ATOM 3143 O O . CYS A 1 403 ? -11.160 48.322 -39.243 1.00 52.19 403 CYS A O 1
ATOM 3145 N N . ILE A 1 404 ? -12.580 49.995 -39.693 1.00 52.94 404 ILE A N 1
ATOM 3146 C CA . ILE A 1 404 ? -12.527 50.594 -38.344 1.00 52.94 404 ILE A CA 1
ATOM 3147 C C . ILE A 1 404 ? -13.400 49.836 -37.329 1.00 52.94 404 ILE A C 1
ATOM 3149 O O . ILE A 1 404 ? -12.973 49.600 -36.193 1.00 52.94 404 ILE A O 1
ATOM 3153 N N . LEU A 1 405 ? -14.602 49.404 -37.725 1.00 49.56 405 LEU A N 1
ATOM 3154 C CA . LEU A 1 405 ? -15.546 48.711 -36.833 1.00 49.56 405 LEU A CA 1
ATOM 3155 C C . LEU A 1 405 ? -15.005 47.384 -36.246 1.00 49.56 405 LEU A C 1
ATOM 3157 O O . LEU A 1 405 ? -15.153 47.167 -35.038 1.00 49.56 405 LEU A O 1
ATOM 3161 N N . PRO A 1 406 ? -14.323 46.508 -37.013 1.00 52.72 406 PRO A N 1
ATOM 3162 C CA . PRO A 1 406 ? -13.780 45.255 -36.480 1.00 52.72 406 PRO A CA 1
ATOM 3163 C C . PRO A 1 406 ? -12.602 45.459 -35.519 1.00 52.72 406 PRO A C 1
ATOM 3165 O O . PRO A 1 406 ? -12.459 44.709 -34.547 1.00 52.72 406 PRO A O 1
ATOM 3168 N N . VAL A 1 407 ? -11.772 46.478 -35.772 1.00 51.19 407 VAL A N 1
ATOM 3169 C CA . VAL A 1 407 ? -10.610 46.837 -34.941 1.00 51.19 407 VAL A CA 1
ATOM 3170 C C . VAL A 1 407 ? -11.064 47.416 -33.598 1.00 51.19 407 VAL A C 1
ATOM 3172 O O . VAL A 1 407 ? -10.565 47.012 -32.546 1.00 51.19 407 VAL A O 1
ATOM 3175 N N . GLY A 1 408 ? -12.082 48.285 -33.600 1.00 49.50 408 GLY A N 1
ATOM 3176 C CA . GLY A 1 408 ? -12.668 48.819 -32.364 1.00 49.50 408 GLY A CA 1
ATOM 3177 C C . GLY A 1 408 ? -13.271 47.725 -31.472 1.00 49.50 408 GLY A C 1
ATOM 3178 O O . GLY A 1 408 ? -13.049 47.710 -30.258 1.00 49.50 408 GLY A O 1
ATOM 3179 N N . LEU A 1 409 ? -13.968 46.752 -32.072 1.00 50.88 409 LEU A N 1
ATOM 3180 C CA . LEU A 1 409 ? -14.572 45.626 -31.348 1.00 50.88 409 LEU A CA 1
ATOM 3181 C C . LEU A 1 409 ? -13.531 44.643 -30.783 1.00 50.88 409 LEU A C 1
ATOM 3183 O O . LEU A 1 409 ? -13.718 44.122 -29.679 1.00 50.88 409 LEU A O 1
ATOM 3187 N N . THR A 1 410 ? -12.411 44.419 -31.481 1.00 51.31 410 THR A N 1
ATOM 3188 C CA . THR A 1 410 ? -11.319 43.572 -30.966 1.00 51.31 410 THR A CA 1
ATOM 3189 C C . THR A 1 410 ? -10.595 44.220 -29.790 1.00 51.31 410 THR A C 1
ATOM 3191 O O . THR A 1 410 ? -10.315 43.528 -28.808 1.00 51.31 410 THR A O 1
ATOM 3194 N N . ILE A 1 411 ? -10.366 45.536 -29.826 1.00 54.81 411 ILE A N 1
ATOM 3195 C CA . ILE A 1 411 ? -9.748 46.280 -28.716 1.00 54.81 411 ILE A CA 1
ATOM 3196 C C . ILE A 1 411 ? -10.663 46.271 -27.483 1.00 54.81 411 ILE A C 1
ATOM 3198 O O . ILE A 1 411 ? -10.206 45.965 -26.378 1.00 54.81 411 ILE A O 1
ATOM 3202 N N . HIS A 1 412 ? -11.969 46.506 -27.660 1.00 49.72 412 HIS A N 1
ATOM 3203 C CA . HIS A 1 412 ? -12.943 46.465 -26.562 1.00 49.72 412 HIS A CA 1
ATOM 3204 C C . HIS A 1 412 ? -13.014 45.079 -25.891 1.00 49.72 412 HIS A C 1
ATOM 3206 O O . HIS A 1 412 ? -13.042 44.973 -24.660 1.00 49.72 412 HIS A O 1
ATOM 3212 N N . TRP A 1 413 ? -12.973 43.998 -26.680 1.00 51.34 413 TRP A N 1
ATOM 3213 C CA . TRP A 1 413 ? -12.916 42.627 -26.159 1.00 51.34 413 TRP A CA 1
ATOM 3214 C C . TRP A 1 413 ? -11.610 42.335 -25.400 1.00 51.34 413 TRP A C 1
ATOM 3216 O O . TRP A 1 413 ? -11.636 41.683 -24.351 1.00 51.34 413 TRP A O 1
ATOM 3226 N N . PHE A 1 414 ? -10.476 42.846 -25.892 1.00 48.28 414 PHE A N 1
ATOM 3227 C CA . PHE A 1 414 ? -9.159 42.656 -25.274 1.00 48.28 414 PHE A CA 1
ATOM 3228 C C . PHE A 1 414 ? -9.085 43.309 -23.885 1.00 48.28 414 PHE A C 1
ATOM 3230 O O . PHE A 1 414 ? -8.698 42.654 -22.914 1.00 48.28 414 PHE A O 1
ATOM 3237 N N . VAL A 1 415 ? -9.557 44.556 -23.764 1.00 56.28 415 VAL A N 1
ATOM 3238 C CA . VAL A 1 415 ? -9.567 45.319 -22.500 1.00 56.28 415 VAL A CA 1
ATOM 3239 C C . VAL A 1 415 ? -10.466 44.654 -21.453 1.00 56.28 415 VAL A C 1
ATOM 3241 O O . VAL A 1 415 ? -10.082 44.522 -20.289 1.00 56.28 415 VAL A O 1
ATOM 3244 N N . ARG A 1 416 ? -11.633 44.142 -21.862 1.00 49.12 416 ARG A N 1
ATOM 3245 C CA . ARG A 1 416 ? -12.603 43.526 -20.942 1.00 49.12 416 ARG A CA 1
ATOM 3246 C C . ARG A 1 416 ? -12.156 42.160 -20.402 1.00 49.12 416 ARG A C 1
ATOM 3248 O O . ARG A 1 416 ? -12.561 41.774 -19.308 1.00 49.12 416 ARG A O 1
ATOM 3255 N N . LYS A 1 417 ? -11.317 41.422 -21.141 1.00 46.84 417 LYS A N 1
ATOM 3256 C CA . LYS A 1 417 ? -10.865 40.065 -20.773 1.00 46.84 417 LYS A CA 1
ATOM 3257 C C . LYS A 1 417 ? -9.542 40.047 -19.999 1.00 46.84 417 LYS A C 1
ATOM 3259 O O . LYS A 1 417 ? -9.343 39.153 -19.175 1.00 46.84 417 LYS A O 1
ATOM 3264 N N . PHE A 1 418 ? -8.660 41.023 -20.229 1.00 47.62 418 PHE A N 1
ATOM 3265 C CA . PHE A 1 418 ? -7.345 41.088 -19.578 1.00 47.62 418 PHE A CA 1
ATOM 3266 C C . PHE A 1 418 ? -7.375 41.669 -18.154 1.00 47.62 418 PHE A C 1
ATOM 3268 O O . PHE A 1 418 ? -6.542 41.284 -17.335 1.00 47.62 418 PHE A O 1
ATOM 3275 N N . HIS A 1 419 ? -8.370 42.494 -17.804 1.00 46.12 419 HIS A N 1
ATOM 3276 C CA . HIS A 1 419 ? -8.440 43.126 -16.478 1.00 46.12 419 HIS A CA 1
ATOM 3277 C C . HIS A 1 419 ? -8.799 42.167 -15.321 1.00 46.12 419 HIS A C 1
ATOM 3279 O O . HIS A 1 419 ? -8.501 42.464 -14.169 1.00 46.12 419 HIS A O 1
ATOM 3285 N N . GLY A 1 420 ? -9.410 41.007 -15.604 1.00 38.34 420 GLY A N 1
ATOM 3286 C CA . GLY A 1 420 ? -9.842 40.048 -14.572 1.00 38.34 420 GLY A CA 1
ATOM 3287 C C . GLY A 1 420 ? -8.899 38.864 -14.315 1.00 38.34 420 GLY A C 1
ATOM 3288 O O . GLY A 1 420 ? -9.059 38.177 -13.312 1.00 38.34 420 GLY A O 1
ATOM 3289 N N . LYS A 1 421 ? -7.933 38.585 -15.206 1.00 40.34 421 LYS A N 1
ATOM 3290 C CA . LYS A 1 421 ? -7.130 37.339 -15.168 1.00 40.34 421 LYS A CA 1
ATOM 3291 C C . LYS A 1 421 ? -5.653 37.510 -14.810 1.00 40.34 421 LYS A C 1
ATOM 3293 O O . LYS A 1 421 ? -5.028 36.532 -14.405 1.00 40.34 421 LYS A O 1
ATOM 3298 N N . LEU A 1 422 ? -5.094 38.719 -14.911 1.00 37.88 422 LEU A N 1
ATOM 3299 C CA . LEU A 1 422 ? -3.652 38.923 -14.724 1.00 37.88 422 LEU A CA 1
ATOM 3300 C C . LEU A 1 422 ? -3.178 38.740 -13.268 1.00 37.88 422 LEU A C 1
ATOM 3302 O O . LEU A 1 422 ? -2.035 38.355 -13.050 1.00 37.88 422 LEU A O 1
ATOM 3306 N N . ALA A 1 423 ? -4.045 38.962 -12.273 1.00 40.50 423 ALA A N 1
ATOM 3307 C CA . ALA A 1 423 ? -3.656 38.933 -10.858 1.00 40.50 423 ALA A CA 1
ATOM 3308 C C . ALA A 1 423 ? -3.577 37.520 -10.239 1.00 40.50 423 ALA A C 1
ATOM 3310 O O . ALA A 1 423 ? -2.971 37.355 -9.187 1.00 40.50 423 ALA A O 1
ATOM 3311 N N . VAL A 1 424 ? -4.164 36.496 -10.873 1.00 39.88 424 VAL A N 1
ATOM 3312 C CA . VAL A 1 424 ? -4.315 35.151 -10.270 1.00 39.88 424 VAL A CA 1
ATOM 3313 C C . VAL A 1 424 ? -3.429 34.088 -10.939 1.00 39.88 424 VAL A C 1
ATOM 3315 O O . VAL A 1 424 ? -3.113 33.079 -10.319 1.00 39.88 424 VAL A O 1
ATOM 3318 N N . GLN A 1 425 ? -2.970 34.304 -12.178 1.00 44.28 425 GLN A N 1
ATOM 3319 C CA . GLN A 1 425 ? -2.237 33.279 -12.944 1.00 44.28 425 GLN A CA 1
ATOM 3320 C C . GLN A 1 425 ? -0.708 33.420 -12.950 1.00 44.28 425 GLN A C 1
ATOM 3322 O O . GLN A 1 425 ? -0.030 32.458 -13.289 1.00 44.28 425 GLN A O 1
ATOM 3327 N N . LEU A 1 426 ? -0.138 34.575 -12.587 1.00 41.19 426 LEU A N 1
ATOM 3328 C CA . LEU A 1 426 ? 1.309 34.792 -12.747 1.00 41.19 426 LEU A CA 1
ATOM 3329 C C . LEU A 1 426 ? 2.172 34.227 -11.602 1.00 41.19 426 LEU A C 1
ATOM 3331 O O . LEU A 1 426 ? 3.352 33.957 -11.808 1.00 41.19 426 LEU A O 1
ATOM 3335 N N . TYR A 1 427 ? 1.602 34.032 -10.409 1.00 41.41 427 TYR A N 1
ATOM 3336 C CA . TYR A 1 427 ? 2.338 33.551 -9.230 1.00 41.41 427 TYR A CA 1
ATOM 3337 C C . TYR A 1 427 ? 2.563 32.020 -9.171 1.00 41.41 427 TYR A C 1
ATOM 3339 O O . TYR A 1 427 ? 3.645 31.619 -8.743 1.00 41.41 427 TYR A O 1
ATOM 3347 N N . PRO A 1 428 ? 1.636 31.145 -9.620 1.00 44.34 428 PRO A N 1
ATOM 3348 C CA . PRO A 1 428 ? 1.870 29.692 -9.625 1.00 44.34 428 PRO A CA 1
ATOM 3349 C C . PRO A 1 428 ? 2.855 29.225 -10.714 1.00 44.34 428 PRO A C 1
ATOM 3351 O O . PRO A 1 428 ? 3.633 28.299 -10.497 1.00 44.34 428 PRO A O 1
ATOM 3354 N N . ASP A 1 429 ? 2.874 29.905 -11.863 1.00 45.34 429 ASP A N 1
ATOM 3355 C CA . ASP A 1 429 ? 3.531 29.439 -13.095 1.00 45.34 429 ASP A CA 1
ATOM 3356 C C . ASP A 1 429 ? 5.073 29.438 -13.018 1.00 45.34 429 ASP A C 1
ATOM 3358 O O . ASP A 1 429 ? 5.739 28.609 -13.635 1.00 45.34 429 ASP A O 1
ATOM 3362 N N . LEU A 1 430 ? 5.679 30.355 -12.256 1.00 43.16 430 LEU A N 1
ATOM 3363 C CA . LEU A 1 430 ? 7.142 30.454 -12.120 1.00 43.16 430 LEU A CA 1
ATOM 3364 C C . LEU A 1 430 ? 7.727 29.398 -11.170 1.00 43.16 430 LEU A C 1
ATOM 3366 O O . LEU A 1 430 ? 8.830 28.896 -11.416 1.00 43.16 430 LEU A O 1
ATOM 3370 N N . LEU A 1 431 ? 6.978 29.033 -10.123 1.00 44.28 431 LEU A N 1
ATOM 3371 C CA . LEU A 1 431 ? 7.336 27.954 -9.203 1.00 44.28 431 LEU A CA 1
ATOM 3372 C C . LEU A 1 431 ? 7.069 26.590 -9.851 1.00 44.28 431 LEU A C 1
ATOM 3374 O O . LEU A 1 431 ? 7.935 25.717 -9.800 1.00 44.28 431 LEU A O 1
ATOM 3378 N N . GLU A 1 432 ? 5.935 26.436 -10.544 1.00 46.00 432 GLU A N 1
ATOM 3379 C CA . GLU A 1 432 ? 5.637 25.240 -11.335 1.00 46.00 432 GLU A CA 1
ATOM 3380 C C . GLU A 1 432 ? 6.654 25.021 -12.448 1.00 46.00 432 GLU A C 1
ATOM 3382 O O . GLU A 1 432 ? 7.060 23.886 -12.639 1.00 46.00 432 GLU A O 1
ATOM 3387 N N . ARG A 1 433 ? 7.151 26.056 -13.138 1.00 40.84 433 ARG A N 1
ATOM 3388 C CA . ARG A 1 433 ? 8.197 25.880 -14.165 1.00 40.84 433 ARG A CA 1
ATOM 3389 C C . ARG A 1 433 ? 9.545 25.465 -13.577 1.00 40.84 433 ARG A C 1
ATOM 3391 O O . ARG A 1 433 ? 10.170 24.562 -14.124 1.00 40.84 433 ARG A O 1
ATOM 3398 N N . HIS A 1 434 ? 9.975 26.037 -12.449 1.00 44.25 434 HIS A N 1
ATOM 3399 C CA . HIS A 1 434 ? 11.216 25.612 -11.779 1.00 44.25 434 HIS A CA 1
ATOM 3400 C C . HIS A 1 434 ? 11.121 24.189 -11.203 1.00 44.25 434 HIS A C 1
ATOM 3402 O O . HIS A 1 434 ? 12.086 23.422 -11.271 1.00 44.25 434 HIS A O 1
ATOM 3408 N N . VAL A 1 435 ? 9.960 23.813 -10.660 1.00 41.50 435 VAL A N 1
ATOM 3409 C CA . VAL A 1 435 ? 9.696 22.462 -10.144 1.00 41.50 435 VAL A CA 1
ATOM 3410 C C . VAL A 1 435 ? 9.500 21.466 -11.291 1.00 41.50 435 VAL A C 1
ATOM 3412 O O . VAL A 1 435 ? 10.068 20.380 -11.235 1.00 41.50 435 VAL A O 1
ATOM 3415 N N . ALA A 1 436 ? 8.793 21.835 -12.362 1.00 38.91 436 ALA A N 1
ATOM 3416 C CA . ALA A 1 436 ? 8.583 21.022 -13.559 1.00 38.91 436 ALA A CA 1
ATOM 3417 C C . ALA A 1 436 ? 9.886 20.791 -14.322 1.00 38.91 436 ALA A C 1
ATOM 3419 O O . ALA A 1 436 ? 10.114 19.676 -14.765 1.00 38.91 436 ALA A O 1
ATOM 3420 N N . GLN A 1 437 ? 10.781 21.779 -14.412 1.00 38.19 437 GLN A N 1
ATOM 3421 C CA . GLN A 1 437 ? 12.092 21.612 -15.046 1.00 38.19 437 GLN A CA 1
ATOM 3422 C C . GLN A 1 437 ? 12.994 20.661 -14.233 1.00 38.19 437 GLN A C 1
ATOM 3424 O O . GLN A 1 437 ? 13.594 19.757 -14.810 1.00 38.19 437 GLN A O 1
ATOM 3429 N N . ARG A 1 438 ? 12.980 20.746 -12.889 1.00 43.91 438 ARG A N 1
ATOM 3430 C CA . ARG A 1 438 ? 13.619 19.746 -11.997 1.00 43.91 438 ARG A CA 1
ATOM 3431 C C . ARG A 1 438 ? 12.925 18.375 -12.005 1.00 43.91 438 ARG A C 1
ATOM 3433 O O . ARG A 1 438 ? 13.532 17.368 -11.640 1.00 43.91 438 ARG A O 1
ATOM 3440 N N . ALA A 1 439 ? 11.648 18.315 -12.373 1.00 38.41 439 ALA A N 1
ATOM 3441 C CA . ALA A 1 439 ? 10.853 17.093 -12.428 1.00 38.41 439 ALA A CA 1
ATOM 3442 C C . ALA A 1 439 ? 10.948 16.379 -13.793 1.00 38.41 439 ALA A C 1
ATOM 3444 O O . ALA A 1 439 ? 10.923 15.150 -13.821 1.00 38.41 439 ALA A O 1
ATOM 3445 N N . LEU A 1 440 ? 11.132 17.120 -14.893 1.00 39.03 440 LEU A N 1
ATOM 3446 C CA . LEU A 1 440 ? 11.358 16.623 -16.259 1.00 39.03 440 LEU A CA 1
ATOM 3447 C C . LEU A 1 440 ? 12.683 15.849 -16.353 1.00 39.03 440 LEU A C 1
ATOM 3449 O O . LEU A 1 440 ? 12.737 14.777 -16.950 1.00 39.03 440 LEU A O 1
ATOM 3453 N N . GLU A 1 441 ? 13.724 16.326 -15.658 1.00 44.25 441 GLU A N 1
ATOM 3454 C CA . GLU A 1 441 ? 15.003 15.611 -15.470 1.00 44.25 441 GLU A CA 1
ATOM 3455 C C . GLU A 1 441 ? 14.854 14.297 -14.659 1.00 44.25 441 GLU A C 1
ATOM 3457 O O . GLU A 1 441 ? 15.758 13.452 -14.619 1.00 44.25 441 GLU A O 1
ATOM 3462 N N . ASN A 1 442 ? 13.685 14.080 -14.041 1.00 47.28 442 ASN A N 1
ATOM 3463 C CA . ASN A 1 442 ? 13.342 12.938 -13.192 1.00 47.28 442 ASN A CA 1
ATOM 3464 C C . ASN A 1 442 ? 12.205 12.061 -13.751 1.00 47.28 442 ASN A C 1
ATOM 3466 O O . ASN A 1 442 ? 11.516 11.391 -12.974 1.00 47.28 442 ASN A O 1
ATOM 3470 N N . CYS A 1 443 ? 12.032 11.995 -15.077 1.00 48.22 443 CYS A N 1
ATOM 3471 C CA . CYS A 1 443 ? 11.345 10.851 -15.686 1.00 48.22 443 CYS A CA 1
ATOM 3472 C C . CYS A 1 443 ? 12.050 9.573 -15.218 1.00 48.22 443 CYS A C 1
ATOM 3474 O O . CYS A 1 443 ? 13.254 9.421 -15.435 1.00 48.22 443 CYS A O 1
ATOM 3476 N N . ILE A 1 444 ? 11.328 8.691 -14.523 1.00 64.12 444 ILE A N 1
ATOM 3477 C CA . ILE A 1 444 ? 11.869 7.506 -13.838 1.00 64.12 444 ILE A CA 1
ATOM 3478 C C . ILE A 1 444 ? 12.176 6.397 -14.860 1.00 64.12 444 ILE A C 1
ATOM 3480 O O . ILE A 1 444 ? 11.832 5.245 -14.660 1.00 64.12 444 ILE A O 1
ATOM 3484 N N . VAL A 1 445 ? 12.773 6.721 -16.003 1.00 75.12 445 VAL A N 1
ATOM 3485 C CA . VAL A 1 445 ? 13.458 5.715 -16.812 1.00 75.12 445 VAL A CA 1
ATOM 3486 C C . VAL A 1 445 ? 14.870 5.643 -16.258 1.00 75.12 445 VAL A C 1
ATOM 3488 O O . VAL A 1 445 ? 15.585 6.648 -16.220 1.00 75.12 445 VAL A O 1
ATOM 3491 N N . PHE A 1 446 ? 15.268 4.470 -15.787 1.00 88.31 446 PHE A N 1
ATOM 3492 C CA . PHE A 1 446 ? 16.619 4.242 -15.301 1.00 88.31 446 PHE A CA 1
ATOM 3493 C C . PHE A 1 446 ? 17.186 3.015 -15.997 1.00 88.31 446 PHE A C 1
ATOM 3495 O O . PHE A 1 446 ? 16.669 1.914 -15.853 1.00 88.31 446 PHE A O 1
ATOM 3502 N N . HIS A 1 447 ? 18.232 3.213 -16.792 1.00 89.44 447 HIS A N 1
ATOM 3503 C CA . HIS A 1 447 ? 18.866 2.139 -17.554 1.00 89.44 447 HIS A CA 1
ATOM 3504 C C . HIS A 1 447 ? 19.990 1.434 -16.789 1.00 89.44 447 HIS A C 1
ATOM 3506 O O . HIS A 1 447 ? 20.621 0.555 -17.364 1.00 89.44 447 HIS A O 1
ATOM 3512 N N . GLY A 1 448 ? 20.238 1.817 -15.534 1.00 91.25 448 GLY A N 1
ATOM 3513 C CA . GLY A 1 448 ? 21.467 1.495 -14.820 1.00 91.25 448 GLY A CA 1
ATOM 3514 C C . GLY A 1 448 ? 22.607 2.449 -15.187 1.00 91.25 448 GLY A C 1
ATOM 3515 O O . GLY A 1 448 ? 22.625 3.064 -16.256 1.00 91.25 448 GLY A O 1
ATOM 3516 N N . ARG A 1 449 ? 23.548 2.603 -14.262 1.00 92.88 449 ARG A N 1
ATOM 3517 C CA . ARG A 1 449 ? 24.827 3.286 -14.448 1.00 92.88 449 ARG A CA 1
ATOM 3518 C C . ARG A 1 449 ? 25.878 2.570 -13.608 1.00 92.88 449 ARG A C 1
ATOM 3520 O O . ARG A 1 449 ? 25.991 2.801 -12.402 1.00 92.88 449 ARG A O 1
ATOM 3527 N N . VAL A 1 450 ? 26.643 1.710 -14.266 1.00 94.38 450 VAL A N 1
ATOM 3528 C CA . VAL A 1 450 ? 27.788 1.027 -13.665 1.00 94.38 450 VAL A CA 1
ATOM 3529 C C . VAL A 1 450 ? 28.973 1.989 -13.663 1.00 94.38 450 VAL A C 1
ATOM 3531 O O . VAL A 1 450 ? 29.269 2.621 -14.676 1.00 94.38 450 VAL A O 1
ATOM 3534 N N . LEU A 1 451 ? 29.589 2.170 -12.499 1.00 92.44 451 LEU A N 1
ATOM 3535 C CA . LEU A 1 451 ? 30.742 3.046 -12.302 1.00 92.44 451 LEU A CA 1
ATOM 3536 C C . LEU A 1 451 ? 32.011 2.216 -12.133 1.00 92.44 451 LEU A C 1
ATOM 3538 O O . LEU A 1 451 ? 32.009 1.270 -11.347 1.00 92.44 451 LEU A O 1
ATOM 3542 N N . GLU A 1 452 ? 33.089 2.670 -12.767 1.00 88.62 452 GLU A N 1
ATOM 3543 C CA . GLU A 1 452 ? 34.407 2.044 -12.692 1.00 88.62 452 GLU A CA 1
ATOM 3544 C C . GL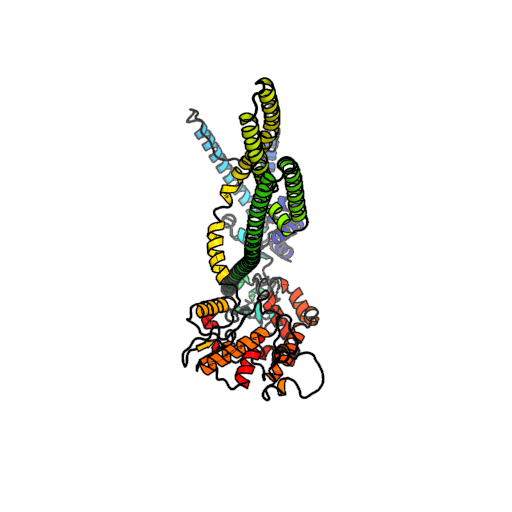U A 1 452 ? 34.994 2.054 -11.271 1.00 88.62 452 GLU A C 1
ATOM 3546 O O . GLU A 1 452 ? 34.835 3.003 -10.484 1.00 88.62 452 GLU A O 1
ATOM 3551 N N . GLY A 1 453 ? 35.701 0.972 -10.946 1.00 81.38 453 GLY A N 1
ATOM 3552 C CA . GLY A 1 453 ? 36.470 0.824 -9.716 1.00 81.38 453 GLY A CA 1
ATOM 3553 C C . GLY A 1 453 ? 36.389 -0.587 -9.144 1.00 81.38 453 GLY A C 1
ATOM 3554 O O . GLY A 1 453 ? 35.323 -1.021 -8.706 1.00 81.38 453 GLY A O 1
ATOM 3555 N N . MET A 1 454 ? 37.535 -1.268 -9.083 1.00 84.69 454 MET A N 1
ATOM 3556 C CA . MET A 1 454 ? 37.656 -2.582 -8.452 1.00 84.69 454 MET A CA 1
ATOM 3557 C C . MET A 1 454 ? 37.199 -2.514 -6.986 1.00 84.69 454 MET A C 1
ATOM 3559 O O . MET A 1 454 ? 37.604 -1.625 -6.236 1.00 84.69 454 MET A O 1
ATOM 3563 N N . GLY A 1 455 ? 36.326 -3.437 -6.582 1.00 82.50 455 GLY A N 1
ATOM 3564 C CA . GLY A 1 455 ? 35.771 -3.518 -5.230 1.00 82.50 455 GLY A CA 1
ATOM 3565 C C . GLY A 1 455 ? 34.693 -2.479 -4.894 1.00 82.50 455 GLY A C 1
ATOM 3566 O O . GLY A 1 455 ? 34.172 -2.497 -3.778 1.00 82.50 455 GLY A O 1
ATOM 3567 N N . ARG A 1 456 ? 34.314 -1.589 -5.825 1.00 91.50 456 ARG A N 1
ATOM 3568 C CA . ARG A 1 456 ? 33.213 -0.632 -5.617 1.00 91.50 456 ARG A CA 1
ATOM 3569 C C . ARG A 1 456 ? 31.881 -1.380 -5.510 1.00 91.50 456 ARG A C 1
ATOM 3571 O O . ARG A 1 456 ? 31.585 -2.228 -6.347 1.00 91.50 456 ARG A O 1
ATOM 3578 N N . GLY A 1 457 ? 31.059 -1.026 -4.522 1.00 93.44 457 GLY A N 1
ATOM 3579 C CA . GLY A 1 457 ? 29.693 -1.542 -4.395 1.00 93.44 457 GLY A CA 1
ATOM 3580 C C . GLY A 1 457 ? 28.828 -1.177 -5.606 1.00 93.44 457 GLY A C 1
ATOM 3581 O O . GLY A 1 457 ? 28.772 -0.004 -5.991 1.00 93.44 457 GLY A O 1
ATOM 3582 N N . CYS A 1 458 ? 28.167 -2.164 -6.212 1.00 96.75 458 CYS A N 1
ATOM 3583 C CA . CYS A 1 458 ? 27.244 -1.990 -7.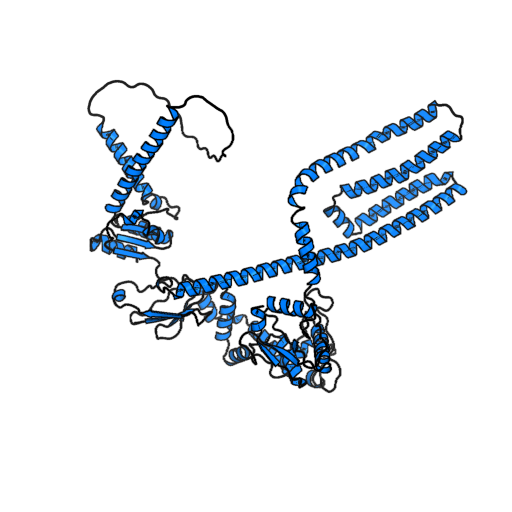331 1.00 96.75 458 CYS A CA 1
ATOM 3584 C C . CYS A 1 458 ? 25.880 -2.600 -7.008 1.00 96.75 458 CYS A C 1
ATOM 3586 O O . CYS A 1 458 ? 25.748 -3.811 -6.837 1.00 96.75 458 CYS A O 1
ATOM 3588 N N . VAL A 1 459 ? 24.846 -1.761 -6.967 1.00 96.38 459 VAL A N 1
ATOM 3589 C CA . VAL A 1 459 ? 23.469 -2.182 -6.691 1.00 96.38 459 VAL A CA 1
ATOM 3590 C C . VAL A 1 459 ? 22.934 -2.990 -7.872 1.00 96.38 459 VAL A C 1
ATOM 3592 O O . VAL A 1 459 ? 22.606 -2.425 -8.917 1.00 96.38 459 VAL A O 1
ATOM 3595 N N . CYS A 1 460 ? 22.832 -4.305 -7.705 1.00 95.88 460 CYS A N 1
ATOM 3596 C CA . CYS A 1 460 ? 22.426 -5.232 -8.762 1.00 95.88 460 CYS A CA 1
ATOM 3597 C C . CYS A 1 460 ? 20.964 -5.648 -8.663 1.00 95.88 460 CYS A C 1
ATOM 3599 O O . CYS A 1 460 ? 20.353 -5.928 -9.685 1.00 95.88 460 CYS A O 1
ATOM 3601 N N . SER A 1 461 ? 20.381 -5.631 -7.467 1.00 95.50 461 SER A N 1
ATOM 3602 C CA . SER A 1 461 ? 18.959 -5.906 -7.269 1.00 95.50 461 SER A CA 1
ATOM 3603 C C . SER A 1 461 ? 18.374 -4.962 -6.231 1.00 95.50 461 SER A C 1
ATOM 3605 O O . SER A 1 461 ? 19.013 -4.691 -5.209 1.00 95.50 461 SER A O 1
ATOM 3607 N N . TRP A 1 462 ? 17.161 -4.459 -6.486 1.00 93.25 462 TRP A N 1
ATOM 3608 C CA . TRP A 1 462 ? 16.514 -3.478 -5.615 1.00 93.25 462 TRP A CA 1
ATOM 3609 C C . TRP A 1 462 ? 15.022 -3.738 -5.365 1.00 93.25 462 TRP A C 1
ATOM 3611 O O . TRP A 1 462 ? 14.269 -4.015 -6.304 1.00 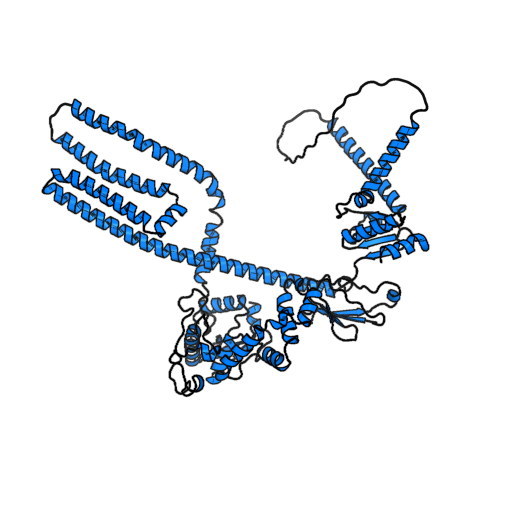93.25 462 TRP A O 1
ATOM 3621 N N . PRO A 1 463 ? 14.542 -3.548 -4.120 1.00 87.38 463 PRO A N 1
ATOM 3622 C CA . PRO A 1 463 ? 13.142 -3.734 -3.780 1.00 87.38 463 PRO A CA 1
ATOM 3623 C C . PRO A 1 463 ? 12.263 -2.570 -4.242 1.00 87.38 463 PRO A C 1
ATOM 3625 O O . PRO A 1 463 ? 12.184 -1.517 -3.604 1.00 87.38 463 PRO A O 1
ATOM 3628 N N . GLY A 1 464 ? 11.508 -2.796 -5.320 1.00 74.69 464 GLY A N 1
ATOM 3629 C CA . GLY A 1 464 ? 10.560 -1.822 -5.885 1.00 74.69 464 GLY A CA 1
ATOM 3630 C C . GLY A 1 464 ? 9.432 -1.375 -4.939 1.00 74.69 464 GLY A C 1
ATOM 3631 O O . GLY A 1 464 ? 8.768 -0.378 -5.207 1.00 74.69 464 GLY A O 1
ATOM 3632 N N . LYS A 1 465 ? 9.240 -2.062 -3.800 1.00 77.19 465 LYS A N 1
ATOM 3633 C CA . LYS A 1 465 ? 8.271 -1.698 -2.749 1.00 77.19 465 LYS A CA 1
ATOM 3634 C C . LYS A 1 465 ? 8.571 -0.337 -2.099 1.00 77.19 465 LYS A C 1
ATOM 3636 O O . LYS A 1 465 ? 7.651 0.329 -1.634 1.00 77.19 465 LYS A O 1
ATOM 3641 N N . TYR A 1 466 ? 9.835 0.093 -2.067 1.00 79.75 466 TYR A N 1
ATOM 3642 C CA . TYR A 1 466 ? 10.266 1.303 -1.356 1.00 79.75 466 TYR A CA 1
ATOM 3643 C C . TYR A 1 466 ? 10.562 2.450 -2.326 1.00 79.75 466 TYR A C 1
ATOM 3645 O O . TYR A 1 466 ? 11.716 2.798 -2.574 1.00 79.75 466 TYR A O 1
ATOM 3653 N N . ALA A 1 467 ? 9.507 3.052 -2.882 1.00 74.62 467 ALA A N 1
ATOM 3654 C CA . ALA A 1 467 ? 9.642 4.083 -3.914 1.00 74.62 467 ALA A CA 1
ATOM 3655 C C . ALA A 1 467 ? 10.487 5.315 -3.503 1.00 74.62 467 ALA A C 1
ATOM 3657 O O . ALA A 1 467 ? 11.258 5.784 -4.339 1.00 74.62 467 ALA A O 1
ATOM 3658 N N . PRO A 1 468 ? 10.408 5.852 -2.266 1.00 72.00 468 PRO A N 1
ATOM 3659 C CA . PRO A 1 468 ? 11.282 6.957 -1.852 1.00 72.00 468 PRO A CA 1
ATOM 3660 C C . PRO A 1 468 ? 12.767 6.566 -1.811 1.00 72.00 468 PRO A C 1
ATOM 3662 O O . PRO A 1 468 ? 13.619 7.318 -2.285 1.00 72.00 468 PRO A O 1
ATOM 3665 N N . ALA A 1 469 ? 13.068 5.364 -1.311 1.00 80.06 469 ALA A N 1
ATOM 3666 C CA . ALA A 1 469 ? 14.428 4.833 -1.250 1.00 80.06 469 ALA A CA 1
ATOM 3667 C C . ALA A 1 469 ? 14.987 4.560 -2.659 1.00 80.06 469 ALA A C 1
ATOM 3669 O O . ALA A 1 469 ? 16.143 4.872 -2.939 1.00 80.06 469 ALA A O 1
ATOM 3670 N N . TRP A 1 470 ? 14.150 4.056 -3.573 1.00 84.81 470 TRP A N 1
ATOM 3671 C CA . TRP A 1 470 ? 14.489 3.932 -4.994 1.00 84.81 470 TRP A CA 1
ATOM 3672 C C . TRP A 1 470 ? 14.874 5.286 -5.605 1.00 84.81 470 TRP A C 1
ATOM 3674 O O . TRP A 1 470 ? 15.929 5.409 -6.226 1.00 84.81 470 TRP A O 1
ATOM 3684 N N . ASP A 1 471 ? 14.069 6.329 -5.381 1.00 80.56 471 ASP A N 1
ATOM 3685 C CA . ASP A 1 471 ? 14.356 7.674 -5.892 1.00 80.56 471 ASP A CA 1
ATOM 3686 C C . ASP A 1 471 ? 15.655 8.253 -5.305 1.00 80.56 471 ASP A C 1
ATOM 3688 O O . ASP A 1 471 ? 16.385 8.978 -5.988 1.00 80.56 471 ASP A O 1
ATOM 3692 N N . ALA A 1 472 ? 15.958 7.973 -4.035 1.00 81.69 472 ALA A N 1
ATOM 3693 C CA . ALA A 1 472 ? 17.226 8.354 -3.413 1.00 81.69 472 ALA A CA 1
ATOM 3694 C C . ALA A 1 472 ? 18.417 7.649 -4.087 1.00 81.69 472 ALA A C 1
ATOM 3696 O O . ALA A 1 472 ? 19.371 8.320 -4.493 1.00 81.69 472 ALA A O 1
ATOM 3697 N N . MET A 1 473 ? 18.324 6.333 -4.295 1.00 88.44 473 MET A N 1
ATOM 3698 C CA . MET A 1 473 ? 19.353 5.532 -4.965 1.00 88.44 473 MET A CA 1
ATOM 3699 C C . MET A 1 473 ? 19.585 5.999 -6.409 1.00 88.44 473 MET A C 1
ATOM 3701 O O . MET A 1 473 ? 20.722 6.298 -6.784 1.00 88.44 473 MET A O 1
ATOM 3705 N N . VAL A 1 474 ? 18.521 6.188 -7.197 1.00 87.12 474 VAL A N 1
ATOM 3706 C CA . VAL A 1 474 ? 18.624 6.669 -8.587 1.00 87.12 474 VAL A CA 1
ATOM 3707 C C . VAL A 1 474 ? 19.248 8.063 -8.648 1.00 87.12 474 VAL A C 1
ATOM 3709 O O . VAL A 1 474 ? 20.109 8.317 -9.493 1.00 87.12 474 VAL A O 1
ATOM 3712 N N . ARG A 1 475 ? 18.872 8.980 -7.744 1.00 84.62 475 ARG A N 1
ATOM 3713 C CA . ARG A 1 475 ? 19.491 10.317 -7.668 1.00 84.62 475 ARG A CA 1
ATOM 3714 C C . ARG A 1 475 ? 20.975 10.237 -7.320 1.00 84.62 475 ARG A C 1
ATOM 3716 O O . ARG A 1 475 ? 21.769 10.952 -7.931 1.00 84.62 475 ARG A O 1
ATOM 3723 N N . SER A 1 476 ? 21.351 9.375 -6.378 1.00 86.56 476 SER A N 1
ATOM 3724 C CA . SER A 1 476 ? 22.752 9.136 -6.016 1.00 86.56 476 SER A CA 1
ATOM 3725 C C . SER A 1 476 ? 23.554 8.578 -7.200 1.00 86.56 476 SER A C 1
ATOM 3727 O O . SER A 1 476 ? 24.648 9.058 -7.505 1.00 86.56 476 SER A O 1
ATOM 3729 N N . SER A 1 477 ? 22.973 7.639 -7.952 1.00 90.25 477 SER A N 1
ATOM 3730 C CA . SER A 1 477 ? 23.606 7.051 -9.135 1.00 90.25 477 SER A CA 1
ATOM 3731 C C . SER A 1 477 ? 23.749 8.038 -10.300 1.00 90.25 477 SER A C 1
ATOM 3733 O O . SER A 1 477 ? 24.825 8.169 -10.893 1.00 90.25 477 SER A O 1
ATOM 3735 N N . LYS A 1 478 ? 22.719 8.849 -10.576 1.00 86.19 478 LYS A N 1
ATOM 3736 C CA . LYS A 1 478 ? 22.796 9.939 -11.569 1.00 86.19 478 LYS A CA 1
ATOM 3737 C C . LYS A 1 478 ? 23.893 10.960 -11.238 1.00 86.19 478 LYS A C 1
ATOM 3739 O O . LYS A 1 478 ? 24.522 11.484 -12.153 1.00 86.19 478 LYS A O 1
ATOM 3744 N N . LYS A 1 479 ? 24.179 11.191 -9.953 1.00 87.00 479 LYS A N 1
ATOM 3745 C CA . LYS A 1 479 ? 25.289 12.047 -9.496 1.00 87.00 479 LYS A CA 1
ATOM 3746 C C . LYS A 1 479 ? 26.669 11.376 -9.553 1.00 87.00 479 LYS A C 1
ATOM 3748 O O . LYS A 1 479 ? 27.662 12.058 -9.347 1.00 87.00 479 LYS A O 1
ATOM 3753 N N . GLY A 1 480 ? 26.745 10.078 -9.855 1.00 88.62 480 GLY A N 1
ATOM 3754 C CA . GLY A 1 480 ? 28.003 9.322 -9.890 1.00 88.62 480 GLY A CA 1
ATOM 3755 C C . GLY A 1 480 ? 28.488 8.846 -8.516 1.00 88.62 480 GLY A C 1
ATOM 3756 O O . GLY A 1 480 ? 29.623 8.393 -8.396 1.00 88.62 480 GLY A O 1
ATOM 3757 N N . ASN A 1 481 ? 27.641 8.916 -7.486 1.00 88.62 481 ASN A N 1
ATOM 3758 C CA . ASN A 1 481 ? 27.999 8.496 -6.129 1.00 88.62 481 ASN A CA 1
ATOM 3759 C C . ASN A 1 481 ? 27.742 6.999 -5.895 1.00 88.62 481 ASN A C 1
ATOM 3761 O O . ASN A 1 481 ? 28.469 6.359 -5.143 1.00 88.62 481 ASN A O 1
ATOM 3765 N N . THR A 1 482 ? 26.725 6.431 -6.552 1.00 91.00 482 THR A N 1
ATOM 3766 C CA . THR A 1 482 ? 26.325 5.023 -6.392 1.00 91.00 482 THR A CA 1
ATOM 3767 C C . THR A 1 482 ? 26.367 4.297 -7.736 1.00 91.00 482 THR A C 1
ATOM 3769 O O . THR A 1 482 ? 25.724 4.727 -8.694 1.00 91.00 482 THR A O 1
ATOM 3772 N N . SER A 1 483 ? 27.107 3.188 -7.815 1.00 96.00 483 SER A N 1
ATOM 3773 C CA . SER A 1 483 ? 27.073 2.295 -8.980 1.00 96.00 483 SER A CA 1
ATOM 3774 C C . SER A 1 483 ? 25.808 1.442 -8.913 1.00 96.00 483 SER A C 1
ATOM 3776 O O . SER A 1 483 ? 25.479 0.927 -7.844 1.00 96.00 483 SER A O 1
ATOM 3778 N N . ALA A 1 484 ? 25.075 1.314 -10.016 1.00 95.69 484 ALA A N 1
ATOM 3779 C CA . ALA A 1 484 ? 23.809 0.586 -10.034 1.00 95.69 484 ALA A CA 1
ATOM 3780 C C . ALA A 1 484 ? 23.570 -0.097 -11.384 1.00 95.69 484 ALA A C 1
ATOM 3782 O O . ALA A 1 484 ? 23.496 0.572 -12.412 1.00 95.69 484 ALA A O 1
ATOM 3783 N N . ALA A 1 485 ? 23.398 -1.416 -11.378 1.00 96.62 485 ALA A N 1
ATOM 3784 C CA . ALA A 1 485 ? 23.051 -2.211 -12.554 1.00 96.62 485 ALA A CA 1
ATOM 3785 C C . ALA A 1 485 ? 21.530 -2.351 -12.766 1.00 96.62 485 ALA A C 1
ATOM 3787 O O . ALA A 1 485 ? 21.093 -2.696 -13.864 1.00 96.62 485 ALA A O 1
ATOM 3788 N N . VAL A 1 486 ? 20.722 -2.043 -11.742 1.00 94.69 486 VAL A N 1
ATOM 3789 C CA . VAL A 1 486 ? 19.251 -2.127 -11.785 1.00 94.69 486 VAL A CA 1
ATOM 3790 C C . VAL A 1 486 ? 18.632 -1.282 -12.899 1.00 94.69 486 VAL A C 1
ATOM 3792 O O . VAL A 1 486 ? 19.071 -0.167 -13.188 1.00 94.69 486 VAL A O 1
ATOM 3795 N N . VAL A 1 487 ? 17.565 -1.810 -13.500 1.00 93.44 487 VAL A N 1
ATOM 3796 C CA . VAL A 1 487 ? 16.872 -1.203 -14.640 1.00 93.44 487 VAL A CA 1
ATOM 3797 C C . VAL A 1 487 ? 15.396 -1.017 -14.309 1.00 93.44 487 VAL A C 1
ATOM 3799 O O . VAL A 1 487 ? 14.749 -1.918 -13.786 1.00 93.44 487 VAL A O 1
ATOM 3802 N N . PHE A 1 488 ? 14.841 0.140 -14.657 1.00 89.81 488 PHE A N 1
ATOM 3803 C CA . PHE A 1 488 ? 13.414 0.415 -14.541 1.00 89.81 488 PHE A CA 1
ATOM 3804 C C . PHE A 1 488 ? 12.907 1.138 -15.789 1.00 89.81 488 PHE A C 1
ATOM 3806 O O . PHE A 1 488 ? 13.368 2.230 -16.134 1.00 89.81 488 PHE A O 1
ATOM 3813 N N . LEU A 1 489 ? 11.962 0.491 -16.472 1.00 85.56 489 LEU A N 1
ATOM 3814 C CA . LEU A 1 489 ? 11.337 0.948 -17.711 1.00 85.56 489 LEU A CA 1
ATOM 3815 C C . LEU A 1 489 ? 9.822 1.069 -17.471 1.00 85.56 489 LEU A C 1
ATOM 3817 O O . LEU A 1 489 ? 9.106 0.087 -17.660 1.00 85.56 489 LEU A O 1
ATOM 3821 N N . PRO A 1 490 ? 9.320 2.221 -16.993 1.00 78.94 490 PRO A N 1
ATOM 3822 C CA . PRO A 1 490 ? 7.896 2.407 -16.727 1.00 78.94 490 PRO A CA 1
ATOM 3823 C C . PRO A 1 490 ? 7.063 2.436 -18.016 1.00 78.94 490 PRO A C 1
ATOM 3825 O O . PRO A 1 490 ? 7.590 2.631 -19.118 1.00 78.94 490 PRO A O 1
ATOM 3828 N N . GLU A 1 491 ? 5.747 2.280 -17.856 1.00 72.38 491 GLU A N 1
ATOM 3829 C CA . GLU A 1 491 ? 4.767 2.453 -18.932 1.00 72.38 491 GLU A CA 1
ATOM 3830 C C . GLU A 1 491 ? 4.940 3.821 -19.611 1.00 72.38 491 GLU A C 1
ATOM 3832 O O . GLU A 1 491 ? 5.177 4.835 -18.954 1.00 72.38 491 GLU A O 1
ATOM 3837 N N . GLY A 1 492 ? 4.890 3.838 -20.945 1.00 63.53 492 GLY A N 1
ATOM 3838 C CA . GLY A 1 492 ? 5.162 5.031 -21.754 1.00 63.53 492 GLY A CA 1
ATOM 3839 C C . GLY A 1 492 ? 6.643 5.284 -22.066 1.00 63.53 492 GLY A C 1
ATOM 3840 O O . GLY A 1 492 ? 6.947 6.156 -22.880 1.00 63.53 492 GLY A O 1
ATOM 3841 N N . SER A 1 493 ? 7.581 4.522 -21.489 1.00 72.62 493 SER A N 1
ATOM 3842 C CA . SER A 1 493 ? 8.982 4.560 -21.928 1.00 72.62 493 SER A CA 1
ATOM 3843 C C . SER A 1 493 ? 9.166 3.873 -23.287 1.00 72.62 493 SER A C 1
ATOM 3845 O O . SER A 1 493 ? 8.449 2.937 -23.627 1.00 72.62 493 SER A O 1
ATOM 3847 N N . GLN A 1 494 ? 10.169 4.303 -24.062 1.00 76.44 494 GLN A N 1
ATOM 3848 C CA . GLN A 1 494 ? 10.416 3.796 -25.425 1.00 76.44 494 GLN A CA 1
ATOM 3849 C C . GLN A 1 494 ? 10.645 2.279 -25.500 1.00 76.44 494 GLN A C 1
ATOM 3851 O O . GLN A 1 494 ? 10.449 1.674 -26.548 1.00 76.44 494 GLN A O 1
ATOM 3856 N N . LEU A 1 495 ? 11.108 1.679 -24.402 1.00 82.00 495 LEU A N 1
ATOM 3857 C CA . LEU A 1 495 ? 11.462 0.264 -24.322 1.00 82.00 495 LEU A CA 1
ATOM 3858 C C . LEU A 1 495 ? 10.414 -0.581 -23.581 1.00 82.00 495 LEU A C 1
ATOM 3860 O O . LEU A 1 495 ? 10.609 -1.786 -23.424 1.00 82.00 495 LEU A O 1
ATOM 3864 N N . PHE A 1 496 ? 9.327 0.035 -23.114 1.00 82.94 496 PHE A N 1
ATOM 3865 C CA . PHE A 1 496 ? 8.223 -0.665 -22.468 1.00 82.94 496 PHE A CA 1
ATOM 3866 C C . PHE A 1 496 ? 7.472 -1.542 -23.477 1.00 82.94 496 PHE A C 1
ATOM 3868 O O . PHE A 1 496 ? 7.235 -1.132 -24.611 1.00 82.94 496 PHE A O 1
ATOM 3875 N N . GLY A 1 497 ? 7.103 -2.757 -23.072 1.00 85.75 497 GLY A N 1
ATOM 3876 C CA . GLY A 1 497 ? 6.382 -3.713 -23.922 1.00 85.75 497 GLY A CA 1
ATOM 3877 C C . GLY A 1 497 ? 7.245 -4.416 -24.973 1.00 85.75 497 GLY A C 1
ATOM 3878 O O . GLY A 1 497 ? 6.754 -5.293 -25.682 1.00 85.75 497 GLY A O 1
ATOM 3879 N N . LEU A 1 498 ? 8.537 -4.084 -25.073 1.00 90.06 498 LEU A N 1
ATOM 3880 C CA . LEU A 1 498 ? 9.454 -4.764 -25.984 1.00 90.06 498 LEU A CA 1
ATOM 3881 C C . LEU A 1 498 ? 9.945 -6.088 -25.387 1.00 90.06 498 LEU A C 1
ATOM 3883 O O . LEU A 1 498 ? 10.280 -6.185 -24.202 1.00 90.06 498 LEU A O 1
ATOM 3887 N N . HIS A 1 499 ? 10.016 -7.107 -26.236 1.00 91.38 499 HIS A N 1
ATOM 3888 C CA . HIS A 1 499 ? 10.478 -8.443 -25.883 1.00 91.38 499 HIS A CA 1
ATOM 3889 C C . HIS A 1 499 ? 11.751 -8.769 -26.651 1.00 91.38 499 HIS A C 1
ATOM 3891 O O . HIS A 1 499 ? 11.811 -8.556 -27.858 1.00 91.38 499 HIS A O 1
ATOM 3897 N N . ASP A 1 500 ? 12.733 -9.310 -25.940 1.00 89.88 500 ASP A N 1
ATOM 3898 C CA . ASP A 1 500 ? 13.972 -9.803 -26.528 1.00 89.88 500 ASP A CA 1
ATOM 3899 C C . ASP A 1 500 ? 13.960 -11.328 -26.553 1.00 89.88 500 ASP A C 1
ATOM 3901 O O . ASP A 1 500 ? 13.605 -11.961 -25.552 1.00 89.88 500 ASP A O 1
ATOM 3905 N N . SER A 1 501 ? 14.372 -11.892 -27.688 1.00 85.38 501 SER A N 1
ATOM 3906 C CA . SER A 1 501 ? 14.639 -13.321 -27.830 1.00 85.38 501 SER A CA 1
ATOM 3907 C C . SER A 1 501 ? 15.786 -13.742 -26.915 1.00 85.38 501 SER A C 1
ATOM 3909 O O . SER A 1 501 ? 16.731 -12.980 -26.688 1.00 85.38 501 SER A O 1
ATOM 3911 N N . ILE A 1 502 ? 15.698 -14.960 -26.391 1.00 83.44 502 ILE A N 1
ATOM 3912 C CA . ILE A 1 502 ? 16.780 -15.562 -25.611 1.00 83.44 502 ILE A CA 1
ATOM 3913 C C . ILE A 1 502 ? 17.918 -15.930 -26.586 1.00 83.44 502 ILE A C 1
ATOM 3915 O O . ILE A 1 502 ? 17.621 -16.502 -27.637 1.00 83.44 502 ILE A O 1
ATOM 3919 N N . PRO A 1 503 ? 19.188 -15.575 -26.303 1.00 80.25 503 PRO A N 1
ATOM 3920 C CA . PRO A 1 503 ? 20.323 -15.988 -27.127 1.00 80.25 503 PRO A CA 1
ATOM 3921 C C . PRO A 1 503 ? 20.425 -17.515 -27.227 1.00 80.25 503 PRO A C 1
ATOM 3923 O O . PRO A 1 503 ? 20.184 -18.209 -26.241 1.00 80.25 503 PRO A O 1
ATOM 3926 N N . ASP A 1 504 ? 20.807 -18.020 -28.402 1.00 68.38 504 ASP A N 1
ATOM 3927 C CA . ASP A 1 504 ? 21.083 -19.444 -28.631 1.00 68.38 504 ASP A CA 1
ATOM 3928 C C . ASP A 1 504 ? 22.492 -19.774 -28.111 1.00 68.38 504 ASP A C 1
ATOM 3930 O O . ASP A 1 504 ? 23.475 -19.760 -28.851 1.00 68.38 504 ASP A O 1
ATOM 3934 N N . ASP A 1 505 ? 22.587 -19.943 -26.794 1.00 66.62 505 ASP A N 1
ATOM 3935 C CA . ASP A 1 505 ? 23.794 -20.325 -26.058 1.00 66.62 505 ASP A CA 1
ATOM 3936 C C . ASP A 1 505 ? 23.579 -21.727 -25.466 1.00 66.62 505 ASP A C 1
ATOM 3938 O O . ASP A 1 505 ? 22.501 -22.005 -24.930 1.00 66.62 505 ASP A O 1
ATOM 3942 N N . ASP A 1 506 ? 24.582 -22.607 -25.558 1.00 56.16 506 ASP A N 1
ATOM 3943 C CA . ASP A 1 506 ? 24.525 -23.980 -25.036 1.00 56.16 506 ASP A CA 1
ATOM 3944 C C . ASP A 1 506 ? 24.157 -24.004 -23.542 1.00 56.16 506 ASP A C 1
ATOM 3946 O O . ASP A 1 506 ? 23.371 -24.853 -23.113 1.00 56.16 506 ASP A O 1
ATOM 3950 N N . ASP A 1 507 ? 24.609 -22.999 -22.785 1.00 62.66 507 ASP A N 1
ATOM 3951 C CA . ASP A 1 507 ? 24.320 -22.817 -21.358 1.00 62.66 507 ASP A CA 1
ATOM 3952 C C . ASP A 1 507 ? 22.872 -22.375 -21.058 1.00 62.66 507 ASP A C 1
ATOM 3954 O O . ASP A 1 507 ? 22.502 -22.256 -19.887 1.00 62.66 507 ASP A O 1
ATOM 3958 N N . LEU A 1 508 ? 22.052 -22.072 -22.073 1.00 66.94 508 LEU A N 1
ATOM 3959 C CA . LEU A 1 508 ? 20.660 -21.603 -21.941 1.00 66.94 508 LEU A CA 1
ATOM 3960 C C . LEU A 1 508 ? 19.637 -22.540 -22.607 1.00 66.94 508 LEU A C 1
ATOM 3962 O O . LEU A 1 508 ? 18.429 -22.276 -22.560 1.00 66.94 508 LEU A O 1
ATOM 3966 N N . LYS A 1 509 ? 20.090 -23.650 -23.207 1.00 60.53 509 LYS A N 1
ATOM 3967 C CA . LYS A 1 509 ? 19.230 -24.642 -23.883 1.00 60.53 509 LYS A CA 1
ATOM 3968 C C . LYS A 1 509 ? 18.347 -25.438 -22.919 1.00 60.53 509 LYS A C 1
ATOM 3970 O O . LYS A 1 509 ? 17.247 -25.845 -23.285 1.00 60.53 509 LYS A O 1
ATOM 3975 N N . ASP A 1 510 ? 18.775 -25.605 -21.671 1.00 62.38 510 ASP A N 1
ATOM 3976 C CA . ASP A 1 510 ? 17.985 -26.226 -20.597 1.00 62.38 510 ASP A CA 1
ATOM 3977 C C . ASP A 1 510 ? 16.737 -25.404 -20.218 1.00 62.38 510 ASP A C 1
ATOM 3979 O O . ASP A 1 510 ? 15.733 -25.970 -19.790 1.00 62.38 510 ASP A O 1
ATOM 3983 N N . LEU A 1 511 ? 16.772 -24.081 -20.418 1.00 61.06 511 LEU A N 1
ATOM 3984 C CA . LEU A 1 511 ? 15.669 -23.164 -20.100 1.00 61.06 511 LEU A CA 1
ATOM 3985 C C . LEU A 1 511 ? 14.573 -23.132 -21.170 1.00 61.06 511 LEU A C 1
ATOM 3987 O O . LEU A 1 511 ? 13.452 -22.711 -20.884 1.00 61.06 511 LEU A O 1
ATOM 3991 N N . THR A 1 512 ? 14.895 -23.526 -22.402 1.00 56.16 512 THR A N 1
ATOM 3992 C CA . THR A 1 512 ? 13.970 -23.470 -23.548 1.00 56.16 512 THR A CA 1
ATOM 3993 C C . THR A 1 512 ? 13.298 -24.809 -23.847 1.00 56.16 512 THR A C 1
ATOM 3995 O O . THR A 1 512 ? 12.333 -24.835 -24.607 1.00 56.16 512 THR A O 1
ATOM 3998 N N . GLY A 1 513 ? 13.726 -25.887 -23.178 1.00 50.53 513 GLY A N 1
ATOM 3999 C CA . GLY A 1 513 ? 13.189 -27.233 -23.350 1.00 50.53 513 GLY A CA 1
ATOM 4000 C C . GLY A 1 513 ? 13.641 -27.856 -24.672 1.00 50.53 513 GLY A C 1
ATOM 4001 O O . GLY A 1 513 ? 13.463 -27.294 -25.749 1.00 50.53 513 GLY A O 1
ATOM 4002 N N . SER A 1 514 ? 14.230 -29.048 -24.601 1.00 44.25 514 SER A N 1
ATOM 4003 C CA . SER A 1 514 ? 14.588 -29.821 -25.791 1.00 44.25 514 SER A CA 1
ATOM 4004 C C . SER A 1 514 ? 13.320 -30.149 -26.593 1.00 44.25 514 SER A C 1
ATOM 4006 O O . SER A 1 514 ? 12.485 -30.911 -26.119 1.00 44.25 514 SER A O 1
ATOM 4008 N N . TRP A 1 515 ? 13.182 -29.521 -27.767 1.00 44.66 515 TRP A N 1
ATOM 4009 C CA . TRP A 1 515 ? 12.264 -29.830 -28.872 1.00 44.66 515 TRP A CA 1
ATOM 4010 C C . TRP A 1 515 ? 10.869 -30.356 -28.494 1.00 44.66 515 TRP A C 1
ATOM 4012 O O . TRP A 1 515 ? 10.723 -31.560 -28.364 1.00 44.66 515 TRP A O 1
ATOM 4022 N N . VAL A 1 516 ? 9.846 -29.485 -28.439 1.00 35.75 516 VAL A N 1
ATOM 4023 C CA . VAL A 1 516 ? 8.461 -29.689 -28.951 1.00 35.75 516 VAL A CA 1
ATOM 4024 C C . VAL A 1 516 ? 7.677 -28.363 -28.778 1.00 35.75 516 VAL A C 1
ATOM 4026 O O . VAL A 1 516 ? 7.283 -28.025 -27.671 1.00 35.75 516 VAL A O 1
ATOM 4029 N N . ILE A 1 517 ? 7.436 -27.663 -29.906 1.00 36.25 517 ILE A N 1
ATOM 4030 C CA . ILE A 1 517 ? 6.374 -26.658 -30.199 1.00 36.25 517 ILE A CA 1
ATOM 4031 C C . ILE A 1 517 ? 6.400 -25.393 -29.301 1.00 36.25 517 ILE A C 1
ATOM 4033 O O . ILE A 1 517 ? 6.074 -25.453 -28.128 1.00 36.25 517 ILE A O 1
ATOM 4037 N N . VAL A 1 518 ? 6.776 -24.196 -29.781 1.00 38.53 518 VAL A N 1
ATOM 4038 C CA . VAL A 1 518 ? 5.983 -23.322 -30.674 1.00 38.53 518 VAL A CA 1
ATOM 4039 C C . VAL A 1 518 ? 6.922 -22.435 -31.515 1.00 38.53 518 VAL A C 1
ATOM 4041 O O . VAL A 1 518 ? 7.845 -21.835 -30.975 1.00 38.53 518 VAL A O 1
ATOM 4044 N N . GLU A 1 519 ? 6.629 -22.240 -32.805 1.00 41.53 519 GLU A N 1
ATOM 4045 C CA . GLU A 1 519 ? 7.250 -21.254 -33.721 1.00 41.53 519 GLU A CA 1
ATOM 4046 C C . GLU A 1 519 ? 7.045 -19.768 -33.313 1.00 41.53 519 GLU A C 1
ATOM 4048 O O . GLU A 1 519 ? 7.093 -18.857 -34.138 1.00 41.53 519 GLU A O 1
ATOM 4053 N N . GLN A 1 520 ? 6.827 -19.477 -32.029 1.00 45.09 520 GLN A N 1
ATOM 4054 C CA . GLN A 1 520 ? 6.753 -18.123 -31.488 1.00 45.09 520 GLN A CA 1
ATOM 4055 C C . GLN A 1 520 ? 7.898 -17.899 -30.503 1.00 45.09 520 GLN A C 1
ATOM 4057 O O . GLN A 1 520 ? 7.763 -18.170 -29.316 1.00 45.09 520 GLN A O 1
ATOM 4062 N N . SER A 1 521 ? 9.015 -17.376 -31.018 1.00 51.78 521 SER A N 1
ATOM 4063 C CA . SER A 1 521 ? 9.954 -16.482 -30.319 1.00 51.78 521 SER A CA 1
ATOM 4064 C C . SER A 1 521 ? 9.905 -16.548 -28.779 1.00 51.78 521 SER A C 1
ATOM 4066 O O . SER A 1 521 ? 9.269 -15.700 -28.138 1.00 51.78 521 SER A O 1
ATOM 4068 N N . ALA A 1 522 ? 10.563 -17.540 -28.174 1.00 72.00 522 ALA A N 1
ATOM 4069 C CA . ALA A 1 522 ? 10.719 -17.583 -26.725 1.00 72.00 522 ALA A CA 1
ATOM 4070 C C . ALA A 1 522 ? 11.511 -16.343 -26.278 1.00 72.00 522 ALA A C 1
ATOM 4072 O O . ALA A 1 522 ? 12.657 -16.125 -26.674 1.00 72.00 522 ALA A O 1
ATOM 4073 N N . CYS A 1 523 ? 10.865 -15.489 -25.489 1.00 88.62 523 CYS A N 1
ATOM 4074 C CA . CYS A 1 523 ? 11.488 -14.311 -24.900 1.00 88.62 523 CYS A CA 1
ATOM 4075 C C . CYS A 1 523 ? 11.757 -14.550 -23.415 1.00 88.62 523 CYS A C 1
ATOM 4077 O O . CYS A 1 523 ? 11.165 -15.443 -22.803 1.00 88.62 523 CYS A O 1
ATOM 4079 N N . TRP A 1 524 ? 12.578 -13.695 -22.807 1.00 90.38 524 TRP A N 1
ATOM 4080 C CA . TRP A 1 524 ? 12.923 -13.798 -21.385 1.00 90.38 524 TRP A CA 1
ATOM 4081 C C . TRP A 1 524 ? 11.719 -13.789 -20.430 1.00 90.38 524 TRP A C 1
ATOM 4083 O O . TRP A 1 524 ? 11.852 -14.218 -19.293 1.00 90.38 524 TRP A O 1
ATOM 4093 N N . CYS A 1 525 ? 10.522 -13.369 -20.851 1.00 90.56 525 CYS A N 1
ATOM 4094 C CA . CYS A 1 525 ? 9.344 -13.452 -19.986 1.00 90.56 525 CYS A CA 1
ATOM 4095 C C . CYS A 1 525 ? 9.040 -14.875 -19.490 1.00 90.56 525 CYS A C 1
ATOM 4097 O O . CYS A 1 525 ? 8.573 -15.015 -18.366 1.00 90.56 525 CYS A O 1
ATOM 4099 N N . VAL A 1 526 ? 9.301 -15.912 -20.292 1.00 87.50 526 VAL A N 1
ATOM 4100 C CA . VAL A 1 526 ? 8.989 -17.302 -19.917 1.00 87.50 526 VAL A CA 1
ATOM 4101 C C . VAL A 1 526 ? 9.852 -17.782 -18.741 1.00 87.50 526 VAL A C 1
ATOM 4103 O O . VAL A 1 526 ? 9.276 -18.146 -17.720 1.00 87.50 526 VAL A O 1
ATOM 4106 N N . PRO A 1 527 ? 11.198 -17.723 -18.779 1.00 88.06 527 PRO A N 1
ATOM 4107 C CA . PRO A 1 527 ? 12.000 -18.110 -17.615 1.00 88.06 527 PRO A CA 1
ATOM 4108 C C . PRO A 1 527 ? 11.786 -17.193 -16.397 1.00 88.06 527 PRO A C 1
ATOM 4110 O O . PRO A 1 527 ? 11.844 -17.658 -15.263 1.00 88.06 527 PRO A O 1
ATOM 4113 N N . LEU A 1 528 ? 11.489 -15.903 -16.609 1.00 90.00 528 LEU A N 1
ATOM 4114 C CA . LEU A 1 528 ? 11.306 -14.938 -15.515 1.00 90.00 528 LEU A CA 1
ATOM 4115 C C . LEU A 1 528 ? 9.948 -15.052 -14.813 1.00 90.00 528 LEU A C 1
ATOM 4117 O O . LEU A 1 528 ? 9.868 -14.935 -13.593 1.00 90.00 528 LEU A O 1
ATOM 4121 N N . TYR A 1 529 ? 8.879 -15.233 -15.587 1.00 90.94 529 TYR A N 1
ATOM 4122 C CA . TYR A 1 529 ? 7.496 -15.094 -15.127 1.00 90.94 529 TYR A CA 1
ATOM 4123 C C . TYR A 1 529 ? 6.598 -16.273 -15.518 1.00 90.94 529 TYR A C 1
ATOM 4125 O O . TYR A 1 529 ? 5.416 -16.268 -15.196 1.00 90.94 529 TYR A O 1
ATOM 4133 N N . GLY A 1 530 ? 7.105 -17.245 -16.272 1.00 88.69 530 GLY A N 1
ATOM 4134 C CA . GLY A 1 530 ? 6.353 -18.395 -16.781 1.00 88.69 530 GLY A CA 1
ATOM 4135 C C . GLY A 1 530 ? 5.471 -18.084 -17.993 1.00 88.69 530 GLY A C 1
ATOM 4136 O O . GLY A 1 530 ? 5.137 -18.985 -18.753 1.00 88.69 530 GLY A O 1
ATOM 4137 N N . GLU A 1 531 ? 5.135 -16.815 -18.227 1.00 88.81 531 GLU A N 1
ATOM 4138 C CA . GLU A 1 531 ? 4.298 -16.372 -19.344 1.00 88.81 531 GLU A CA 1
ATOM 4139 C C . GLU A 1 531 ? 4.748 -15.015 -19.899 1.00 88.81 531 GLU A C 1
ATOM 4141 O O . GLU A 1 531 ? 5.424 -14.231 -19.228 1.00 88.81 531 GLU A O 1
ATOM 4146 N N . ARG A 1 532 ? 4.348 -14.701 -21.137 1.00 90.25 532 ARG A N 1
ATOM 4147 C CA . ARG A 1 532 ? 4.650 -13.414 -21.776 1.00 90.25 532 ARG A CA 1
ATOM 4148 C C . ARG A 1 532 ? 3.891 -12.275 -21.087 1.00 90.25 532 ARG A C 1
ATOM 4150 O O . ARG A 1 532 ? 2.667 -12.279 -21.047 1.00 90.25 532 ARG A O 1
ATOM 4157 N N . LYS A 1 533 ? 4.617 -11.267 -20.594 1.00 90.38 533 LYS A N 1
ATOM 4158 C CA . LYS A 1 533 ? 4.035 -10.131 -19.860 1.00 90.38 533 LYS A CA 1
ATOM 4159 C C . LYS A 1 533 ? 3.906 -8.865 -20.720 1.00 90.38 533 LYS A C 1
ATOM 4161 O O . LYS A 1 533 ? 4.812 -8.585 -21.501 1.00 90.38 533 LYS A O 1
ATOM 4166 N N . PRO A 1 534 ? 2.848 -8.049 -20.546 1.00 88.69 534 PRO A N 1
ATOM 4167 C CA . PRO A 1 534 ? 2.583 -6.879 -21.394 1.00 88.69 534 PRO A CA 1
ATOM 4168 C C . PRO A 1 534 ? 3.620 -5.756 -21.255 1.00 88.69 534 PRO A C 1
ATOM 4170 O O . PRO A 1 534 ? 3.787 -4.964 -22.174 1.00 88.69 534 PRO A O 1
ATOM 4173 N N . TRP A 1 535 ? 4.343 -5.692 -20.132 1.00 86.25 535 TRP A N 1
ATOM 4174 C CA . TRP A 1 535 ? 5.424 -4.721 -19.917 1.00 86.25 535 TRP A CA 1
ATOM 4175 C C . TRP A 1 535 ? 6.735 -5.078 -20.634 1.00 86.25 535 TRP A C 1
ATOM 4177 O O . TRP A 1 535 ? 7.655 -4.258 -20.662 1.00 86.25 535 TRP A O 1
ATOM 4187 N N . GLY A 1 536 ? 6.828 -6.259 -21.251 1.00 92.00 536 GLY A N 1
ATOM 4188 C CA . GLY A 1 536 ? 8.014 -6.694 -21.983 1.00 92.00 536 GLY A CA 1
ATOM 4189 C C . GLY A 1 536 ? 9.161 -7.179 -21.092 1.00 92.00 536 GLY A C 1
ATOM 4190 O O . GLY A 1 536 ? 9.162 -7.021 -19.871 1.00 92.00 536 GLY A O 1
ATOM 4191 N N . CYS A 1 537 ? 10.174 -7.781 -21.716 1.00 93.06 537 CYS A N 1
ATOM 4192 C CA . CYS A 1 537 ? 11.388 -8.257 -21.041 1.00 93.06 537 CYS A CA 1
ATOM 4193 C C . CYS A 1 537 ? 12.661 -7.517 -21.470 1.00 93.06 537 CYS A C 1
ATOM 4195 O O . CYS A 1 537 ? 13.756 -7.927 -21.101 1.00 93.06 537 CYS A O 1
ATOM 4197 N N . LYS A 1 538 ? 12.552 -6.401 -22.203 1.00 93.50 538 LYS A N 1
ATOM 4198 C CA . LYS A 1 538 ? 13.715 -5.602 -22.636 1.00 93.50 538 LYS A CA 1
ATOM 4199 C C . LYS A 1 538 ? 14.588 -5.106 -21.481 1.00 93.50 538 LYS A C 1
ATOM 4201 O O . LYS A 1 538 ? 15.799 -4.943 -21.636 1.00 93.50 538 LYS A O 1
ATOM 4206 N N . TRP A 1 539 ? 13.974 -4.854 -20.325 1.00 94.06 539 TRP A N 1
ATOM 4207 C CA . TRP A 1 539 ? 14.683 -4.453 -19.110 1.00 94.06 539 TRP A CA 1
ATOM 4208 C C . TRP A 1 539 ? 15.700 -5.515 -18.668 1.00 94.06 539 TRP A C 1
ATOM 4210 O O . TRP A 1 539 ? 16.780 -5.149 -18.216 1.00 94.06 539 TRP A O 1
ATOM 4220 N N . TRP A 1 540 ? 15.389 -6.799 -18.871 1.00 95.25 540 TRP A N 1
ATOM 4221 C CA . TRP A 1 540 ? 16.216 -7.927 -18.453 1.00 95.25 540 TRP A CA 1
ATOM 4222 C C . TRP A 1 540 ? 17.530 -7.985 -19.227 1.00 95.25 540 TRP A C 1
ATOM 4224 O O . TRP A 1 540 ? 18.597 -8.032 -18.631 1.00 95.25 540 TRP A O 1
ATOM 4234 N N . THR A 1 541 ? 17.478 -7.863 -20.553 1.00 93.69 541 THR A N 1
ATOM 4235 C CA . THR A 1 541 ? 18.683 -7.820 -21.396 1.00 93.69 541 THR A CA 1
ATOM 4236 C C . THR A 1 541 ? 19.605 -6.664 -21.017 1.00 93.69 541 THR A C 1
ATOM 4238 O O . THR A 1 541 ? 20.822 -6.822 -20.968 1.00 93.69 541 THR A O 1
ATOM 4241 N N . LYS A 1 542 ? 19.031 -5.488 -20.724 1.00 94.44 542 LYS A N 1
ATOM 4242 C CA . LYS A 1 542 ? 19.807 -4.336 -20.240 1.00 94.44 542 LYS A CA 1
ATOM 4243 C C . LYS A 1 542 ? 20.414 -4.596 -18.867 1.00 94.44 542 LYS A C 1
ATOM 4245 O O . LYS A 1 542 ? 21.560 -4.230 -18.640 1.00 94.44 542 LYS A O 1
ATOM 4250 N N . TRP A 1 543 ? 19.648 -5.215 -17.978 1.00 97.06 543 TRP A N 1
ATOM 4251 C CA . TRP A 1 543 ? 20.108 -5.571 -16.648 1.00 97.06 543 TRP A CA 1
ATOM 4252 C C . TRP A 1 543 ? 21.270 -6.572 -16.704 1.00 97.06 543 TRP A C 1
ATOM 4254 O O . TRP A 1 543 ? 22.304 -6.295 -16.104 1.00 97.06 543 TRP A O 1
ATOM 4264 N N . ILE A 1 544 ? 21.166 -7.642 -17.506 1.00 95.31 544 ILE A N 1
ATOM 4265 C CA . ILE A 1 544 ? 22.268 -8.593 -17.740 1.00 95.31 544 ILE A CA 1
ATOM 4266 C C . ILE A 1 544 ? 23.513 -7.842 -18.207 1.00 95.31 544 ILE A C 1
ATOM 4268 O O . ILE A 1 544 ? 24.566 -7.982 -17.599 1.00 95.31 544 ILE A O 1
ATOM 4272 N N . ALA A 1 545 ? 23.395 -6.997 -19.237 1.00 95.50 545 ALA A N 1
ATOM 4273 C CA . ALA A 1 545 ? 24.540 -6.252 -19.760 1.00 95.50 545 ALA A CA 1
ATOM 4274 C C . ALA A 1 545 ? 25.221 -5.382 -18.685 1.00 95.50 545 ALA A C 1
ATOM 4276 O O . ALA A 1 545 ? 26.447 -5.313 -18.638 1.00 95.50 545 ALA A O 1
ATOM 4277 N N . ASN A 1 546 ? 24.444 -4.757 -17.797 1.00 97.19 546 ASN A N 1
ATOM 4278 C CA . ASN A 1 546 ? 24.988 -3.978 -16.686 1.00 97.19 546 ASN A CA 1
ATOM 4279 C C . ASN A 1 546 ? 25.653 -4.856 -15.614 1.00 97.19 546 ASN A C 1
ATOM 4281 O O . ASN A 1 546 ? 26.664 -4.460 -15.042 1.00 97.19 546 ASN A O 1
ATOM 4285 N N . VAL A 1 547 ? 25.096 -6.029 -15.311 1.00 96.94 547 VAL A N 1
ATOM 4286 C CA . VAL A 1 547 ? 25.710 -6.966 -14.360 1.00 96.94 547 VAL A CA 1
ATOM 4287 C C . VAL A 1 547 ? 27.033 -7.487 -14.911 1.00 96.94 547 VAL A C 1
ATOM 4289 O O . VAL A 1 547 ? 28.037 -7.437 -14.208 1.00 96.94 547 VAL A O 1
ATOM 4292 N N . GLU A 1 548 ? 27.065 -7.900 -16.178 1.00 95.94 548 GLU A N 1
ATOM 4293 C CA . GLU A 1 548 ? 28.291 -8.341 -16.854 1.00 95.94 548 GLU A CA 1
ATOM 4294 C C . GLU A 1 548 ? 29.348 -7.224 -16.892 1.00 95.94 548 GLU A C 1
ATOM 4296 O O . GLU A 1 548 ? 30.535 -7.469 -16.684 1.00 95.94 548 GLU A O 1
ATOM 4301 N N . GLU A 1 549 ? 28.927 -5.970 -17.091 1.00 96.00 549 GLU A N 1
ATOM 4302 C CA . GLU A 1 549 ? 29.799 -4.798 -16.959 1.00 96.00 549 GLU A CA 1
ATOM 4303 C C . GLU A 1 549 ? 30.373 -4.660 -15.546 1.00 96.00 549 GLU A C 1
ATOM 4305 O O . GLU A 1 549 ? 31.584 -4.510 -15.384 1.00 96.00 549 GLU A O 1
ATOM 4310 N N . ALA A 1 550 ? 29.527 -4.744 -14.519 1.00 96.06 550 ALA A N 1
ATOM 4311 C CA . ALA A 1 550 ? 29.949 -4.623 -13.128 1.00 96.06 550 ALA A CA 1
ATOM 4312 C C . ALA A 1 550 ? 30.936 -5.735 -12.737 1.00 96.06 550 ALA A C 1
ATOM 4314 O O . ALA A 1 550 ? 31.959 -5.457 -12.108 1.00 96.06 550 ALA A O 1
ATOM 4315 N N . VAL A 1 551 ? 30.672 -6.974 -13.160 1.00 95.56 551 VAL A N 1
ATOM 4316 C CA . VAL A 1 551 ? 31.560 -8.125 -12.937 1.00 95.56 551 VAL A CA 1
ATOM 4317 C C . VAL A 1 551 ? 32.903 -7.915 -13.633 1.00 95.56 551 VAL A C 1
ATOM 4319 O O . VAL A 1 551 ? 33.948 -8.073 -13.002 1.00 95.56 551 VAL A O 1
ATOM 4322 N N . ARG A 1 552 ? 32.904 -7.479 -14.899 1.00 94.94 552 ARG A N 1
ATOM 4323 C CA . ARG A 1 552 ? 34.140 -7.215 -15.655 1.00 94.94 552 ARG A CA 1
ATOM 4324 C C . ARG A 1 552 ? 34.992 -6.108 -15.033 1.00 94.94 552 ARG A C 1
ATOM 4326 O O . ARG A 1 552 ? 36.215 -6.171 -15.099 1.00 94.94 552 ARG A O 1
ATOM 4333 N N . GLN A 1 553 ? 34.359 -5.121 -14.404 1.00 93.50 553 GLN A N 1
ATOM 4334 C CA . GLN A 1 553 ? 35.038 -4.054 -13.661 1.00 93.50 553 GLN A CA 1
ATOM 4335 C C . GLN A 1 553 ? 35.508 -4.486 -12.257 1.00 93.50 553 GLN A C 1
ATOM 4337 O O . GLN A 1 553 ? 36.113 -3.686 -11.538 1.00 93.50 553 GLN A O 1
ATOM 4342 N N . GLY A 1 554 ? 35.243 -5.731 -11.845 1.00 92.56 554 GLY A N 1
ATOM 4343 C CA . GLY A 1 554 ? 35.582 -6.243 -10.518 1.00 92.56 554 GLY A CA 1
ATOM 4344 C C . GLY A 1 554 ? 34.776 -5.585 -9.397 1.00 92.56 554 GLY A C 1
ATOM 4345 O O . GLY A 1 554 ? 35.289 -5.431 -8.286 1.00 92.56 554 GLY A O 1
ATOM 4346 N N . ALA A 1 555 ? 33.553 -5.132 -9.681 1.00 94.38 555 ALA A N 1
ATOM 4347 C CA . ALA A 1 555 ? 32.680 -4.511 -8.694 1.00 94.38 555 ALA A CA 1
ATOM 4348 C C . ALA A 1 555 ? 32.184 -5.533 -7.658 1.00 94.38 555 ALA A C 1
ATOM 4350 O O . ALA A 1 555 ? 31.993 -6.714 -7.948 1.00 94.38 555 ALA A O 1
ATOM 4351 N N . LYS A 1 556 ? 31.913 -5.057 -6.442 1.00 95.94 556 LYS A N 1
ATOM 4352 C CA . LYS A 1 556 ? 31.242 -5.840 -5.404 1.00 95.94 556 LYS A CA 1
ATOM 4353 C C . LYS A 1 556 ? 29.732 -5.746 -5.626 1.00 95.94 556 LYS A C 1
ATOM 4355 O O . LYS A 1 556 ? 29.149 -4.686 -5.409 1.00 95.94 556 LYS A O 1
ATOM 4360 N N . LEU A 1 557 ? 29.097 -6.821 -6.084 1.00 97.31 557 LEU A N 1
ATOM 4361 C CA . LEU A 1 557 ? 27.658 -6.817 -6.363 1.00 97.31 557 LEU A CA 1
ATOM 4362 C C . LEU A 1 557 ? 26.855 -6.758 -5.052 1.00 97.31 557 LEU A C 1
ATOM 4364 O O . LEU A 1 557 ? 27.162 -7.478 -4.106 1.00 97.31 557 LEU A O 1
ATOM 4368 N N . GLU A 1 558 ? 25.819 -5.925 -4.993 1.00 96.69 558 GLU A N 1
ATOM 4369 C CA . GLU A 1 558 ? 24.933 -5.763 -3.834 1.00 96.69 558 GLU A CA 1
ATOM 4370 C C . GLU A 1 558 ? 23.482 -6.110 -4.200 1.00 96.69 558 GLU A C 1
ATOM 4372 O O . GLU A 1 558 ? 22.927 -5.595 -5.178 1.00 96.69 558 GLU A O 1
ATOM 4377 N N . VAL A 1 559 ? 22.842 -6.944 -3.380 1.00 96.75 559 VAL A N 1
ATOM 4378 C CA . VAL A 1 559 ? 21.428 -7.333 -3.500 1.00 96.75 559 VAL A CA 1
ATOM 4379 C C . VAL A 1 559 ? 20.674 -6.818 -2.282 1.00 96.75 559 VAL A C 1
ATOM 4381 O O . VAL A 1 559 ? 20.942 -7.235 -1.153 1.00 96.75 559 VAL A O 1
ATOM 4384 N N . TYR A 1 560 ? 19.710 -5.925 -2.508 1.00 94.88 560 TYR A N 1
ATOM 4385 C CA . TYR A 1 560 ? 18.914 -5.340 -1.434 1.00 94.88 560 TYR A CA 1
ATOM 4386 C C . TYR A 1 560 ? 17.637 -6.146 -1.169 1.00 94.88 560 TYR A C 1
ATOM 4388 O O . TYR A 1 560 ? 16.797 -6.326 -2.054 1.00 94.88 560 TYR A O 1
ATOM 4396 N N . PHE A 1 561 ? 17.467 -6.578 0.078 1.00 93.75 561 PHE A N 1
ATOM 4397 C CA . PHE A 1 561 ? 16.295 -7.302 0.571 1.00 93.75 561 PHE A CA 1
ATOM 4398 C C . PHE A 1 561 ? 15.304 -6.355 1.245 1.00 93.75 561 PHE A C 1
ATOM 4400 O O . PHE A 1 561 ? 15.650 -5.245 1.665 1.00 93.75 561 PHE A O 1
ATOM 4407 N N . PHE A 1 562 ? 14.056 -6.805 1.385 1.00 90.94 562 PHE A N 1
ATOM 4408 C CA . PHE A 1 562 ? 13.070 -6.107 2.208 1.00 90.94 562 PHE A CA 1
ATOM 4409 C C . PHE A 1 562 ? 13.553 -5.976 3.655 1.00 90.94 562 PHE A C 1
ATOM 4411 O O . PHE A 1 562 ? 14.355 -6.779 4.138 1.00 90.94 562 PHE A O 1
ATOM 4418 N N . ALA A 1 563 ? 13.033 -4.965 4.354 1.00 85.06 563 ALA A N 1
ATOM 4419 C CA . ALA A 1 563 ? 13.408 -4.697 5.736 1.00 85.06 563 ALA A CA 1
ATOM 4420 C C . ALA A 1 563 ? 13.246 -5.957 6.608 1.00 85.06 563 ALA A C 1
ATOM 4422 O O . ALA A 1 563 ? 12.190 -6.594 6.595 1.00 85.06 563 ALA A O 1
ATOM 4423 N N . ASN A 1 564 ? 14.290 -6.311 7.362 1.00 85.69 564 ASN A N 1
ATOM 4424 C CA . ASN A 1 564 ? 14.381 -7.510 8.208 1.00 85.69 564 ASN A CA 1
ATOM 4425 C C . ASN A 1 564 ? 14.222 -8.854 7.472 1.00 85.69 564 ASN A C 1
ATOM 4427 O O . ASN A 1 564 ? 13.891 -9.862 8.098 1.00 85.69 564 ASN A O 1
ATOM 4431 N N . SER A 1 565 ? 14.425 -8.888 6.155 1.00 88.69 565 SER A N 1
ATOM 4432 C CA . SER A 1 565 ? 14.176 -10.079 5.327 1.00 88.69 565 SER A CA 1
ATOM 4433 C C . SER A 1 565 ? 15.419 -10.564 4.577 1.00 88.69 565 SER A C 1
ATOM 4435 O O . SER A 1 565 ? 15.302 -11.229 3.551 1.00 88.69 565 SER A O 1
ATOM 4437 N N . LYS A 1 566 ? 16.614 -10.232 5.080 1.00 90.62 566 LYS A N 1
ATOM 4438 C CA . LYS A 1 566 ? 17.893 -10.675 4.512 1.00 90.62 566 LYS A CA 1
ATOM 4439 C C . LYS A 1 566 ? 17.931 -12.204 4.364 1.00 90.62 566 LYS A C 1
ATOM 4441 O O . LYS A 1 566 ? 17.559 -12.918 5.295 1.00 90.62 566 LYS A O 1
ATOM 4446 N N . GLY A 1 567 ? 18.342 -12.678 3.188 1.00 88.50 567 GLY A N 1
ATOM 4447 C CA . GLY A 1 567 ? 18.441 -14.100 2.846 1.00 88.50 567 GLY A CA 1
ATOM 4448 C C . GLY A 1 567 ? 17.108 -14.810 2.576 1.00 88.50 567 GLY A C 1
ATOM 4449 O O . GLY A 1 567 ? 17.117 -15.985 2.220 1.00 88.50 567 GLY A O 1
ATOM 4450 N N . LYS A 1 568 ? 15.961 -14.131 2.717 1.00 89.69 568 LYS A N 1
ATOM 4451 C CA . LYS A 1 568 ? 14.627 -14.727 2.533 1.00 89.69 568 LYS A CA 1
ATOM 4452 C C . LYS A 1 568 ? 14.030 -14.380 1.172 1.00 89.69 568 LYS A C 1
ATOM 4454 O O . LYS A 1 568 ? 14.329 -13.332 0.598 1.00 89.69 568 LYS A O 1
ATOM 4459 N N . GLY A 1 569 ? 13.149 -15.241 0.668 1.00 89.75 569 GLY A N 1
ATOM 4460 C CA . GLY A 1 569 ? 12.385 -14.955 -0.542 1.00 89.75 569 GLY A CA 1
ATOM 4461 C C . GLY A 1 569 ? 13.095 -15.275 -1.850 1.00 89.75 569 GLY A C 1
ATOM 4462 O O . GLY A 1 569 ? 12.589 -14.854 -2.886 1.00 89.75 569 GLY A O 1
ATOM 4463 N N . LYS A 1 570 ? 14.224 -15.990 -1.842 1.00 93.69 570 LYS A N 1
ATOM 4464 C CA . LYS A 1 570 ? 14.901 -16.442 -3.068 1.00 93.69 570 LYS A CA 1
ATOM 4465 C C . LYS A 1 570 ? 14.074 -17.510 -3.791 1.00 93.69 570 LYS A C 1
ATOM 4467 O O . LYS A 1 570 ? 13.322 -18.239 -3.151 1.00 93.69 570 LYS A O 1
ATOM 4472 N N . ALA A 1 571 ? 14.193 -17.571 -5.115 1.00 91.88 571 ALA A N 1
ATOM 4473 C CA . ALA A 1 571 ? 13.688 -18.713 -5.876 1.00 91.88 571 ALA A CA 1
ATOM 4474 C C . ALA A 1 571 ? 14.608 -19.923 -5.667 1.00 91.88 571 ALA A C 1
ATOM 4476 O O . ALA A 1 571 ? 15.767 -19.749 -5.290 1.00 91.88 571 ALA A O 1
ATOM 4477 N N . GLN A 1 572 ? 14.117 -21.135 -5.926 1.00 91.25 572 GLN A N 1
ATOM 4478 C CA . GLN A 1 572 ? 14.950 -22.338 -5.787 1.00 91.25 572 GLN A CA 1
ATOM 4479 C C . GLN A 1 572 ? 16.077 -22.367 -6.823 1.00 91.25 572 GLN A C 1
ATOM 4481 O O . GLN A 1 572 ? 17.195 -22.783 -6.531 1.00 91.25 572 GLN A O 1
ATOM 4486 N N . SER A 1 573 ? 15.777 -21.936 -8.047 1.00 90.81 573 SER A N 1
ATOM 4487 C CA . SER A 1 573 ? 16.742 -21.791 -9.132 1.00 90.81 573 SER A CA 1
ATOM 4488 C C . SER A 1 573 ? 16.202 -20.836 -10.196 1.00 90.81 573 SER A C 1
ATOM 4490 O O . SER A 1 573 ? 15.017 -20.493 -10.211 1.00 90.81 573 SER A O 1
ATOM 4492 N N . PHE A 1 574 ? 17.048 -20.442 -11.148 1.00 89.81 574 PHE A N 1
ATOM 4493 C CA . PHE A 1 574 ? 16.585 -19.642 -12.282 1.00 89.81 574 PHE A CA 1
ATOM 4494 C C . PHE A 1 574 ? 15.572 -20.404 -13.158 1.00 89.81 574 PHE A C 1
ATOM 4496 O O . PHE A 1 574 ? 14.620 -19.808 -13.649 1.00 89.81 574 PHE A O 1
ATOM 4503 N N . GLY A 1 575 ? 15.715 -21.729 -13.295 1.00 85.38 575 GLY A N 1
ATOM 4504 C CA . GLY A 1 575 ? 14.792 -22.560 -14.081 1.00 85.38 575 GLY A CA 1
ATOM 4505 C C . GLY A 1 575 ? 13.395 -22.700 -13.463 1.00 85.38 575 GLY A C 1
ATOM 4506 O O . GLY A 1 575 ? 12.420 -22.907 -14.181 1.00 85.38 575 GLY A O 1
ATOM 4507 N N . THR A 1 576 ? 13.268 -22.538 -12.144 1.00 89.12 576 THR A N 1
ATOM 4508 C CA . THR A 1 576 ? 11.977 -22.612 -11.435 1.00 89.12 576 THR A CA 1
ATOM 4509 C C . THR A 1 576 ? 11.305 -21.251 -11.254 1.00 89.12 576 THR A C 1
ATOM 4511 O O . THR A 1 576 ? 10.130 -21.195 -10.900 1.00 89.12 576 THR A O 1
ATOM 4514 N N . CYS A 1 577 ? 11.994 -20.141 -11.540 1.00 89.62 577 CYS A N 1
ATOM 4515 C CA . CYS A 1 577 ? 11.474 -18.786 -11.331 1.00 89.62 577 CYS A CA 1
ATOM 4516 C C . CYS A 1 577 ? 10.110 -18.551 -11.991 1.00 89.62 577 CYS A C 1
ATOM 4518 O O . CYS A 1 577 ? 9.186 -18.065 -11.332 1.00 89.62 577 CYS A O 1
ATOM 4520 N N . GLY A 1 578 ? 9.968 -18.939 -13.260 1.00 88.31 578 GLY A N 1
ATOM 4521 C CA . GLY A 1 578 ? 8.727 -18.767 -14.004 1.00 88.31 578 GLY A CA 1
ATOM 4522 C C . GLY A 1 578 ? 7.552 -19.565 -13.431 1.00 88.31 578 GLY A C 1
ATOM 4523 O O . GLY A 1 578 ? 6.475 -19.007 -13.220 1.00 88.31 578 GLY A O 1
ATOM 4524 N N . SER A 1 579 ? 7.748 -20.848 -13.115 1.00 89.62 579 SER A N 1
ATOM 4525 C CA . SER A 1 579 ? 6.688 -21.693 -12.545 1.00 89.62 579 SER A CA 1
ATOM 4526 C C . SER A 1 579 ? 6.325 -21.276 -11.118 1.00 89.62 579 SER A C 1
ATOM 4528 O O . SER A 1 579 ? 5.143 -21.225 -10.768 1.00 89.62 579 SER A O 1
ATOM 4530 N N . GLU A 1 580 ? 7.312 -20.890 -10.306 1.00 92.25 580 GLU A N 1
ATOM 4531 C CA . GLU A 1 580 ? 7.076 -20.336 -8.975 1.00 92.25 580 GLU A CA 1
ATOM 4532 C C . GLU A 1 580 ? 6.318 -18.997 -9.038 1.00 92.25 580 GLU A C 1
ATOM 4534 O O . GLU A 1 580 ? 5.439 -18.758 -8.208 1.00 92.25 580 GLU A O 1
ATOM 4539 N N . HIS A 1 581 ? 6.614 -18.131 -10.018 1.00 92.44 581 HIS A N 1
ATOM 4540 C CA . HIS A 1 581 ? 5.879 -16.878 -10.238 1.00 92.44 581 HIS A CA 1
ATOM 4541 C C . HIS A 1 581 ? 4.415 -17.140 -10.589 1.00 92.44 581 HIS A C 1
ATOM 4543 O O . HIS A 1 581 ? 3.527 -16.584 -9.940 1.00 92.44 581 HIS A O 1
ATOM 4549 N N . LEU A 1 582 ? 4.155 -18.038 -11.544 1.00 92.12 582 LEU A N 1
ATOM 4550 C CA . LEU A 1 582 ? 2.792 -18.438 -11.900 1.00 92.12 582 LEU A CA 1
ATOM 4551 C C . LEU A 1 582 ? 2.046 -19.027 -10.701 1.00 92.12 582 LEU A C 1
ATOM 4553 O O . LEU A 1 582 ? 0.882 -18.691 -10.487 1.00 92.12 582 LEU A O 1
ATOM 4557 N N . ARG A 1 583 ? 2.711 -19.850 -9.877 1.00 93.81 583 ARG A N 1
ATOM 4558 C CA . ARG A 1 583 ? 2.114 -20.378 -8.641 1.00 93.81 583 ARG A CA 1
ATOM 4559 C C . ARG A 1 583 ? 1.742 -19.248 -7.682 1.00 93.81 583 ARG A C 1
ATOM 4561 O O . ARG A 1 583 ? 0.621 -19.239 -7.180 1.00 93.81 583 ARG A O 1
ATOM 4568 N N . ARG A 1 584 ? 2.635 -18.278 -7.444 1.00 93.75 584 ARG A N 1
ATOM 4569 C CA . ARG A 1 584 ? 2.342 -17.111 -6.588 1.00 93.75 584 ARG A CA 1
ATOM 4570 C C . ARG A 1 584 ? 1.163 -16.302 -7.124 1.00 93.75 584 ARG A C 1
ATOM 4572 O O . ARG A 1 584 ? 0.244 -16.006 -6.363 1.00 93.75 584 ARG A O 1
ATOM 4579 N N . GLU A 1 585 ? 1.151 -15.978 -8.416 1.00 91.12 585 GLU A N 1
ATOM 4580 C CA . GLU A 1 585 ? 0.037 -15.249 -9.033 1.00 91.12 585 GLU A CA 1
ATOM 4581 C C . GLU A 1 585 ? -1.281 -16.025 -8.955 1.00 91.12 585 GLU A C 1
ATOM 4583 O O . GLU A 1 585 ? -2.314 -15.435 -8.638 1.00 91.12 585 GLU A O 1
ATOM 4588 N N . ALA A 1 586 ? -1.261 -17.335 -9.209 1.00 91.88 586 ALA A N 1
ATOM 4589 C CA . ALA A 1 586 ? -2.446 -18.182 -9.127 1.00 91.88 586 ALA A CA 1
ATOM 4590 C C . ALA A 1 586 ? -3.036 -18.190 -7.712 1.00 91.88 586 ALA A C 1
ATOM 4592 O O . ALA A 1 586 ? -4.253 -18.081 -7.568 1.00 91.88 586 ALA A O 1
ATOM 4593 N N . LEU A 1 587 ? -2.187 -18.248 -6.676 1.00 92.69 587 LEU A N 1
ATOM 4594 C CA . LEU A 1 587 ? -2.627 -18.128 -5.287 1.00 92.69 587 LEU A CA 1
ATOM 4595 C C . LEU A 1 587 ? -3.291 -16.771 -5.044 1.00 92.69 587 LEU A C 1
ATOM 4597 O O . LEU A 1 587 ? -4.457 -16.737 -4.661 1.00 92.69 587 LEU A O 1
ATOM 4601 N N . TRP A 1 588 ? -2.615 -15.659 -5.347 1.00 87.56 588 TRP A N 1
ATOM 4602 C CA . TRP A 1 588 ? -3.159 -14.312 -5.114 1.00 87.56 588 TRP A CA 1
ATOM 4603 C C . TRP A 1 588 ? -4.422 -13.987 -5.931 1.00 87.56 588 TRP A C 1
ATOM 4605 O O . TRP A 1 588 ? -5.185 -13.098 -5.552 1.00 87.56 588 TRP A O 1
ATOM 4615 N N . ARG A 1 589 ? -4.674 -14.696 -7.040 1.00 88.00 589 ARG A N 1
ATOM 4616 C CA . ARG A 1 589 ? -5.889 -14.545 -7.862 1.00 88.00 589 ARG A CA 1
ATOM 4617 C C . ARG A 1 589 ? -7.094 -15.344 -7.349 1.00 88.00 589 ARG A C 1
ATOM 4619 O O . ARG A 1 589 ? -8.189 -15.130 -7.877 1.00 88.00 589 ARG A O 1
ATOM 4626 N N . ARG A 1 590 ? -6.933 -16.223 -6.349 1.00 89.50 590 ARG A N 1
ATOM 4627 C CA . ARG A 1 590 ? -8.032 -17.009 -5.757 1.00 89.50 590 ARG A CA 1
ATOM 4628 C C . ARG A 1 590 ? -9.110 -16.088 -5.182 1.00 89.50 590 ARG A C 1
ATOM 4630 O O . ARG A 1 590 ? -8.908 -15.409 -4.174 1.00 89.50 590 ARG A O 1
ATOM 4637 N N . ARG A 1 591 ? -10.269 -16.039 -5.846 1.00 87.19 591 ARG A N 1
ATOM 4638 C CA . ARG A 1 591 ? -11.410 -15.196 -5.440 1.00 87.19 591 ARG A CA 1
ATOM 4639 C C . ARG A 1 591 ? -12.228 -15.828 -4.318 1.00 87.19 591 ARG A C 1
ATOM 4641 O O . ARG A 1 591 ? -12.938 -15.111 -3.617 1.00 87.19 591 ARG A O 1
ATOM 4648 N N . GLU A 1 592 ? -12.082 -17.134 -4.115 1.00 90.88 592 GLU A N 1
ATOM 4649 C CA . GLU A 1 592 ? -12.781 -17.936 -3.109 1.00 90.88 592 GLU A CA 1
ATOM 4650 C C . GLU A 1 592 ? -12.516 -17.431 -1.685 1.00 90.88 592 GLU A C 1
ATOM 4652 O O . GLU A 1 592 ? -13.379 -17.546 -0.813 1.00 90.88 592 GLU A O 1
ATOM 4657 N N . PHE A 1 593 ? -11.356 -16.801 -1.462 1.00 91.12 593 PHE A N 1
ATOM 4658 C CA . PHE A 1 593 ? -11.023 -16.149 -0.199 1.00 91.12 593 PHE A CA 1
ATOM 4659 C C . PHE A 1 593 ? -12.075 -15.114 0.220 1.00 91.12 593 PHE A C 1
ATOM 4661 O O . PHE A 1 593 ? -12.483 -15.093 1.380 1.00 91.12 593 PHE A O 1
ATOM 4668 N N . GLN A 1 594 ? -12.570 -14.297 -0.717 1.00 87.44 594 GLN A N 1
ATOM 4669 C CA . GLN A 1 594 ? -13.548 -13.245 -0.409 1.00 87.44 594 GLN A CA 1
ATOM 4670 C C . GLN A 1 594 ? -14.913 -13.819 -0.005 1.00 87.44 594 GLN A C 1
ATOM 4672 O O . GLN A 1 594 ? -15.674 -13.167 0.702 1.00 87.44 594 GLN A O 1
ATOM 4677 N N . SER A 1 595 ? -15.219 -15.050 -0.415 1.00 90.06 595 SER A N 1
ATOM 4678 C CA . SER A 1 595 ? -16.418 -15.789 -0.001 1.00 90.06 595 SER A CA 1
ATOM 4679 C C . SER A 1 595 ? -16.199 -16.694 1.218 1.00 90.06 595 SER A C 1
ATOM 4681 O O . SER A 1 595 ? -17.138 -17.351 1.659 1.00 90.06 595 SER A O 1
ATOM 4683 N N . SER A 1 596 ? -14.980 -16.771 1.760 1.00 91.88 596 SER A N 1
ATOM 4684 C CA . SER A 1 596 ? -14.670 -17.659 2.884 1.00 91.88 596 SER A CA 1
ATOM 4685 C C . SER A 1 596 ? -15.342 -17.203 4.182 1.00 91.88 596 SER A C 1
ATOM 4687 O O . SER A 1 596 ? -15.490 -16.005 4.421 1.00 91.88 596 SER A O 1
ATOM 4689 N N . ALA A 1 597 ? -15.697 -18.159 5.050 1.00 90.06 597 ALA A N 1
ATOM 4690 C CA . ALA A 1 597 ? -16.249 -17.856 6.372 1.00 90.06 597 ALA A CA 1
ATOM 4691 C C . ALA A 1 597 ? -15.311 -16.939 7.174 1.00 90.06 597 ALA A C 1
ATOM 4693 O O . ALA A 1 597 ? -15.762 -15.921 7.678 1.00 90.06 597 ALA A O 1
ATOM 4694 N N . LEU A 1 598 ? -13.999 -17.221 7.160 1.00 89.00 598 LEU A N 1
ATOM 4695 C CA . LEU A 1 598 ? -12.977 -16.410 7.829 1.00 89.00 598 LEU A CA 1
ATOM 4696 C C . LEU A 1 598 ? -13.017 -14.932 7.403 1.00 89.00 598 LEU A C 1
ATOM 4698 O O . LEU A 1 598 ? -12.992 -14.038 8.246 1.00 89.00 598 LEU A O 1
ATOM 4702 N N . PHE A 1 599 ? -13.082 -14.663 6.095 1.00 89.62 599 PHE A N 1
ATOM 4703 C CA . PHE A 1 599 ? -13.128 -13.291 5.589 1.00 89.62 599 PHE A CA 1
ATOM 4704 C C . PHE A 1 599 ? -14.475 -12.618 5.876 1.00 89.62 599 PHE A C 1
ATOM 4706 O O . PHE A 1 599 ? -14.504 -11.446 6.240 1.00 89.62 599 PHE A O 1
ATOM 4713 N N . GLN A 1 600 ? -15.587 -13.349 5.753 1.00 89.62 600 GLN A N 1
ATOM 4714 C CA . GLN A 1 600 ? -16.925 -12.832 6.057 1.00 89.62 600 GLN A CA 1
ATOM 4715 C C . GLN A 1 600 ? -17.112 -12.539 7.552 1.00 89.62 600 GLN A C 1
ATOM 4717 O O . GLN A 1 600 ? -17.740 -11.542 7.901 1.00 89.62 600 GLN A O 1
ATOM 4722 N N . ASP A 1 601 ? -16.535 -13.359 8.430 1.00 85.88 601 ASP A N 1
ATOM 4723 C CA . ASP A 1 601 ? -16.487 -13.113 9.872 1.00 85.88 601 ASP A CA 1
ATOM 4724 C C . ASP A 1 601 ? -15.686 -11.846 10.172 1.00 85.88 601 ASP A C 1
ATOM 4726 O O . ASP A 1 601 ? -16.197 -10.952 10.839 1.00 85.88 601 ASP A O 1
ATOM 4730 N N . ALA A 1 602 ? -14.489 -11.702 9.593 1.00 85.75 602 ALA A N 1
ATOM 4731 C CA . ALA A 1 602 ? -13.687 -10.489 9.748 1.00 85.75 602 ALA A CA 1
ATOM 4732 C C . ALA A 1 602 ? -14.411 -9.232 9.222 1.00 85.75 602 ALA A C 1
ATOM 4734 O O . ALA A 1 602 ? -14.387 -8.189 9.876 1.00 85.75 602 ALA A O 1
ATOM 4735 N N . LEU A 1 603 ? -15.097 -9.320 8.075 1.00 85.38 603 LEU A N 1
ATOM 4736 C CA . LEU A 1 603 ? -15.929 -8.234 7.541 1.00 85.38 603 LEU A CA 1
ATOM 4737 C C . LEU A 1 603 ? -17.044 -7.840 8.510 1.00 85.38 603 LEU A C 1
ATOM 4739 O O . LEU A 1 603 ? -17.162 -6.660 8.838 1.00 85.38 603 LEU A O 1
ATOM 4743 N N . ARG A 1 604 ? -17.816 -8.814 9.013 1.00 81.38 604 ARG A N 1
ATOM 4744 C CA . ARG A 1 604 ? -18.861 -8.578 10.025 1.00 81.38 604 ARG A CA 1
ATOM 4745 C C . ARG A 1 604 ? -18.301 -7.969 11.306 1.00 81.38 604 ARG A C 1
ATOM 4747 O O . ARG A 1 604 ? -18.986 -7.178 11.946 1.00 81.38 604 ARG A O 1
ATOM 4754 N N . SER A 1 605 ? -17.070 -8.320 11.656 1.00 76.94 605 SER A N 1
ATOM 4755 C CA . SER A 1 605 ? -16.362 -7.789 12.815 1.00 76.94 605 SER A CA 1
ATOM 4756 C C . SER A 1 605 ? -15.809 -6.375 12.624 1.00 76.94 605 SER A C 1
ATOM 4758 O O . SER A 1 605 ? -15.356 -5.797 13.602 1.00 76.94 605 SER A O 1
ATOM 4760 N N . GLY A 1 606 ? -15.864 -5.787 11.423 1.00 77.81 606 GLY A N 1
ATOM 4761 C CA . GLY A 1 606 ? -15.390 -4.419 11.182 1.00 77.81 606 GLY A CA 1
ATOM 4762 C C . GLY A 1 606 ? -14.042 -4.326 10.464 1.00 77.81 606 GLY A C 1
ATOM 4763 O O . GLY A 1 606 ? -13.376 -3.297 10.552 1.00 77.81 606 GLY A O 1
ATOM 4764 N N . LEU A 1 607 ? -13.629 -5.357 9.715 1.00 82.50 607 LEU A N 1
ATOM 4765 C CA . LEU A 1 607 ? -12.432 -5.307 8.859 1.00 82.50 607 LEU A CA 1
ATOM 4766 C C . LEU A 1 607 ? -12.422 -4.061 7.952 1.00 82.50 607 LEU A C 1
ATOM 4768 O O . LEU A 1 607 ? -11.377 -3.436 7.815 1.00 82.50 607 LEU A O 1
ATOM 4772 N N . GLU A 1 608 ? -13.561 -3.659 7.375 1.00 81.12 608 GLU A N 1
ATOM 4773 C CA . GLU A 1 608 ? -13.662 -2.480 6.486 1.00 81.12 608 GLU A CA 1
ATOM 4774 C C . GLU A 1 608 ? -13.418 -1.139 7.193 1.00 81.12 608 GLU A C 1
ATOM 4776 O O . GLU A 1 608 ? -13.043 -0.159 6.551 1.00 81.12 608 GLU A O 1
ATOM 4781 N N . GLU A 1 609 ? -13.571 -1.095 8.517 1.00 76.00 609 GLU A N 1
ATOM 4782 C CA . GLU A 1 609 ? -13.324 0.102 9.328 1.00 76.00 609 GLU A CA 1
ATOM 4783 C C . GLU A 1 609 ? -11.818 0.358 9.523 1.00 76.00 609 GLU A C 1
ATOM 4785 O O . GLU A 1 609 ? -11.400 1.445 9.936 1.00 76.00 609 GLU A O 1
ATOM 4790 N N . LEU A 1 610 ? -10.969 -0.620 9.183 1.00 73.75 610 LEU A N 1
ATOM 4791 C CA . LEU A 1 610 ? -9.520 -0.461 9.174 1.00 73.75 610 LEU A CA 1
ATOM 4792 C C . LEU A 1 610 ? -9.084 0.404 7.989 1.00 73.75 610 LEU A C 1
ATOM 4794 O O . LEU A 1 610 ? -8.682 -0.107 6.953 1.00 73.75 610 LEU A O 1
ATOM 4798 N N . SER A 1 611 ? -9.066 1.726 8.152 1.00 63.31 611 SER A N 1
ATOM 4799 C CA . SER A 1 611 ? -8.668 2.652 7.074 1.00 63.31 611 SER A CA 1
ATOM 4800 C C . SER A 1 611 ? -7.401 2.227 6.301 1.00 63.31 611 SER A C 1
ATOM 4802 O O . SER A 1 611 ? -7.418 2.123 5.077 1.00 63.31 611 SER A O 1
ATOM 4804 N N . LYS A 1 612 ? -6.293 1.972 7.013 1.00 61.78 612 LYS A N 1
ATOM 4805 C CA . LYS A 1 612 ? -4.962 1.689 6.435 1.00 61.78 612 LYS A CA 1
ATOM 4806 C C . LYS A 1 612 ? -4.436 0.289 6.769 1.00 61.78 612 LYS A C 1
ATOM 4808 O O . LYS A 1 612 ? -3.587 -0.231 6.045 1.00 61.78 612 LYS A O 1
ATOM 4813 N N . GLY A 1 613 ? -4.967 -0.334 7.824 1.00 61.97 613 GLY A N 1
ATOM 4814 C CA . GLY A 1 613 ? -4.682 -1.721 8.203 1.00 61.97 613 GLY A CA 1
ATOM 4815 C C . GLY A 1 613 ? -5.365 -2.749 7.299 1.00 61.97 613 GLY A C 1
ATOM 4816 O O . GLY A 1 613 ? -4.853 -3.859 7.176 1.00 61.97 613 GLY A O 1
ATOM 4817 N N . TYR A 1 614 ? -6.444 -2.371 6.595 1.00 75.25 614 TYR A N 1
ATOM 4818 C CA . TYR A 1 614 ? -7.261 -3.295 5.800 1.00 75.25 614 TYR A CA 1
ATOM 4819 C C . TYR A 1 614 ? -6.445 -4.162 4.846 1.00 75.25 614 TYR A C 1
ATOM 4821 O O . TYR A 1 614 ? -6.595 -5.374 4.862 1.00 75.25 614 TYR A O 1
ATOM 4829 N N . SER A 1 615 ? -5.553 -3.582 4.031 1.00 76.94 615 SER A N 1
ATOM 4830 C CA . SER A 1 615 ? -4.796 -4.376 3.049 1.00 76.94 615 SER A CA 1
ATOM 4831 C C . SER A 1 615 ? -3.855 -5.377 3.717 1.00 76.94 615 SER A C 1
ATOM 4833 O O . SER A 1 615 ? -3.760 -6.511 3.266 1.00 76.94 615 SER A O 1
ATOM 4835 N N . ARG A 1 616 ? -3.166 -4.972 4.791 1.00 77.94 616 ARG A N 1
ATOM 4836 C CA . ARG A 1 616 ? -2.221 -5.848 5.503 1.00 77.94 616 ARG A CA 1
ATOM 4837 C C . ARG A 1 616 ? -2.961 -6.954 6.241 1.00 77.94 616 ARG A C 1
ATOM 4839 O O . ARG A 1 616 ? -2.511 -8.094 6.264 1.00 77.94 616 ARG A O 1
ATOM 4846 N N . GLU A 1 617 ? -4.095 -6.608 6.833 1.00 83.69 617 GLU A N 1
ATOM 4847 C CA . GLU A 1 617 ? -4.926 -7.557 7.556 1.00 83.69 617 GLU A CA 1
ATOM 4848 C C . GLU A 1 617 ? -5.628 -8.524 6.606 1.00 83.69 617 GLU A C 1
ATOM 4850 O O . GLU A 1 617 ? -5.642 -9.726 6.843 1.00 83.69 617 GLU A O 1
ATOM 4855 N N . LYS A 1 618 ? -6.078 -8.034 5.451 1.00 85.12 618 LYS A N 1
ATOM 4856 C CA . LYS A 1 618 ? -6.552 -8.865 4.348 1.00 85.12 618 LYS A CA 1
ATOM 4857 C C . LYS A 1 618 ? -5.483 -9.853 3.881 1.00 85.12 618 LYS A C 1
ATOM 4859 O O . LYS A 1 618 ? -5.810 -11.019 3.693 1.00 85.12 618 LYS A O 1
ATOM 4864 N N . ASP A 1 619 ? -4.227 -9.424 3.736 1.00 85.69 619 ASP A N 1
ATOM 4865 C CA . ASP A 1 619 ? -3.120 -10.315 3.362 1.00 85.69 619 ASP A CA 1
ATOM 4866 C C . ASP A 1 619 ? -2.858 -11.384 4.438 1.00 85.69 619 ASP A C 1
ATOM 4868 O O . ASP A 1 619 ? -2.595 -12.540 4.108 1.00 85.69 619 ASP A O 1
ATOM 4872 N N . ARG A 1 620 ? -2.965 -11.033 5.727 1.00 87.50 620 ARG A N 1
ATOM 4873 C CA . ARG A 1 620 ? -2.841 -11.991 6.843 1.00 87.50 620 ARG A CA 1
ATOM 4874 C C . ARG A 1 620 ? -3.965 -13.018 6.836 1.00 87.50 620 ARG A C 1
ATOM 4876 O O . ARG A 1 620 ? -3.684 -14.212 6.820 1.00 87.50 620 ARG A O 1
ATOM 4883 N N . LEU A 1 621 ? -5.214 -12.558 6.765 1.00 89.75 621 LEU A N 1
ATOM 4884 C CA . LEU A 1 621 ? -6.392 -13.419 6.660 1.00 89.75 621 LEU A CA 1
ATOM 4885 C C . LEU A 1 621 ? -6.307 -14.328 5.431 1.00 89.75 621 LEU A C 1
ATOM 4887 O O . LEU A 1 621 ? -6.674 -15.497 5.502 1.00 89.75 621 LEU A O 1
ATOM 4891 N N . PHE A 1 622 ? -5.787 -13.814 4.316 1.00 91.12 622 PHE A N 1
ATOM 4892 C CA . PHE A 1 622 ? -5.567 -14.599 3.108 1.00 91.12 622 PHE A CA 1
ATOM 4893 C C . PHE A 1 622 ? -4.549 -15.720 3.344 1.00 91.12 622 PHE A C 1
ATOM 4895 O O . PHE A 1 622 ? -4.819 -16.872 3.007 1.00 91.12 622 PHE A O 1
ATOM 4902 N N . LEU A 1 623 ? -3.409 -15.419 3.973 1.00 89.31 623 LEU A N 1
ATOM 4903 C CA . LEU A 1 623 ? -2.414 -16.434 4.331 1.00 89.31 623 LEU A CA 1
ATOM 4904 C C . LEU A 1 623 ? -2.978 -17.475 5.307 1.00 89.31 623 LEU A C 1
ATOM 4906 O O . LEU A 1 623 ? -2.706 -18.664 5.141 1.00 89.31 623 LEU A O 1
ATOM 4910 N N . ASP A 1 624 ? -3.771 -17.051 6.289 1.00 89.88 624 ASP A N 1
ATOM 4911 C CA . ASP A 1 624 ? -4.384 -17.938 7.284 1.00 89.88 624 ASP A CA 1
ATOM 4912 C C . ASP A 1 624 ? -5.519 -18.795 6.709 1.00 89.88 624 ASP A C 1
ATOM 4914 O O . ASP A 1 624 ? -5.757 -19.904 7.190 1.00 89.88 624 ASP A O 1
ATOM 4918 N N . TRP A 1 625 ? -6.179 -18.329 5.651 1.00 94.00 625 TRP A N 1
ATOM 4919 C CA . TRP A 1 625 ? -7.166 -19.099 4.896 1.00 94.00 625 TRP A CA 1
ATOM 4920 C C . TRP A 1 625 ? -6.527 -20.170 4.000 1.00 94.00 625 TRP A C 1
ATOM 4922 O O . TRP A 1 625 ? -7.132 -21.215 3.756 1.00 94.00 625 TRP A O 1
ATOM 4932 N N . LEU A 1 626 ? -5.309 -19.936 3.502 1.00 93.62 626 LEU A N 1
ATOM 4933 C CA . LEU A 1 626 ? -4.647 -20.874 2.599 1.00 93.62 626 LEU A CA 1
ATOM 4934 C C . LEU A 1 626 ? -4.304 -22.215 3.277 1.00 93.62 626 LEU A C 1
ATOM 4936 O O . LEU A 1 626 ? -3.961 -22.234 4.469 1.00 93.62 626 LEU A O 1
ATOM 4940 N N . PRO A 1 627 ? -4.299 -23.323 2.501 1.00 93.81 627 PRO A N 1
ATOM 4941 C CA . PRO A 1 627 ? -3.751 -24.602 2.943 1.00 93.81 627 PRO A CA 1
ATOM 4942 C C . PRO A 1 627 ? -2.311 -24.458 3.470 1.00 93.81 627 PRO A C 1
ATOM 4944 O O . PRO A 1 627 ? -1.577 -23.601 2.964 1.00 93.81 627 PRO A O 1
ATOM 4947 N N . PRO A 1 628 ? -1.872 -25.293 4.434 1.00 92.81 628 PRO A N 1
ATOM 4948 C CA . PRO A 1 628 ? -0.553 -25.172 5.063 1.00 92.81 628 PRO A CA 1
ATOM 4949 C C . PRO A 1 628 ? 0.612 -25.084 4.067 1.00 92.81 628 PRO A C 1
ATOM 4951 O O . PRO A 1 628 ? 1.463 -24.208 4.210 1.00 92.81 628 PRO A O 1
ATOM 4954 N N . ASP A 1 629 ? 0.601 -25.908 3.018 1.00 92.88 629 ASP A N 1
ATOM 4955 C CA . ASP A 1 629 ? 1.665 -25.939 2.006 1.00 92.88 629 ASP A CA 1
ATOM 4956 C C . ASP A 1 629 ? 1.722 -24.653 1.167 1.00 92.88 629 ASP A C 1
ATOM 4958 O O . ASP A 1 629 ? 2.799 -24.116 0.904 1.00 92.88 629 ASP A O 1
ATOM 4962 N N . ASP A 1 630 ? 0.562 -24.126 0.760 1.00 93.31 630 ASP A N 1
ATOM 4963 C CA . ASP A 1 630 ? 0.467 -22.878 -0.008 1.00 93.31 630 ASP A CA 1
ATOM 4964 C C . ASP A 1 630 ? 0.838 -21.666 0.859 1.00 93.31 630 ASP A C 1
ATOM 4966 O O . ASP A 1 630 ? 1.531 -20.751 0.403 1.00 93.31 630 ASP A O 1
ATOM 4970 N N . ARG A 1 631 ? 0.430 -21.677 2.134 1.00 92.81 631 ARG A N 1
ATOM 4971 C CA . ARG A 1 631 ? 0.809 -20.663 3.125 1.00 92.81 631 ARG A CA 1
ATOM 4972 C C . ARG A 1 631 ? 2.317 -20.647 3.342 1.00 92.81 631 ARG A C 1
ATOM 4974 O O . ARG A 1 631 ?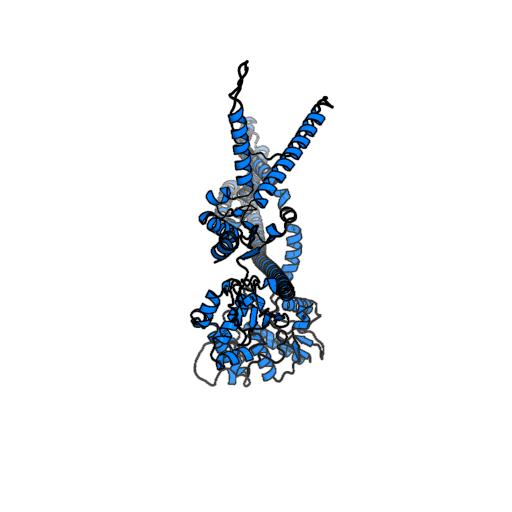 2.914 -19.570 3.337 1.00 92.81 631 ARG A O 1
ATOM 4981 N N . GLN A 1 632 ? 2.923 -21.817 3.534 1.00 91.88 632 GLN A N 1
ATOM 4982 C CA . GLN A 1 632 ? 4.360 -21.942 3.750 1.00 91.88 632 GLN A CA 1
ATOM 4983 C C . GLN A 1 632 ? 5.133 -21.481 2.511 1.00 91.88 632 GLN A C 1
ATOM 4985 O O . GLN A 1 632 ? 6.009 -20.629 2.627 1.00 91.88 632 GLN A O 1
ATOM 4990 N N . PHE A 1 633 ? 4.716 -21.909 1.317 1.00 92.38 633 PHE A N 1
ATOM 4991 C CA . PHE A 1 633 ? 5.298 -21.452 0.053 1.00 92.38 633 PHE A CA 1
ATOM 4992 C C . PHE A 1 633 ? 5.274 -19.919 -0.106 1.00 92.38 633 PHE A C 1
ATOM 4994 O O . PHE A 1 633 ? 6.277 -19.314 -0.500 1.00 92.38 633 PHE A O 1
ATOM 5001 N N . LEU A 1 634 ? 4.152 -19.262 0.218 1.00 91.00 634 LEU A N 1
ATOM 5002 C CA . LEU A 1 634 ? 4.070 -17.798 0.160 1.00 91.00 634 LEU A CA 1
ATOM 5003 C C . LEU A 1 634 ? 4.916 -17.113 1.237 1.00 91.00 634 LEU A C 1
ATOM 5005 O O . LEU A 1 634 ? 5.498 -16.067 0.951 1.00 91.00 634 LEU A O 1
ATOM 5009 N N . ARG A 1 635 ? 5.009 -17.684 2.445 1.00 88.94 635 ARG A N 1
ATOM 5010 C CA . ARG A 1 635 ? 5.875 -17.176 3.524 1.00 88.94 635 ARG A CA 1
ATOM 5011 C C . ARG A 1 635 ? 7.349 -17.262 3.143 1.00 88.94 635 ARG A C 1
ATOM 5013 O O . ARG A 1 635 ? 8.051 -16.260 3.259 1.00 88.94 635 ARG A O 1
ATOM 5020 N N . ASP A 1 636 ? 7.786 -18.400 2.615 1.00 88.38 636 ASP A N 1
ATOM 5021 C CA . ASP A 1 636 ? 9.164 -18.614 2.156 1.00 88.38 636 ASP A CA 1
ATOM 5022 C C . ASP A 1 636 ? 9.510 -17.723 0.963 1.00 88.38 636 ASP A C 1
ATOM 5024 O O . ASP A 1 636 ? 10.654 -17.304 0.792 1.00 88.38 636 ASP A O 1
ATOM 5028 N N . SER A 1 637 ? 8.495 -17.347 0.183 1.00 88.00 637 SER A N 1
ATOM 5029 C CA . SER A 1 637 ? 8.617 -16.383 -0.903 1.00 88.00 637 SER A CA 1
ATOM 5030 C C . SER A 1 637 ? 8.752 -14.924 -0.439 1.00 88.00 637 SER A C 1
ATOM 5032 O O . SER A 1 637 ? 9.042 -14.070 -1.279 1.00 88.00 637 SER A O 1
ATOM 5034 N N . GLN A 1 638 ? 8.572 -14.579 0.838 1.00 86.88 638 GLN A N 1
ATOM 5035 C CA . GLN A 1 638 ? 8.713 -13.189 1.289 1.00 86.88 638 GLN A CA 1
ATOM 5036 C C . GLN A 1 638 ? 10.183 -12.783 1.468 1.00 86.88 638 GLN A C 1
ATOM 5038 O O . GLN A 1 638 ? 10.971 -13.510 2.061 1.00 86.88 638 GLN A O 1
ATOM 5043 N N . GLY A 1 639 ? 10.544 -11.583 1.000 1.00 86.06 639 GLY A N 1
ATOM 5044 C CA . GLY A 1 639 ? 11.854 -10.960 1.255 1.00 86.06 639 GLY A CA 1
ATOM 5045 C C . GLY A 1 639 ? 12.506 -10.316 0.032 1.00 86.06 639 GLY A C 1
ATOM 5046 O O . GLY A 1 639 ? 13.262 -9.355 0.177 1.00 86.06 639 GLY A O 1
ATOM 5047 N N . LEU A 1 640 ? 12.123 -10.773 -1.160 1.00 90.94 640 LEU A N 1
ATOM 5048 C CA . LEU A 1 640 ? 12.494 -10.206 -2.455 1.00 90.94 640 LEU A CA 1
ATOM 5049 C C . LEU A 1 640 ? 11.237 -9.941 -3.288 1.00 90.94 640 LEU A C 1
ATOM 5051 O O . LEU A 1 640 ? 10.255 -10.682 -3.207 1.00 90.94 640 LEU A O 1
ATOM 5055 N N . GLY A 1 641 ? 11.266 -8.884 -4.098 1.00 87.81 641 GLY A N 1
ATOM 5056 C CA . GLY A 1 641 ? 10.239 -8.617 -5.104 1.00 87.81 641 GLY A CA 1
ATOM 5057 C C . GLY A 1 641 ? 10.257 -9.641 -6.242 1.00 87.81 641 GLY A C 1
ATOM 5058 O O . GLY A 1 641 ? 11.250 -10.330 -6.452 1.00 87.81 641 GLY A O 1
ATOM 5059 N N . GLU A 1 642 ? 9.171 -9.714 -7.014 1.00 87.38 642 GLU A N 1
ATOM 5060 C CA . GLU A 1 642 ? 9.011 -10.729 -8.070 1.00 87.38 642 GLU A CA 1
ATOM 5061 C C . GLU A 1 642 ? 10.147 -10.723 -9.100 1.00 87.38 642 GLU A C 1
ATOM 5063 O O . GLU A 1 642 ? 10.754 -11.763 -9.335 1.00 87.38 642 GLU A O 1
ATOM 5068 N N . SER A 1 643 ? 10.505 -9.559 -9.652 1.00 88.31 643 SER A N 1
ATOM 5069 C CA . SER A 1 643 ? 11.646 -9.461 -10.575 1.00 88.31 643 SER A CA 1
ATOM 5070 C C . SER A 1 643 ? 12.985 -9.745 -9.884 1.00 88.31 643 SER A C 1
ATOM 5072 O O . SER A 1 643 ? 13.861 -10.357 -10.487 1.00 88.31 643 SER A O 1
ATOM 5074 N N . GLN A 1 644 ? 13.131 -9.372 -8.606 1.00 94.12 644 GLN A N 1
ATOM 5075 C CA . GLN A 1 644 ? 14.374 -9.581 -7.853 1.00 94.12 644 GLN A CA 1
ATOM 5076 C C . GLN A 1 644 ? 14.688 -11.059 -7.641 1.00 94.12 644 GLN A C 1
ATOM 5078 O O . GLN A 1 644 ? 15.852 -11.444 -7.624 1.00 94.12 644 GLN A O 1
ATOM 5083 N N . LYS A 1 645 ? 13.662 -11.901 -7.485 1.00 94.94 645 LYS A N 1
ATOM 5084 C CA . LYS A 1 645 ? 13.839 -13.352 -7.354 1.00 94.94 645 LYS A CA 1
ATOM 5085 C C . LYS A 1 645 ? 14.605 -13.924 -8.541 1.00 94.94 645 LYS A C 1
ATOM 5087 O O . LYS A 1 645 ? 15.536 -14.696 -8.343 1.00 94.94 645 LYS A O 1
ATOM 5092 N N . ALA A 1 646 ? 14.244 -13.494 -9.749 1.00 93.81 646 ALA A N 1
ATOM 5093 C CA . ALA A 1 646 ? 14.912 -13.920 -10.966 1.00 93.81 646 ALA A CA 1
ATOM 5094 C C . ALA A 1 646 ? 16.313 -13.307 -11.111 1.00 93.81 646 ALA A C 1
ATOM 5096 O O . ALA A 1 646 ? 17.237 -14.015 -11.499 1.00 93.81 646 ALA A O 1
ATOM 5097 N N . GLU A 1 647 ? 16.492 -12.029 -10.752 1.00 96.31 647 GLU A N 1
ATOM 5098 C CA . GLU A 1 647 ? 17.811 -11.372 -10.711 1.00 96.31 647 GLU A CA 1
ATOM 5099 C C . GLU A 1 647 ? 18.789 -12.150 -9.816 1.00 96.31 647 GLU A C 1
ATOM 5101 O O . GLU A 1 647 ? 19.882 -12.508 -10.247 1.00 96.31 647 GLU A O 1
ATOM 5106 N N . VAL A 1 648 ? 18.381 -12.465 -8.584 1.00 96.06 648 VAL A N 1
ATOM 5107 C CA . VAL A 1 648 ? 19.213 -13.196 -7.616 1.00 96.06 648 VAL A CA 1
ATOM 5108 C C . VAL A 1 648 ? 19.491 -14.620 -8.089 1.00 96.06 648 VAL A C 1
ATOM 5110 O O . VAL A 1 648 ? 20.646 -15.039 -8.090 1.00 96.06 648 VAL A O 1
ATOM 5113 N N . ALA A 1 649 ? 18.469 -15.335 -8.563 1.00 93.94 649 ALA A N 1
ATOM 5114 C CA . ALA A 1 649 ? 18.641 -16.690 -9.079 1.00 93.94 649 ALA A CA 1
ATOM 5115 C C . ALA A 1 649 ? 19.569 -16.742 -10.308 1.00 93.94 649 ALA A C 1
ATOM 5117 O O . ALA A 1 649 ? 20.283 -17.725 -10.507 1.00 93.94 649 ALA A O 1
ATOM 5118 N N . TRP A 1 650 ? 19.595 -15.683 -11.125 1.00 94.25 650 TRP A N 1
ATOM 5119 C CA . TRP A 1 650 ? 20.536 -15.553 -12.238 1.00 94.25 650 TRP A CA 1
ATOM 5120 C C . TRP A 1 650 ? 21.977 -15.346 -11.762 1.00 94.25 650 TRP A C 1
ATOM 5122 O O . TRP A 1 650 ? 22.880 -16.016 -12.264 1.00 94.25 650 TRP A O 1
ATOM 5132 N N . LEU A 1 651 ? 22.199 -14.464 -10.776 1.00 96.00 651 LEU A N 1
ATOM 5133 C CA . LEU A 1 651 ? 23.525 -14.266 -10.173 1.00 96.00 651 LEU A CA 1
ATOM 5134 C C . LEU A 1 651 ? 24.065 -15.574 -9.581 1.00 96.00 651 LEU A C 1
ATOM 5136 O O . LEU A 1 651 ? 25.225 -15.916 -9.804 1.00 96.00 651 LEU A O 1
ATOM 5140 N N . GLU A 1 652 ? 23.211 -16.330 -8.887 1.00 95.12 652 GLU A N 1
ATOM 5141 C CA . GLU A 1 652 ? 23.555 -17.638 -8.320 1.00 95.12 652 GLU A CA 1
ATOM 5142 C C . GLU A 1 652 ? 23.873 -18.666 -9.412 1.00 95.12 652 GLU A C 1
ATOM 5144 O O . GLU A 1 652 ? 24.891 -19.350 -9.321 1.00 95.12 652 GLU A O 1
ATOM 5149 N N . ARG A 1 653 ? 23.072 -18.723 -10.487 1.00 91.56 653 ARG A N 1
ATOM 5150 C CA . ARG A 1 653 ? 23.335 -19.600 -11.643 1.00 91.56 653 ARG A CA 1
ATOM 5151 C C . ARG A 1 653 ? 24.680 -19.299 -12.306 1.00 91.56 653 ARG A C 1
ATOM 5153 O O . ARG A 1 653 ? 25.374 -20.226 -12.708 1.00 91.56 653 ARG A O 1
ATOM 5160 N N . LYS A 1 654 ? 25.050 -18.022 -12.429 1.00 92.56 654 LYS A N 1
ATOM 5161 C CA . LYS A 1 654 ? 26.343 -17.596 -12.993 1.00 92.56 654 LYS A CA 1
ATOM 5162 C C . LYS A 1 654 ? 27.512 -17.723 -12.008 1.00 92.56 654 LYS A C 1
ATOM 5164 O O . LYS A 1 654 ? 28.656 -17.523 -12.404 1.00 92.56 654 LYS A O 1
ATOM 5169 N N . GLY A 1 655 ? 27.249 -18.054 -10.743 1.00 94.12 655 GLY A N 1
ATOM 5170 C CA . GLY A 1 655 ? 28.275 -18.135 -9.703 1.00 94.12 655 GLY A CA 1
ATOM 5171 C C . GLY A 1 655 ? 28.867 -16.774 -9.323 1.00 94.12 655 GLY A C 1
ATOM 5172 O O . GLY A 1 655 ? 29.984 -16.712 -8.811 1.00 94.12 655 GLY A O 1
ATOM 5173 N N . TYR A 1 656 ? 28.150 -15.676 -9.578 1.00 95.81 656 TYR A N 1
ATOM 5174 C CA . TYR A 1 656 ? 28.625 -14.332 -9.261 1.00 95.81 656 TYR A CA 1
ATOM 5175 C C . TYR A 1 656 ? 28.430 -14.036 -7.768 1.00 95.81 656 TYR A C 1
ATOM 5177 O O . TYR A 1 656 ? 27.293 -14.045 -7.289 1.00 95.81 656 TYR A O 1
ATOM 5185 N N . PRO A 1 657 ? 29.506 -13.752 -7.007 1.00 95.31 657 PRO A N 1
ATOM 5186 C CA . PRO A 1 657 ? 29.381 -13.443 -5.591 1.00 95.31 657 PRO A CA 1
ATOM 5187 C C . PRO A 1 657 ? 28.703 -12.083 -5.402 1.00 95.31 657 PRO A C 1
ATOM 5189 O O . PRO A 1 657 ? 29.038 -11.103 -6.071 1.00 95.31 657 PRO A O 1
ATOM 5192 N N . TYR A 1 658 ? 27.777 -12.006 -4.449 1.00 96.44 658 TYR A N 1
ATOM 5193 C CA . TYR A 1 658 ? 27.094 -10.768 -4.087 1.00 96.44 658 TYR A CA 1
ATOM 5194 C C . TYR A 1 658 ? 26.944 -10.629 -2.569 1.00 96.44 658 TYR A C 1
ATOM 5196 O O . TYR A 1 658 ? 26.903 -11.610 -1.826 1.00 96.44 658 TYR A O 1
ATOM 5204 N N . GLU A 1 659 ? 26.859 -9.388 -2.097 1.00 95.94 659 GLU A N 1
ATOM 5205 C CA . GLU A 1 659 ? 26.547 -9.057 -0.713 1.00 95.94 659 GLU A CA 1
ATOM 5206 C C . GLU A 1 659 ? 25.043 -8.843 -0.543 1.00 95.94 659 GLU A C 1
ATOM 5208 O O . GLU A 1 659 ? 24.415 -8.051 -1.246 1.00 95.94 659 GLU A O 1
ATOM 5213 N N . GLU A 1 660 ? 24.464 -9.520 0.441 1.00 95.44 660 GLU A N 1
ATOM 5214 C CA . GLU A 1 660 ? 23.079 -9.306 0.840 1.00 95.44 660 GLU A CA 1
ATOM 5215 C C . GLU A 1 660 ? 22.958 -8.114 1.802 1.00 95.44 660 GLU A C 1
ATOM 5217 O O . GLU A 1 660 ? 23.509 -8.131 2.913 1.00 95.44 660 GLU A O 1
ATOM 5222 N N . VAL A 1 661 ? 22.188 -7.101 1.410 1.00 93.56 661 VAL A N 1
ATOM 5223 C CA . VAL A 1 661 ? 22.035 -5.838 2.144 1.00 93.56 661 VAL A CA 1
ATOM 5224 C C . VAL A 1 661 ? 20.573 -5.615 2.533 1.00 93.56 661 VAL A C 1
ATOM 5226 O O . VAL A 1 661 ? 19.658 -5.867 1.757 1.00 93.56 661 VAL A O 1
ATOM 5229 N N . ASP A 1 662 ? 20.331 -5.124 3.749 1.00 91.56 662 ASP A N 1
ATOM 5230 C CA . ASP A 1 662 ? 18.992 -4.713 4.182 1.00 91.56 662 ASP A CA 1
ATOM 5231 C C . ASP A 1 662 ? 18.697 -3.274 3.720 1.00 91.56 662 ASP A C 1
ATOM 5233 O O . ASP A 1 662 ? 19.486 -2.352 3.966 1.00 91.56 662 ASP A O 1
ATOM 5237 N N . VAL A 1 663 ? 17.546 -3.068 3.074 1.00 88.38 663 VAL A N 1
ATOM 5238 C CA . VAL A 1 663 ? 17.111 -1.755 2.567 1.00 88.38 663 VAL A CA 1
ATOM 5239 C C . VAL A 1 663 ? 16.918 -0.698 3.656 1.00 88.38 663 VAL A C 1
ATOM 5241 O O . VAL A 1 663 ? 16.928 0.490 3.341 1.00 88.38 663 VAL A O 1
ATOM 5244 N N . LYS A 1 664 ? 16.796 -1.078 4.935 1.00 84.00 664 LYS A N 1
ATOM 5245 C CA . LYS A 1 664 ? 16.639 -0.147 6.065 1.00 84.00 664 LYS A CA 1
ATOM 5246 C C . LYS A 1 664 ? 17.618 1.021 6.035 1.00 84.00 664 LYS A C 1
ATOM 5248 O O . LYS A 1 664 ? 17.211 2.134 6.347 1.00 84.00 664 LYS A O 1
ATOM 5253 N N . LYS A 1 665 ? 18.867 0.800 5.604 1.00 76.19 665 LYS A N 1
ATOM 5254 C CA . LYS A 1 665 ? 19.882 1.864 5.476 1.00 76.19 665 LYS A CA 1
ATOM 5255 C C . LYS A 1 665 ? 19.405 3.054 4.633 1.00 76.19 665 LYS A C 1
ATOM 5257 O O . LYS A 1 665 ? 19.789 4.180 4.912 1.00 76.19 665 LYS A O 1
ATOM 5262 N N . TRP A 1 666 ? 18.551 2.801 3.646 1.00 76.25 666 TRP A N 1
ATOM 5263 C CA . TRP A 1 666 ? 18.013 3.798 2.723 1.00 76.25 666 TRP A CA 1
ATOM 5264 C C . TRP A 1 666 ? 16.640 4.340 3.118 1.00 76.25 666 TRP A C 1
ATOM 5266 O O . TRP A 1 666 ? 16.178 5.301 2.516 1.00 76.25 666 TRP A O 1
ATOM 5276 N N . LEU A 1 667 ? 15.969 3.735 4.102 1.00 71.62 667 LEU A N 1
ATOM 5277 C CA . LEU A 1 667 ? 14.671 4.220 4.581 1.00 71.62 667 LEU A CA 1
ATOM 5278 C C . LEU A 1 667 ? 14.803 5.436 5.509 1.00 71.62 667 LEU A C 1
ATOM 5280 O O . LEU A 1 667 ? 13.824 6.149 5.705 1.00 71.62 667 LEU A O 1
ATOM 5284 N N . TYR A 1 668 ? 15.997 5.663 6.063 1.00 61.72 668 TYR A N 1
ATOM 5285 C CA . TYR A 1 668 ? 16.300 6.770 6.975 1.00 61.72 668 TYR A CA 1
ATOM 5286 C C . TYR A 1 668 ? 17.165 7.878 6.338 1.00 61.72 668 TYR A C 1
ATOM 5288 O O . TYR A 1 668 ? 17.587 8.788 7.050 1.00 61.72 668 TYR A O 1
ATOM 5296 N N . MET A 1 669 ? 17.450 7.788 5.031 1.00 51.53 669 MET A N 1
ATOM 5297 C CA . MET A 1 669 ? 18.178 8.792 4.234 1.00 51.53 669 MET A CA 1
ATOM 5298 C C . MET A 1 669 ? 17.206 9.670 3.453 1.00 51.53 669 MET A C 1
ATOM 5300 O O . MET A 1 669 ? 17.487 10.884 3.335 1.00 51.53 669 MET A O 1
#